Protein 5OCK (pdb70)

Foldseek 3Di:
DAWEWDAEDEEAAQAKDKIKTFDPDLQCVPKKKWKWWAAPPDDTDTADTRFFDGDPPRDPQWGWHHPSGMIMTMHGRDALLSFTKMKMWIQRPVVRDIYIHPIYTYAYDDDFDFWDKDKDWFDPVVLVVQKTKIKMKTDFGPDPDKDKWKDFQNHTDDPQKDKDKDDQDSHRRGIMMMIIHMDTSVVVVVTFKIKMWMDDPVDPGTDIDMGGPD/DAKAKDFDQEDEAQAKGKMKIAAPDDQLQPQKWKAKWWAAVPGDIDGAKTAHPVGDIDGDVVQVVFWDWADDRVRRMIMIIGGRDDQVPFTWMKMFIFNDDVPGDTPDIHPTGGHGYDPDDFDAWDKDWFADDPPDDDDQKDKIKMKIKFGDDDDKDKDKDFPQPFPQKDWADWDDDPRMTITMMMTMDTPVGPPVIWMKMWMDDVNVRDIDMDIHHHD/DWAPPPPDPDGIDDD

GO terms:
  GO:0045892 negative regulation of DNA-templated transcription (P, IMP)
  GO:0000977 RNA polymerase II transcription regulatory region sequence-specific DNA binding (F, IDA)
  GO:0001227 DNA-binding transcription repressor activity, RNA polymerase II-specific (F, IDA)
  GO:0000122 negative regulation of transcription by RNA polymerase II (P, IDA)
  GO:0004634 phosphopyruvate hydratase activity (F, IDA)
  GO:0061621 canonical glycolysis (P, IDA)
  GO:0004634 phosphopyruvate hydratase activity (F, EXP)
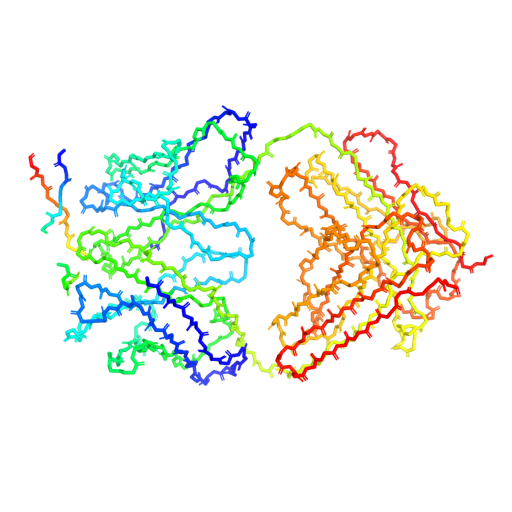  GO:0005737 cytoplasm (C, EXP)
  GO:0005886 plasma membrane (C, EXP)
  GO:0005515 protein binding (F, IPI)
  GO:0004634 phosphopyruvate hydratase activity (F, TAS)
  GO:0005829 cytosol (C, TAS)
  GO:0006094 gluconeogenesis (P, TAS)
  GO:0061621 canonical glycolysis (P, TAS)
  GO:0005737 cytoplasm (C, IDA)
  GO:0045296 cadherin binding (F, HDA)
  GO:0005829 cytosol (C, IDA)
  GO:0005886 plasma membrane (C, IDA)
  GO:0005938 cell cortex (C, IDA)
  GO:0009986 cell surface (C, IDA)

Sequence (448 aa):
SSVWTQPPSVSAAPGQKVTISCSGDDSSILRSAFVSWYQQVPGSAPKLVIFDDRQRPSGIPARFSGSNSSGTTTATTLDIAGLQRGDEADYYCAAWNGRLSSAFVFGSGTKLEIKRADAAPTVSSIFPPSSEQLTSGGASVVCCFLNNFYPKDINVKWKIDGSERQNGVLNSWTDQDSKDSTYSMSSTLTLTKDEYERHNSSSYTCCEATHHKTSTSSPIVKSSFNRNVQLEESGPGLVVRPSETLSLSSCCTVSGFPMSESSYFWGWIRQSSPGKGLEWLGSVIHTGTTTYYRPSLESRLTIAMDPSKNQQVSLSLTSVTVADSAMMYYCCVRIRGGSSSNWLDPWGPGIVVTASSAKTTPPSVYPLAPGCGDTTGSSVTLGCCLVKGYFPESVTTVTWNSGSLSSSSVHHTFPALLQSGLYTMSSSVTVPSSSTWPSQTVTTTCCSVAHPASSTTVDKKIEPRCKIHAFDSGNPTVEC

B-factor: mean 17.46, std 8.34, range [6.53, 74.37]

Solvent-accessible surface area: 20142 Å² total

Organism: Homo sapiens (NCBI:txid9606)

InterPro domains:
  IPR000941 Enolase [MF_00318] (1-417)
  IPR000941 Enolase [PIRSF001400] (1-428)
  IPR000941 Enolase [PR00148] (35-49)
  IPR000941 Enolase [PR00148] (107-123)
  IPR000941 Enolase [PR00148] (164-177)
  IPR000941 Enolase [PR00148] (317-328)
  IPR000941 Enolase [PR00148] (340-354)
  IPR000941 Enolase [PR00148] (369-386)
  IPR000941 Enolase [PTHR11902] (1-430)
  IPR000941 Enolase [SFLDF00002] (3-417)
  IPR000941 Enolase [TIGR01060] (3-429)
  IPR000941 Enolase [cd03313] (5-416)
  IPR020809 Enolase, conserved site [PS00164] (340-353)
  IPR020810 Enolase, C-terminal TIM barrel domain [PF00113] (143-430)
  IPR020810 Enolase, C-terminal TIM barrel domain [SM01192] (142-431)
  IPR020811 Enolase, N-terminal [PF03952] (3-134)
  IPR020811 Enolase, N-terminal [SM01193] (3-134)
  IPR029017 Enolase-like, N-terminal [G3DSA:3.30.390.10] (1-127)
  IPR029017 Enolase-like, N-terminal [SSF54826] (3-138)
  IPR036849 Enolase-like, C-terminal domain superfamily [G3DSA:3.20.20.120] (128-434)

Structure (mmCIF, N/CA/C/O backbone):
data_5OCK
#
_entry.id   5OCK
#
_cell.length_a   39.296
_cell.length_b   101.048
_cell.length_c   52.109
_cell.angle_alpha   90.00
_cell.angle_beta   101.03
_cell.angle_gamma   90.00
#
_symmetry.space_group_name_H-M   'P 1 21 1'
#
loop_
_entity.id
_entity.type
_entity.pdbx_description
1 polymer 'Human ACPA E4 Fab fragment - Light chain'
2 polymer 'Human ACPA E4 Fab fragment - Heavy chain'
3 polymer 'CEP1 peptide (from enolase)'
4 water water
#
loop_
_atom_site.group_PDB
_atom_site.id
_atom_site.type_symbol
_atom_site.label_atom_id
_atom_site.label_alt_id
_atom_site.label_comp_id
_atom_site.label_asym_id
_atom_site.label_entity_id
_atom_site.label_seq_id
_atom_site.pdbx_PDB_ins_code
_atom_site.Cartn_x
_atom_site.Cartn_y
_atom_site.Cartn_z
_atom_site.occupancy
_atom_site.B_iso_or_equiv
_atom_site.auth_seq_id
_atom_site.auth_comp_id
_atom_site.auth_asym_id
_atom_site.auth_atom_id
_atom_site.pdbx_PDB_model_num
ATOM 9 N N . SER A 1 2 ? 43.009 25.130 7.492 1.00 12.51 2 SER L N 1
ATOM 10 C CA A SER A 1 2 ? 42.380 24.033 6.783 0.70 12.19 2 SER L CA 1
ATOM 11 C CA B SER A 1 2 ? 42.418 24.023 6.761 0.30 12.09 2 SER L CA 1
ATOM 12 C C . SER A 1 2 ? 42.418 22.733 7.595 1.00 11.56 2 SER L C 1
ATOM 13 O O . SER A 1 2 ? 41.844 21.754 7.179 1.00 11.31 2 SER L O 1
ATOM 18 N N . VAL A 1 3 ? 43.134 22.746 8.730 1.00 11.25 3 VAL L N 1
ATOM 19 C CA . VAL A 1 3 ? 43.182 21.652 9.699 1.00 11.12 3 VAL L CA 1
ATOM 20 C C . VAL A 1 3 ? 43.280 22.312 11.080 1.00 10.86 3 VAL L C 1
ATOM 21 O O . VAL A 1 3 ? 44.058 23.232 11.257 1.00 12.42 3 VAL L O 1
ATOM 25 N N . TRP A 1 4 ? 42.501 21.856 12.051 1.00 9.98 4 TRP L N 1
ATOM 26 C CA . TRP A 1 4 ? 42.612 22.418 13.415 1.00 10.02 4 TRP L CA 1
ATOM 27 C C . TRP A 1 4 ? 43.831 21.827 14.117 1.00 10.54 4 TRP L C 1
ATOM 28 O O . TRP A 1 4 ? 44.189 20.664 13.892 1.00 11.56 4 TRP L O 1
ATOM 39 N N . THR A 1 5 ? 44.429 22.621 15.013 1.00 11.54 5 THR L N 1
ATOM 40 C CA . THR A 1 5 ? 45.649 22.229 15.725 1.00 11.96 5 THR L CA 1
ATOM 41 C C . THR A 1 5 ? 45.343 21.395 16.953 1.00 11.53 5 THR L C 1
ATOM 42 O O . THR A 1 5 ? 44.649 21.871 17.833 1.00 12.28 5 THR L O 1
ATOM 46 N N . GLN A 1 6 ? 45.911 20.190 17.025 1.00 11.05 6 GLN L N 1
ATOM 47 C CA . GLN A 1 6 ? 45.796 19.307 18.189 1.00 11.48 6 GLN L CA 1
ATOM 48 C C . GLN A 1 6 ? 47.206 18.826 18.567 1.00 12.46 6 GLN L C 1
ATOM 49 O O . GLN A 1 6 ? 48.066 18.646 17.694 1.00 12.68 6 GLN L O 1
ATOM 55 N N . PRO A 1 7 ? 47.428 18.531 19.862 1.00 13.26 7 PRO L N 1
ATOM 56 C CA . PRO A 1 7 ? 48.688 17.886 20.247 1.00 14.06 7 PRO L CA 1
ATOM 57 C C . PRO A 1 7 ? 48.802 16.467 19.652 1.00 13.72 7 PRO L C 1
ATOM 58 O O . PRO A 1 7 ? 47.800 15.785 19.548 1.00 13.23 7 PRO L O 1
ATOM 62 N N . PRO A 1 8 ? 50.013 16.026 19.274 1.00 15.16 8 PRO L N 1
ATOM 63 C CA . PRO A 1 8 ? 50.116 14.682 18.705 1.00 14.99 8 PRO L CA 1
ATOM 64 C C . PRO A 1 8 ? 49.739 13.551 19.643 1.00 15.23 8 PRO L C 1
ATOM 65 O O . PRO A 1 8 ? 49.167 12.578 19.179 1.00 14.53 8 PRO L O 1
ATOM 69 N N . SER A 1 9 ? 50.045 13.672 20.932 1.00 15.20 9 SER L N 1
ATOM 70 C CA . SER A 1 9 ? 49.775 12.583 21.863 1.00 17.45 9 SER L CA 1
ATOM 71 C C . SER A 1 9 ? 49.489 13.041 23.280 1.00 16.75 9 SER L C 1
ATOM 72 O O . SER A 1 9 ? 49.877 14.137 23.681 1.00 18.19 9 SER L O 1
ATOM 75 N N . VAL A 1 10 ? 48.757 12.198 23.997 1.00 16.48 10 VAL L N 1
ATOM 76 C CA . VAL A 1 10 ? 48.546 12.326 25.430 1.00 17.05 10 VAL L CA 1
ATOM 77 C C . VAL A 1 10 ? 48.600 10.920 26.015 1.00 16.70 10 VAL L C 1
ATOM 78 O O . VAL A 1 10 ? 48.339 9.927 25.319 1.00 15.55 10 VAL L O 1
ATOM 82 N N . SER A 1 11 ? 48.894 10.842 27.308 1.00 17.72 11 SER L N 1
ATOM 83 C CA . SER A 1 11 ? 49.149 9.567 27.975 1.00 18.36 11 SER L CA 1
ATOM 84 C C . SER A 1 11 ? 48.783 9.669 29.448 1.00 17.81 11 SER L C 1
ATOM 85 O O . SER A 1 11 ? 49.072 10.665 30.085 1.00 20.41 11 SER L O 1
ATOM 88 N N . ALA A 1 12 ? 48.092 8.670 29.968 1.00 17.90 12 ALA L N 1
ATOM 89 C CA . ALA A 1 12 ? 47.765 8.635 31.392 1.00 17.07 12 ALA L CA 1
ATOM 90 C C . ALA A 1 12 ? 47.382 7.241 31.806 1.00 16.24 12 ALA L C 1
ATOM 91 O O . ALA A 1 12 ? 47.102 6.388 30.960 1.00 15.34 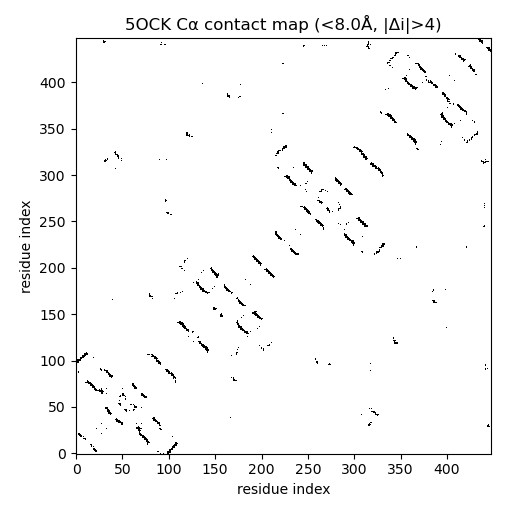12 ALA L O 1
ATOM 93 N N . ALA A 1 13 ? 47.373 7.002 33.116 1.00 15.68 13 ALA L N 1
ATOM 94 C CA . ALA A 1 13 ? 46.993 5.689 33.653 1.00 16.26 13 ALA L CA 1
ATOM 95 C C . ALA A 1 13 ? 45.484 5.525 33.768 1.00 15.65 13 ALA L C 1
ATOM 96 O O . ALA A 1 13 ? 44.751 6.520 33.797 1.00 15.37 13 ALA L O 1
ATOM 98 N N . PRO A 1 14 ? 44.996 4.267 33.861 1.00 16.34 14 PRO L N 1
ATOM 99 C CA . PRO A 1 14 ? 43.578 4.059 34.135 1.00 16.59 14 PRO L CA 1
ATOM 100 C C . PRO A 1 14 ? 43.107 4.767 35.400 1.00 16.40 14 PRO L C 1
ATOM 101 O O . PRO A 1 14 ? 43.831 4.792 36.405 1.00 17.31 14 PRO L O 1
ATOM 105 N N . GLY A 1 15 ? 41.915 5.346 35.321 1.00 16.24 15 GLY L N 1
ATOM 106 C CA . GLY A 1 15 ? 41.338 6.130 36.407 1.00 17.25 15 GLY L CA 1
ATOM 107 C C . GLY A 1 15 ? 41.665 7.612 36.389 1.00 17.68 15 GLY L C 1
ATOM 108 O O . GLY A 1 15 ? 41.003 8.389 37.081 1.00 18.08 15 GLY L O 1
ATOM 109 N N . GLN A 1 16 ? 42.666 8.013 35.608 1.00 18.00 16 GLN L N 1
ATOM 110 C CA . GLN A 1 16 ? 43.096 9.399 35.530 1.00 18.93 16 GLN L CA 1
ATOM 111 C C . GLN A 1 16 ? 42.296 10.140 34.443 1.00 17.80 16 GLN L C 1
ATOM 112 O O . GLN A 1 16 ? 41.386 9.566 33.843 1.00 16.88 16 GLN L O 1
ATOM 118 N N . LYS A 1 17 ? 42.596 11.426 34.271 1.00 18.81 17 LYS L N 1
ATOM 119 C CA . LYS A 1 17 ? 41.909 12.281 33.314 1.00 19.18 17 LYS L CA 1
ATOM 120 C C . LYS A 1 17 ? 42.900 12.870 32.334 1.00 18.87 17 LYS L C 1
ATOM 121 O O . LYS A 1 17 ? 44.015 13.216 32.710 1.00 19.21 17 LYS L O 1
ATOM 127 N N . VAL A 1 18 ? 42.498 12.984 31.068 1.00 16.56 18 VAL L N 1
ATOM 128 C CA . VAL A 1 18 ? 43.279 13.731 30.090 1.00 16.34 18 VAL L CA 1
ATOM 129 C C . VAL A 1 18 ? 42.403 14.808 29.465 1.00 15.20 18 VAL L C 1
ATOM 130 O O . VAL A 1 18 ? 41.198 14.685 29.448 1.00 13.92 18 VAL L O 1
ATOM 134 N N . THR A 1 19 ? 43.033 15.867 28.978 1.00 15.15 19 THR L N 1
ATOM 135 C CA . THR A 1 19 ? 42.334 16.874 28.194 1.00 16.01 19 THR L CA 1
ATOM 136 C C . THR A 1 19 ? 43.057 17.016 26.864 1.00 14.80 19 THR L C 1
ATOM 137 O O . THR A 1 19 ? 44.284 17.023 26.825 1.00 14.44 19 THR L O 1
ATOM 141 N N . ILE A 1 20 ? 42.280 17.092 25.783 1.00 13.37 20 ILE L N 1
ATOM 142 C CA . ILE A 1 20 ? 42.821 17.193 24.429 1.00 13.28 20 ILE L CA 1
ATOM 143 C C . ILE A 1 20 ? 42.311 18.495 23.820 1.00 12.73 20 ILE L C 1
ATOM 144 O O . ILE A 1 20 ? 41.112 18.759 23.818 1.00 12.82 20 ILE L O 1
ATOM 149 N N . SER A 1 21 ? 43.211 19.330 23.305 1.00 11.90 21 SER L N 1
ATOM 150 C CA . SER A 1 21 ? 42.803 20.636 22.756 1.00 12.03 21 SER L CA 1
ATOM 151 C C . SER A 1 21 ? 42.702 20.630 21.235 1.00 11.60 21 SER L C 1
ATOM 152 O O . SER A 1 21 ? 43.275 19.788 20.551 1.00 10.54 21 SER L O 1
ATOM 155 N N . CYS A 1 22 ? 41.959 21.600 20.747 1.00 11.49 22 CYS L N 1
ATOM 156 C CA . CYS A 1 22 ? 41.641 21.750 19.321 1.00 12.11 22 CYS L CA 1
ATOM 157 C C . CYS A 1 22 ? 41.552 23.262 19.045 1.00 12.89 22 CYS L C 1
ATOM 158 O O . CYS A 1 22 ? 40.596 23.885 19.484 1.00 13.43 22 CYS L O 1
ATOM 161 N N . SER A 1 23 ? 42.527 23.828 18.324 1.00 14.21 23 SER L N 1
ATOM 162 C CA . SER A 1 23 ? 42.636 25.275 18.090 1.00 15.50 23 SER L CA 1
ATOM 163 C C . SER A 1 23 ? 42.585 25.696 16.636 1.00 15.28 23 SER L C 1
ATOM 164 O O . SER A 1 23 ? 43.069 24.986 15.749 1.00 14.66 23 SER L O 1
ATOM 167 N N . GLY A 1 24 ? 42.025 26.881 16.424 1.00 16.67 24 GLY L N 1
ATOM 168 C CA . GLY A 1 24 ? 42.065 27.555 15.125 1.00 17.63 24 GLY L CA 1
ATOM 169 C C . GLY A 1 24 ? 42.603 28.969 15.259 1.00 19.08 24 GLY L C 1
ATOM 170 O O . GLY A 1 24 ? 43.001 29.398 16.354 1.00 19.98 24 GLY L O 1
ATOM 171 N N . ASP A 1 25 ? 42.590 29.689 14.143 1.00 20.04 25 ASP L N 1
ATOM 172 C CA . ASP A 1 25 ? 42.945 31.114 14.099 1.00 21.41 25 ASP L CA 1
ATOM 173 C C . ASP A 1 25 ? 41.983 31.947 14.953 1.00 22.09 25 ASP L C 1
ATOM 174 O O . ASP A 1 25 ? 40.757 31.732 14.930 1.00 20.51 25 ASP L O 1
ATOM 179 N N . ASP A 1 26 ? 42.565 32.884 15.704 1.00 22.29 26 ASP L N 1
ATOM 180 C CA . ASP A 1 26 ? 41.854 33.789 16.610 1.00 24.67 26 ASP L CA 1
ATOM 181 C C . ASP A 1 26 ? 40.614 33.145 17.250 1.00 22.94 26 ASP L C 1
ATOM 182 O O . ASP A 1 26 ? 40.804 32.171 17.967 1.00 25.21 26 ASP L O 1
ATOM 187 N N . SER A 1 27 ? 39.399 33.658 16.990 1.00 21.29 27 SER L N 1
ATOM 188 C CA A SER A 1 27 ? 38.166 33.109 17.564 0.50 20.68 27 SER L CA 1
ATOM 189 C CA B SER A 1 27 ? 38.149 33.152 17.556 0.50 20.57 27 SER L CA 1
ATOM 190 C C . SER A 1 27 ? 37.244 32.514 16.486 1.00 19.21 27 SER L C 1
ATOM 191 O O . SER A 1 27 ? 36.017 32.654 16.521 1.00 19.90 27 SER L O 1
ATOM 196 N N . ILE A 1 28 ? 37.837 31.813 15.539 1.00 17.82 28 ILE L N 1
ATOM 197 C CA . ILE A 1 28 ? 37.085 31.180 14.452 1.00 17.46 28 ILE L CA 1
ATOM 198 C C . ILE A 1 28 ? 36.067 30.109 14.922 1.00 16.30 28 ILE L C 1
ATOM 199 O O . ILE A 1 28 ? 35.102 29.840 14.211 1.00 17.11 28 ILE L O 1
ATOM 204 N N . LEU A 1 29 ? 36.274 29.515 16.101 1.00 14.12 29 LEU L N 1
ATOM 205 C CA . LEU A 1 29 ? 35.355 28.501 16.663 1.00 14.25 29 LEU L CA 1
ATOM 206 C C . LEU A 1 29 ? 34.223 29.099 17.482 1.00 14.95 29 LEU L C 1
ATOM 207 O O . LEU A 1 29 ? 33.327 28.363 17.930 1.00 14.45 29 LEU L O 1
ATOM 212 N N . ARG A 1 30 ? 34.242 30.427 17.647 1.00 16.53 30 ARG L N 1
ATOM 213 C CA . ARG A 1 30 ? 33.217 31.156 18.432 1.00 18.65 30 ARG L CA 1
ATOM 214 C C . ARG A 1 30 ? 31.771 30.876 18.011 1.00 16.94 30 ARG L C 1
ATOM 215 O O . ARG A 1 30 ? 30.935 30.598 18.873 1.00 17.34 30 ARG L O 1
ATOM 223 N N . SER A 1 31 ? 31.486 30.955 16.711 1.00 15.71 31 SER L N 1
ATOM 224 C CA . SER A 1 31 ? 30.132 30.720 16.216 1.00 15.56 31 SER L CA 1
ATOM 225 C C . SER A 1 31 ? 30.019 29.418 15.417 1.00 14.27 31 SER L C 1
ATOM 226 O O . SER A 1 31 ? 29.223 29.325 14.490 1.00 13.79 31 SER L O 1
ATOM 229 N N . ALA A 1 32 ? 30.831 28.414 15.787 1.00 12.64 32 ALA L N 1
ATOM 230 C CA . ALA A 1 32 ? 30.747 27.090 15.166 1.00 11.80 32 ALA L CA 1
ATOM 231 C C . ALA A 1 32 ? 30.575 26.042 16.260 1.00 11.15 32 ALA L C 1
ATOM 232 O O . ALA A 1 32 ? 31.080 26.215 17.376 1.00 11.38 32 ALA L O 1
ATOM 234 N N . PHE A 1 33 ? 29.855 24.972 15.951 1.00 10.65 33 PHE L N 1
ATOM 235 C CA . PHE A 1 33 ? 29.726 23.859 16.883 1.00 10.15 33 PHE L CA 1
ATOM 236 C C . PHE A 1 33 ? 30.797 22.813 16.561 1.00 10.17 33 PHE L C 1
ATOM 237 O O . PHE A 1 33 ? 30.903 22.336 15.424 1.00 11.08 33 PHE L O 1
ATOM 245 N N . VAL A 1 34 ? 31.540 22.426 17.586 1.00 8.95 34 VAL L N 1
ATOM 246 C CA . VAL A 1 34 ? 32.625 21.468 17.467 1.00 8.56 34 VAL L CA 1
ATOM 247 C C . VAL A 1 34 ? 32.128 20.064 17.816 1.00 8.12 34 VAL L C 1
ATOM 248 O O . VAL A 1 34 ? 31.340 19.883 18.770 1.00 8.40 34 VAL L O 1
ATOM 252 N N . SER A 1 35 ? 32.601 19.062 17.064 1.00 7.65 35 SER L N 1
ATOM 253 C CA . SER A 1 35 ? 32.334 17.659 17.384 1.00 7.44 35 SER L CA 1
ATOM 254 C C . SER A 1 35 ? 33.676 16.921 17.536 1.00 7.11 35 SER L C 1
ATOM 255 O O . SER A 1 35 ? 34.728 17.426 17.099 1.00 6.58 35 SER L O 1
ATOM 258 N N . TRP A 1 36 ? 33.617 15.801 18.247 1.00 7.01 36 TRP L N 1
ATOM 259 C CA . TRP A 1 36 ? 34.763 14.937 18.512 1.00 7.45 36 TRP L CA 1
ATOM 260 C C . TRP A 1 36 ? 34.468 13.483 18.135 1.00 7.09 36 TRP L C 1
ATOM 261 O O . TRP A 1 36 ? 33.367 12.973 18.329 1.00 6.80 36 TRP L O 1
ATOM 272 N N . TYR A 1 37 ? 35.496 12.828 17.611 1.00 7.36 37 TYR L N 1
ATOM 273 C CA . TYR A 1 37 ? 35.460 11.473 17.073 1.00 7.58 37 TYR L CA 1
ATOM 274 C C . TYR A 1 37 ? 36.557 10.617 17.722 1.00 8.34 37 TYR L C 1
ATOM 275 O O . TYR A 1 37 ? 37.686 11.068 17.855 1.00 8.68 37 TYR L O 1
ATOM 284 N N . GLN A 1 38 ? 36.164 9.431 18.177 1.00 9.11 38 GLN L N 1
ATOM 285 C CA . GLN A 1 38 ? 37.091 8.388 18.653 1.00 9.35 38 GLN L CA 1
ATOM 286 C C . GLN A 1 38 ? 37.331 7.359 17.551 1.00 9.79 38 GLN L C 1
ATOM 287 O O . GLN A 1 38 ? 36.378 6.735 17.033 1.00 10.56 38 GLN L O 1
ATOM 293 N N . GLN A 1 39 ? 38.593 7.168 17.191 1.00 9.40 39 GLN L N 1
ATOM 294 C CA . GLN A 1 39 ? 38.943 6.145 16.197 1.00 9.94 39 GLN L CA 1
ATOM 295 C C . GLN A 1 39 ? 39.886 5.100 16.796 1.00 10.85 39 GLN L C 1
ATOM 296 O O . GLN A 1 39 ? 41.077 5.344 16.928 1.00 10.77 39 GLN L O 1
ATOM 302 N N . VAL A 1 40 ? 39.337 3.934 17.122 1.00 11.72 40 VAL L N 1
ATOM 303 C CA . VAL A 1 40 ? 40.161 2.816 17.591 1.00 13.50 40 VAL L CA 1
ATOM 304 C C . VAL A 1 40 ? 40.819 2.246 16.348 1.00 14.76 40 VAL L C 1
ATOM 305 O O . VAL A 1 40 ? 40.123 2.035 15.352 1.00 14.15 40 VAL L O 1
ATOM 309 N N . PRO A 1 41 ? 42.145 2.005 16.377 1.00 17.90 41 PRO L N 1
ATOM 310 C CA . PRO A 1 41 ? 42.784 1.457 15.182 1.00 18.65 41 PRO L CA 1
ATOM 311 C C . PRO A 1 41 ? 42.079 0.228 14.622 1.00 19.20 41 PRO L C 1
ATOM 312 O O . PRO A 1 41 ? 41.650 -0.632 15.383 1.00 17.77 41 PRO L O 1
ATOM 316 N N . GLY A 1 42 ? 41.889 0.216 13.300 1.00 20.34 42 GLY L N 1
ATOM 317 C CA . GLY A 1 42 ? 41.167 -0.844 12.603 1.00 20.25 42 GLY L CA 1
ATOM 318 C C . GLY A 1 42 ? 39.670 -0.645 12.443 1.00 20.04 42 GLY L C 1
ATOM 319 O O . GLY A 1 42 ? 39.010 -1.475 11.797 1.00 21.11 42 GLY L O 1
ATOM 320 N N . SER A 1 43 ? 39.127 0.434 13.023 1.00 18.16 43 SER L N 1
ATOM 321 C CA . SER A 1 43 ? 37.715 0.759 12.922 1.00 15.81 43 SER L CA 1
ATOM 322 C C . SER A 1 43 ? 37.475 2.180 12.395 1.00 13.68 43 SER L C 1
ATOM 323 O O . SER A 1 43 ? 38.366 3.042 12.396 1.00 11.90 43 SER L O 1
ATOM 326 N N . ALA A 1 44 ? 36.241 2.403 11.950 1.00 13.05 44 ALA L N 1
ATOM 327 C CA . ALA A 1 44 ? 35.789 3.733 11.574 1.00 11.87 44 ALA L CA 1
ATOM 328 C C . ALA A 1 44 ? 35.704 4.652 12.814 1.00 11.71 44 ALA L C 1
ATOM 329 O O . ALA A 1 44 ? 35.451 4.174 13.924 1.00 11.60 44 ALA L O 1
ATOM 331 N N . PRO A 1 45 ? 35.866 5.960 12.611 1.00 11.27 45 PRO L N 1
ATOM 332 C CA . PRO A 1 45 ? 35.593 6.944 13.669 1.00 11.92 45 PRO L CA 1
ATOM 333 C C . PRO A 1 45 ? 34.164 6.833 14.211 1.00 12.34 45 PRO L C 1
ATOM 334 O O . PRO A 1 45 ? 33.231 6.445 13.472 1.00 12.16 45 PRO L O 1
ATOM 338 N N . LYS A 1 46 ? 34.008 7.197 15.488 1.00 11.90 46 LYS L N 1
ATOM 339 C CA . LYS A 1 46 ? 32.762 7.142 16.197 1.00 12.64 46 LYS L CA 1
ATOM 340 C C . LYS A 1 46 ? 32.549 8.508 16.842 1.00 11.31 46 LYS L C 1
ATOM 341 O O . LYS A 1 46 ? 33.415 8.988 17.551 1.00 11.66 46 LYS L O 1
ATOM 347 N N . LEU A 1 47 ? 31.379 9.106 16.622 1.00 10.60 47 LEU L N 1
ATOM 348 C CA . LEU A 1 47 ? 31.011 10.353 17.319 1.00 9.50 47 LEU L CA 1
ATOM 349 C C . LEU A 1 47 ? 30.913 10.201 18.852 1.00 9.23 47 LEU L C 1
ATOM 350 O O . LEU A 1 47 ? 30.146 9.378 19.327 1.00 9.11 47 LEU L O 1
ATOM 355 N N . VAL A 1 48 ? 31.670 11.014 19.595 1.00 8.81 48 VAL L N 1
ATOM 356 C CA . VAL A 1 48 ? 31.585 11.032 21.078 1.00 8.94 48 VAL L CA 1
ATOM 357 C C . VAL A 1 48 ? 31.052 12.320 21.698 1.00 9.43 48 VAL L C 1
ATOM 358 O O . VAL A 1 48 ? 30.420 12.268 22.767 1.00 10.03 48 VAL L O 1
ATOM 362 N N . ILE A 1 49 ? 31.267 13.462 21.053 1.00 9.18 49 ILE L N 1
ATOM 363 C CA . ILE A 1 49 ? 30.697 14.750 21.487 1.00 9.53 49 ILE L CA 1
ATOM 364 C C . ILE A 1 49 ? 30.211 15.496 20.253 1.00 9.58 49 ILE L C 1
ATOM 365 O O . ILE A 1 49 ? 30.884 15.453 19.228 1.00 9.72 49 ILE L O 1
ATOM 370 N N . PHE A 1 50 ? 29.085 16.207 20.371 1.00 9.21 50 PHE L N 1
ATOM 371 C CA . PHE A 1 50 ? 28.595 17.046 19.303 1.00 9.25 50 PHE L CA 1
ATOM 372 C C . PHE A 1 50 ? 28.045 18.342 19.886 1.00 9.38 50 PHE L C 1
ATOM 373 O O . PHE A 1 50 ? 27.820 18.432 21.090 1.00 9.10 50 PHE L O 1
ATOM 381 N N . ASP A 1 51 ? 27.864 19.341 19.032 1.00 9.63 51 ASP L N 1
ATOM 382 C CA . ASP A 1 51 ? 27.412 20.692 19.500 1.00 10.36 51 ASP L CA 1
ATOM 383 C C . ASP A 1 51 ? 28.215 21.208 20.724 1.00 10.36 51 ASP L C 1
ATOM 384 O O . ASP A 1 51 ? 27.641 21.670 21.752 1.00 10.27 51 ASP L O 1
ATOM 389 N N . ASP A 1 52 ? 29.540 21.120 20.607 1.00 10.00 52 ASP L N 1
ATOM 390 C CA . ASP A 1 52 ? 30.528 21.497 21.635 1.00 10.63 52 ASP L CA 1
ATOM 391 C C . ASP A 1 52 ? 30.596 20.596 22.868 1.00 11.20 52 ASP L C 1
ATOM 392 O O . ASP A 1 52 ? 31.703 20.289 23.331 1.00 10.51 52 ASP L O 1
ATOM 397 N N . ARG A 1 53 ? 29.442 20.245 23.428 1.00 12.45 53 ARG L N 1
ATOM 398 C CA . ARG A 1 53 ? 29.377 19.663 24.772 1.00 13.77 53 ARG L CA 1
ATOM 399 C C . ARG A 1 53 ? 28.334 18.554 25.010 1.00 13.51 53 ARG L C 1
ATOM 400 O O . ARG A 1 53 ? 28.194 18.088 26.150 1.00 13.22 53 ARG L O 1
ATOM 408 N N . GLN A 1 54 ? 27.623 18.124 23.973 1.00 13.21 54 GLN L N 1
ATOM 409 C CA . GLN A 1 54 ? 26.546 17.126 24.097 1.00 13.13 54 GLN L CA 1
ATOM 410 C C . GLN A 1 54 ? 27.057 15.742 23.791 1.00 12.56 54 GLN L C 1
ATOM 411 O O . GLN A 1 54 ? 27.912 15.586 22.951 1.00 11.61 54 GLN L O 1
ATOM 417 N N . ARG A 1 55 ? 26.502 14.723 24.451 1.00 12.86 55 ARG L N 1
ATOM 418 C CA . ARG A 1 55 ? 26.906 13.334 24.213 1.00 13.82 55 ARG L CA 1
ATOM 419 C C . ARG A 1 55 ? 25.799 12.568 23.521 1.00 14.37 55 ARG L C 1
ATOM 420 O O . ARG A 1 55 ? 24.638 12.617 23.952 1.00 14.99 55 ARG L O 1
ATOM 428 N N . PRO A 1 56 ? 26.133 11.816 22.470 1.00 14.10 56 PRO L N 1
ATOM 429 C CA . PRO A 1 56 ? 25.155 10.882 21.937 1.00 14.91 56 PRO L CA 1
ATOM 430 C C . PRO A 1 56 ? 24.715 9.822 22.956 1.00 16.19 56 PRO L C 1
ATOM 431 O O . PRO A 1 56 ? 25.429 9.529 23.915 1.00 15.81 56 PRO L O 1
ATOM 435 N N . SER A 1 57 ? 23.541 9.252 22.725 1.00 18.65 57 SER L N 1
ATOM 436 C CA . SER A 1 57 ? 23.060 8.160 23.564 1.00 20.55 57 SER L CA 1
ATOM 437 C C . SER A 1 57 ? 24.088 7.036 23.525 1.00 19.97 57 SER L C 1
ATOM 438 O O . SER A 1 57 ? 24.615 6.720 22.468 1.00 20.85 57 SER L O 1
ATOM 441 N N . GLY A 1 58 ? 24.411 6.477 24.686 1.00 19.07 58 GLY L N 1
ATOM 442 C CA . GLY A 1 58 ? 25.399 5.411 24.767 1.00 18.91 58 GLY L CA 1
ATOM 443 C C . GLY A 1 58 ? 26.806 5.833 25.141 1.00 18.95 58 GLY L C 1
ATOM 444 O O . GLY A 1 58 ? 27.578 5.006 25.595 1.00 20.69 58 GLY L O 1
ATOM 445 N N . ILE A 1 59 ? 27.155 7.103 24.936 1.00 17.29 59 ILE L N 1
ATOM 446 C CA . ILE A 1 59 ? 28.461 7.617 25.312 1.00 17.03 59 ILE L CA 1
ATOM 447 C C . ILE A 1 59 ? 28.448 8.007 26.791 1.00 17.46 59 ILE L C 1
ATOM 448 O O . ILE A 1 59 ? 27.572 8.762 27.229 1.00 18.41 59 ILE L O 1
ATOM 453 N N . PRO A 1 60 ? 29.415 7.507 27.567 1.00 19.05 60 PRO L N 1
ATOM 454 C CA . PRO A 1 60 ? 29.410 7.800 29.023 1.00 19.50 60 PRO L CA 1
ATOM 455 C C . PRO A 1 60 ? 29.784 9.239 29.400 1.00 19.28 60 PRO L C 1
ATOM 456 O O . PRO A 1 60 ? 30.536 9.903 28.678 1.00 17.94 60 PRO L O 1
ATOM 460 N N . ALA A 1 61 ? 29.301 9.682 30.567 1.00 18.75 61 ALA L N 1
ATOM 461 C CA . ALA A 1 61 ? 29.450 11.059 31.019 1.00 19.14 61 ALA L CA 1
ATOM 462 C C . ALA A 1 61 ? 30.903 11.479 31.304 1.00 18.39 61 ALA L C 1
ATOM 463 O O . ALA A 1 61 ? 31.193 12.655 31.421 1.00 19.62 61 ALA L O 1
ATOM 465 N N . ARG A 1 62 ? 31.812 10.519 31.386 1.00 16.79 62 ARG L N 1
ATOM 466 C CA . ARG A 1 62 ? 33.229 10.842 31.547 1.00 17.16 62 ARG L CA 1
ATOM 467 C C . ARG A 1 62 ? 33.927 11.444 30.316 1.00 14.91 62 ARG L C 1
ATOM 468 O O . ARG A 1 62 ? 35.047 11.931 30.431 1.00 13.80 62 ARG L O 1
ATOM 476 N N . PHE A 1 63 ? 33.268 11.390 29.164 1.00 14.99 63 PHE L N 1
ATOM 477 C CA . PHE A 1 63 ? 33.621 12.238 28.027 1.00 14.00 63 PHE L CA 1
ATOM 478 C C . PHE A 1 63 ? 32.889 13.573 28.129 1.00 13.29 63 PHE L C 1
ATOM 479 O O . PHE A 1 63 ? 31.679 13.590 28.235 1.00 13.61 63 PHE L O 1
ATOM 487 N N . SER A 1 64 ? 33.615 14.679 28.057 1.00 12.51 64 SER L N 1
ATOM 488 C CA . SER A 1 64 ? 32.978 15.990 28.102 1.00 13.07 64 SER L CA 1
ATOM 489 C C . SER A 1 64 ? 33.711 16.944 27.184 1.00 13.21 64 SER L C 1
ATOM 490 O O . SER A 1 64 ? 34.868 16.719 26.813 1.00 13.13 64 SER L O 1
ATOM 493 N N . GLY A 1 65 ? 33.031 18.006 26.796 1.00 12.63 65 GLY L N 1
ATOM 494 C CA . GLY A 1 65 ? 33.611 18.963 25.864 1.00 12.70 65 GLY L CA 1
ATOM 495 C C . GLY A 1 65 ? 33.336 20.396 26.257 1.00 13.15 65 GLY L C 1
ATOM 496 O O . GLY A 1 65 ? 32.364 20.676 26.962 1.00 14.52 65 GLY L O 1
ATOM 497 N N . SER A 1 66 ? 34.175 21.297 25.756 1.00 14.12 66 SER L N 1
ATOM 498 C CA . SER A 1 66 ? 33.977 22.744 25.891 1.00 15.12 66 SER L CA 1
ATOM 499 C C . SER A 1 66 ? 34.488 23.443 24.638 1.00 14.54 66 SER L C 1
ATOM 500 O O . SER A 1 66 ? 35.219 22.850 23.828 1.00 13.41 66 SER L O 1
ATOM 503 N N . ASN A 1 67 ? 34.049 24.681 24.450 1.00 14.44 67 ASN L N 1
ATOM 504 C CA . ASN A 1 67 ? 34.481 25.532 23.337 1.00 15.01 67 ASN L CA 1
ATOM 505 C C . ASN A 1 67 ? 34.511 26.981 23.841 1.00 16.78 67 ASN L C 1
ATOM 506 O O . ASN A 1 67 ? 33.469 27.591 24.053 1.00 17.90 67 ASN L O 1
ATOM 511 N N . SER A 1 68 ? 35.725 27.507 23.995 1.00 17.94 68 SER L N 1
ATOM 512 C CA A SER A 1 68 ? 35.907 28.871 24.490 0.52 19.50 68 SER L CA 1
ATOM 513 C CA C SER A 1 68 ? 35.970 28.868 24.482 0.47 18.91 68 SER L CA 1
ATOM 514 C C . SER A 1 68 ? 35.850 29.901 23.376 1.00 20.21 68 SER L C 1
ATOM 515 O O . SER A 1 68 ? 35.797 31.098 23.657 1.00 23.64 68 SER L O 1
ATOM 520 N N . GLY A 1 69 ? 35.859 29.438 22.120 1.00 21.16 69 GLY L N 1
ATOM 521 C CA . GLY A 1 69 ? 35.830 30.313 20.950 1.00 22.66 69 GLY L CA 1
ATOM 522 C C . GLY A 1 69 ? 37.165 30.344 20.246 1.00 23.88 69 GLY L C 1
ATOM 523 O O . GLY A 1 69 ? 37.225 30.382 19.006 1.00 25.73 69 GLY L O 1
ATOM 524 N N . THR A 1 70 ? 38.238 30.355 21.041 1.00 23.88 70 THR L N 1
ATOM 525 C CA . THR A 1 70 ? 39.607 30.228 20.547 1.00 24.73 70 THR L CA 1
ATOM 526 C C . THR A 1 70 ? 40.061 28.763 20.492 1.00 22.85 70 THR L C 1
ATOM 527 O O . THR A 1 70 ? 40.767 28.353 19.565 1.00 25.13 70 THR L O 1
ATOM 531 N N . THR A 1 71 ? 39.643 27.999 21.500 1.00 19.85 71 THR L N 1
ATOM 532 C CA A THR A 1 71 ? 40.070 26.619 21.654 0.70 19.30 71 THR L CA 1
ATOM 533 C CA B THR A 1 71 ? 40.090 26.625 21.716 0.30 18.86 71 THR L CA 1
ATOM 534 C C . THR A 1 71 ? 38.917 25.757 22.173 1.00 17.76 71 THR L C 1
ATOM 535 O O . THR A 1 71 ? 38.140 26.177 23.043 1.00 18.42 71 THR L O 1
ATOM 542 N N . ALA A 1 72 ? 38.798 24.553 21.612 1.00 14.75 72 ALA L N 1
ATOM 543 C CA . ALA A 1 72 ? 37.824 23.574 22.080 1.00 13.44 72 ALA L CA 1
ATOM 544 C C . ALA A 1 72 ? 38.591 22.461 22.755 1.00 12.68 72 ALA L C 1
ATOM 545 O O . ALA A 1 72 ? 39.724 22.185 22.387 1.00 12.52 72 ALA L O 1
ATOM 547 N N . THR A 1 73 ? 37.984 21.826 23.753 1.00 12.31 73 THR L N 1
ATOM 548 C CA A THR A 1 73 ? 38.656 20.805 24.551 0.50 12.59 73 THR L CA 1
ATOM 549 C CA B THR A 1 73 ? 38.668 20.754 24.481 0.50 12.27 73 THR L CA 1
ATOM 550 C C . THR A 1 73 ? 37.771 19.547 24.657 1.00 12.19 73 THR L C 1
ATOM 551 O O . THR A 1 73 ? 36.568 19.659 24.803 1.00 12.45 73 THR L O 1
ATOM 558 N N . LEU A 1 74 ? 38.380 18.365 24.570 1.00 11.65 74 LEU L N 1
ATOM 559 C CA . LEU A 1 74 ? 37.732 17.114 24.953 1.00 11.52 74 LEU L CA 1
ATOM 560 C C . LEU A 1 74 ? 38.411 16.644 26.246 1.00 11.97 74 LEU L C 1
ATOM 561 O O . LEU A 1 74 ? 39.633 16.501 26.296 1.00 11.50 74 LEU L O 1
ATOM 566 N N . ASP A 1 75 ? 37.607 16.422 27.280 1.00 13.03 75 ASP L N 1
ATOM 567 C CA . ASP A 1 75 ? 38.057 15.809 28.528 1.00 13.76 75 ASP L CA 1
ATOM 568 C C . ASP A 1 75 ? 37.630 14.353 28.545 1.00 12.93 75 ASP L C 1
ATOM 569 O O . ASP A 1 75 ? 36.489 14.040 28.233 1.00 11.67 75 ASP L O 1
ATOM 574 N N . ILE A 1 76 ? 38.562 13.469 28.900 1.00 12.50 76 ILE L N 1
ATOM 575 C CA . ILE A 1 76 ? 38.239 12.077 29.115 1.00 13.10 76 ILE L CA 1
ATOM 576 C C . ILE A 1 76 ? 38.669 11.758 30.535 1.00 13.02 76 ILE L C 1
ATOM 577 O O . ILE A 1 76 ? 39.842 11.747 30.821 1.00 13.22 76 ILE L O 1
ATOM 582 N N . ALA A 1 77 ? 37.702 11.497 31.412 1.00 13.31 77 ALA L N 1
ATOM 583 C CA . ALA A 1 77 ? 37.986 11.165 32.812 1.00 13.88 77 ALA L CA 1
ATOM 584 C C . ALA A 1 77 ? 37.822 9.666 33.060 1.00 13.88 77 ALA L C 1
ATOM 585 O O . ALA A 1 77 ? 37.249 8.933 32.236 1.00 13.54 77 ALA L O 1
ATOM 587 N N . GLY A 1 78 ? 38.363 9.217 34.195 1.00 13.64 78 GLY L N 1
ATOM 588 C CA . GLY A 1 78 ? 38.217 7.832 34.636 1.00 13.89 78 GLY L CA 1
ATOM 589 C C . GLY A 1 78 ? 38.660 6.875 33.536 1.00 14.07 78 GLY L C 1
ATOM 590 O O . GLY A 1 78 ? 37.937 5.947 33.163 1.00 14.43 78 GLY L O 1
ATOM 591 N N . LEU A 1 79 ? 39.828 7.166 32.991 1.00 13.72 79 LEU L N 1
ATOM 592 C CA . LEU A 1 79 ? 40.318 6.431 31.816 1.00 14.90 79 LEU L CA 1
ATOM 593 C C . LEU A 1 79 ? 40.235 4.914 31.988 1.00 15.49 79 LEU L C 1
ATOM 594 O O . LEU A 1 79 ? 40.483 4.378 33.075 1.00 14.72 79 LEU L O 1
ATOM 599 N N . GLN A 1 80 ? 39.856 4.237 30.913 1.00 15.80 80 GLN L N 1
ATOM 600 C CA . GLN A 1 80 ? 39.815 2.787 30.867 1.00 17.08 80 GLN L CA 1
ATOM 601 C C . GLN A 1 80 ? 40.667 2.304 29.713 1.00 16.47 80 GLN L C 1
ATOM 602 O O . GLN A 1 80 ? 40.939 3.081 28.788 1.00 15.29 80 GLN L O 1
ATOM 608 N N . ARG A 1 81 ? 41.096 1.039 29.771 1.00 15.92 81 ARG L N 1
ATOM 609 C CA . ARG A 1 81 ? 42.071 0.533 28.785 1.00 16.21 81 ARG L CA 1
ATOM 610 C C . ARG A 1 81 ? 41.504 0.583 27.360 1.00 15.77 81 ARG L C 1
ATOM 611 O O . ARG A 1 81 ? 42.235 0.918 26.425 1.00 16.75 81 ARG L O 1
ATOM 619 N N . GLY A 1 82 ? 40.204 0.324 27.214 1.00 15.33 82 GLY L N 1
ATOM 620 C CA . GLY A 1 82 ? 39.513 0.494 25.925 1.00 15.06 82 GLY L CA 1
ATOM 621 C C . GLY A 1 82 ? 39.388 1.906 25.347 1.00 14.66 82 GLY L C 1
ATOM 622 O O . GLY A 1 82 ? 38.934 2.054 24.210 1.00 14.87 82 GLY L O 1
ATOM 623 N N . ASP A 1 83 ? 39.816 2.938 26.079 1.00 13.78 83 ASP L N 1
ATOM 624 C CA . ASP A 1 83 ? 39.820 4.324 25.557 1.00 13.29 83 ASP L CA 1
ATOM 625 C C . ASP A 1 83 ? 40.996 4.613 24.631 1.00 13.01 83 ASP L C 1
ATOM 626 O O . ASP A 1 83 ? 41.042 5.688 24.007 1.00 12.68 83 ASP L O 1
ATOM 631 N N . GLU A 1 84 ? 41.957 3.691 24.522 1.00 13.29 84 GLU L N 1
ATOM 632 C CA . GLU A 1 84 ? 43.084 3.923 23.623 1.00 13.98 84 GLU L CA 1
ATOM 633 C C . GLU A 1 84 ? 42.554 4.058 22.204 1.00 12.89 84 GLU L C 1
ATOM 634 O O . GLU A 1 84 ? 41.795 3.225 21.743 1.00 13.25 84 GLU L O 1
ATOM 640 N N . ALA A 1 85 ? 43.020 5.091 21.516 1.00 11.65 85 ALA L N 1
ATOM 641 C CA . ALA A 1 85 ? 42.427 5.514 20.249 1.00 11.14 85 ALA L CA 1
ATOM 642 C C . ALA A 1 85 ? 43.074 6.797 19.779 1.00 10.81 85 ALA L C 1
ATOM 643 O O . ALA A 1 85 ? 43.728 7.473 20.545 1.00 9.55 85 ALA L O 1
ATOM 645 N N . ASP A 1 86 ? 42.816 7.155 18.516 1.00 10.55 86 ASP L N 1
ATOM 646 C CA . ASP A 1 86 ? 43.083 8.480 18.002 1.00 11.05 86 ASP L CA 1
ATOM 647 C C . ASP A 1 86 ? 41.808 9.298 18.121 1.00 10.27 86 ASP L C 1
ATOM 648 O O . ASP A 1 86 ? 40.737 8.792 17.785 1.00 10.06 86 ASP L O 1
ATOM 653 N N . TYR A 1 87 ? 41.913 10.527 18.622 1.00 9.00 87 TYR L N 1
ATOM 654 C CA . TYR A 1 87 ? 40.775 11.451 18.794 1.00 8.71 87 TYR L CA 1
ATOM 655 C C . TYR A 1 87 ? 40.890 12.673 17.891 1.00 8.38 87 TYR L C 1
ATOM 656 O O . TYR A 1 87 ? 41.929 13.311 17.864 1.00 8.48 87 TYR L O 1
ATOM 665 N N . TYR A 1 88 ? 39.806 13.022 17.195 1.00 8.38 88 TYR L N 1
ATOM 666 C CA . TYR A 1 88 ? 39.797 14.115 16.212 1.00 8.45 88 TYR L CA 1
ATOM 667 C C . TYR A 1 88 ? 38.667 15.068 16.552 1.00 8.46 88 TYR L C 1
ATOM 668 O O . TYR A 1 88 ? 37.537 14.586 16.781 1.00 9.31 88 TYR L O 1
ATOM 677 N N . CYS A 1 89 ? 38.949 16.372 16.537 1.00 8.37 89 CYS L N 1
ATOM 678 C CA . CYS A 1 89 ? 37.910 17.400 16.608 1.00 8.48 89 CYS L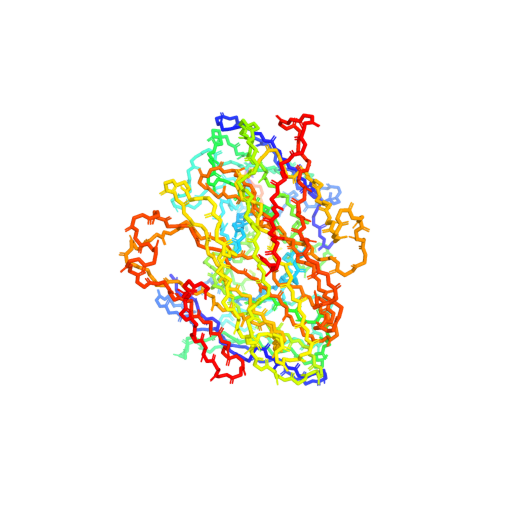 CA 1
ATOM 679 C C . CYS A 1 89 ? 37.470 17.756 15.186 1.00 7.90 89 CYS L C 1
ATOM 680 O O . CYS A 1 89 ? 38.135 17.392 14.206 1.00 8.16 89 CYS L O 1
ATOM 683 N N . ALA A 1 90 ? 36.332 18.409 15.051 1.00 7.81 90 ALA L N 1
ATOM 684 C CA . ALA A 1 90 ? 35.910 18.859 13.720 1.00 7.22 90 ALA L CA 1
ATOM 685 C C . ALA A 1 90 ? 34.936 19.997 13.889 1.00 7.40 90 ALA L C 1
ATOM 686 O O . ALA A 1 90 ? 34.266 20.084 14.929 1.00 6.85 90 ALA L O 1
ATOM 688 N N . ALA A 1 91 ? 34.832 20.838 12.855 1.00 6.98 91 ALA L N 1
ATOM 689 C CA . ALA A 1 91 ? 33.900 21.978 12.862 1.00 7.46 91 ALA L CA 1
ATOM 690 C C . ALA A 1 91 ? 33.915 22.643 11.489 1.00 7.63 91 ALA L C 1
ATOM 691 O O . ALA A 1 91 ? 34.945 22.608 10.787 1.00 8.28 91 ALA L O 1
ATOM 693 N N . TRP A 1 92 ? 32.802 23.252 11.124 1.00 7.96 92 TRP L N 1
ATOM 694 C CA . TRP A 1 92 ? 32.756 24.083 9.912 1.00 8.25 92 TRP L CA 1
ATOM 695 C C . TRP A 1 92 ? 33.680 25.293 10.057 1.00 8.70 92 TRP L C 1
ATOM 696 O O . TRP A 1 92 ? 33.741 25.927 11.128 1.00 9.16 92 TRP L O 1
ATOM 707 N N . ASN A 1 93 ? 34.412 25.606 8.998 1.00 9.37 93 ASN L N 1
ATOM 708 C CA . ASN A 1 93 ? 35.247 26.812 8.942 1.00 9.67 93 ASN L CA 1
ATOM 709 C C . ASN A 1 93 ? 34.568 27.780 7.965 1.00 10.17 93 ASN L C 1
ATOM 710 O O . ASN A 1 93 ? 34.616 27.591 6.750 1.00 9.92 93 ASN L O 1
ATOM 715 N N . GLY A 1 94 ? 33.916 28.803 8.520 1.00 10.91 94 GLY L N 1
ATOM 716 C CA . GLY A 1 94 ? 33.166 29.786 7.724 1.00 12.14 94 GLY L CA 1
ATOM 717 C C . GLY A 1 94 ? 34.032 30.654 6.836 1.00 13.14 94 GLY L C 1
ATOM 718 O O . GLY A 1 94 ? 33.555 31.097 5.799 1.00 15.68 94 GLY L O 1
ATOM 719 N N . ARG A 1 95 ? 35.293 30.869 7.209 1.00 13.55 95 ARG L N 1
ATOM 720 C CA . ARG A 1 95 ? 36.220 31.678 6.401 1.00 14.30 95 ARG L CA 1
ATOM 721 C C . ARG A 1 95 ? 36.658 30.971 5.124 1.00 13.90 95 ARG L C 1
ATOM 722 O O . ARG A 1 95 ? 36.973 31.608 4.128 1.00 13.17 95 ARG L O 1
ATOM 730 N N . LEU A 1 96 ? 36.655 29.655 5.168 1.00 13.77 96 LEU L N 1
ATOM 731 C CA . LEU A 1 96 ? 36.995 28.817 4.007 1.00 14.05 96 LEU L CA 1
ATOM 732 C C . LEU A 1 96 ? 35.792 28.195 3.320 1.00 13.71 96 LEU L C 1
ATOM 733 O O . LEU A 1 96 ? 35.943 27.656 2.223 1.00 13.87 96 LEU L O 1
ATOM 738 N N . SER A 1 97 ? 34.628 28.211 3.981 1.00 12.72 97 SER L N 1
ATOM 739 C CA A SER A 1 97 ? 33.420 27.538 3.514 0.50 12.50 97 SER L CA 1
ATOM 740 C CA B SER A 1 97 ? 33.419 27.541 3.504 0.50 12.74 97 SER L CA 1
ATOM 741 C C . SER A 1 97 ? 33.707 26.059 3.239 1.00 11.90 97 SER L C 1
ATOM 742 O O . SER A 1 97 ? 33.525 25.570 2.135 1.00 12.30 97 SER L O 1
ATOM 747 N N . ALA A 1 98 ? 34.193 25.372 4.280 1.00 10.59 98 ALA L N 1
ATOM 748 C CA . ALA A 1 98 ? 34.582 23.959 4.221 1.00 10.15 98 ALA L CA 1
ATOM 749 C C . ALA A 1 98 ? 34.573 23.377 5.637 1.00 9.61 98 ALA L C 1
ATOM 750 O O . ALA A 1 98 ? 34.739 24.121 6.631 1.00 9.06 98 ALA L O 1
ATOM 752 N N . PHE A 1 99 ? 34.305 22.088 5.708 1.00 8.90 99 PHE L N 1
ATOM 753 C CA . PHE A 1 99 ? 34.276 21.342 6.969 1.00 8.60 99 PHE L CA 1
ATOM 754 C C . PHE A 1 99 ? 35.712 20.885 7.244 1.00 8.24 99 PHE L C 1
ATOM 755 O O . PHE A 1 99 ? 36.358 20.244 6.396 1.00 8.96 99 PHE L O 1
ATOM 763 N N . VAL A 1 100 ? 36.191 21.145 8.453 1.00 7.64 100 VAL L N 1
ATOM 764 C CA . VAL A 1 100 ? 37.614 20.969 8.807 1.00 7.75 100 VAL L CA 1
ATOM 765 C C . VAL A 1 100 ? 37.743 19.982 9.972 1.00 7.57 100 VAL L C 1
ATOM 766 O O . VAL A 1 100 ? 36.973 20.063 10.946 1.00 7.79 100 VAL L O 1
ATOM 770 N N . PHE A 1 101 ? 38.713 19.058 9.863 1.00 7.21 101 PHE L N 1
ATOM 771 C CA . PHE A 1 101 ? 39.101 18.177 10.996 1.00 7.33 101 PHE L CA 1
ATOM 772 C C . PHE A 1 101 ? 40.369 18.700 11.677 1.00 7.51 101 PHE L C 1
ATOM 773 O O . PHE A 1 101 ? 41.215 19.374 11.078 1.00 7.62 101 PHE L O 1
ATOM 781 N N . GLY A 1 102 ? 40.525 18.314 12.933 1.00 7.56 102 GLY L N 1
ATOM 782 C CA . GLY A 1 102 ? 41.782 18.481 13.623 1.00 8.05 102 GLY L CA 1
ATOM 783 C C . GLY A 1 102 ? 42.818 17.457 13.156 1.00 8.12 102 GLY L C 1
ATOM 784 O O . GLY A 1 102 ? 42.478 16.467 12.485 1.00 8.74 102 GLY L O 1
ATOM 785 N N . SER A 1 103 ? 44.071 17.672 13.547 1.00 8.72 103 SER L N 1
ATOM 786 C CA . SER A 1 103 ? 45.192 16.833 13.096 1.00 9.37 103 SER L CA 1
ATOM 787 C C . SER A 1 103 ? 45.256 15.504 13.825 1.00 9.44 103 SER L C 1
ATOM 788 O O . SER A 1 103 ? 46.028 14.629 13.432 1.00 10.14 103 SER L O 1
ATOM 791 N N . GLY A 1 104 ? 44.499 15.367 14.909 1.00 9.29 104 GLY L N 1
ATOM 792 C CA . GLY A 1 104 ? 44.354 14.096 15.624 1.00 9.69 104 GLY L CA 1
ATOM 793 C C . GLY A 1 104 ? 45.316 13.964 16.815 1.00 9.95 104 GLY L C 1
ATOM 794 O O . GLY A 1 104 ? 46.459 14.440 16.777 1.00 10.67 104 GLY L O 1
ATOM 795 N N . THR A 1 105 ? 44.852 13.322 17.872 1.00 9.40 105 THR L N 1
ATOM 796 C CA . THR A 1 105 ? 45.663 13.103 19.070 1.00 9.75 105 THR L CA 1
ATOM 797 C C . THR A 1 105 ? 45.574 11.616 19.444 1.00 10.11 105 THR L C 1
ATOM 798 O O . THR A 1 105 ? 44.492 11.081 19.607 1.00 9.97 105 THR L O 1
ATOM 802 N N . LYS A 1 106 ? 46.728 10.953 19.576 1.00 10.99 106 LYS L N 1
ATOM 803 C CA . LYS A 1 106 ? 46.758 9.569 19.994 1.00 11.92 106 LYS L CA 1
ATOM 804 C C . LYS A 1 106 ? 46.757 9.515 21.513 1.00 11.49 106 LYS L C 1
ATOM 805 O O . LYS A 1 106 ? 47.589 10.152 22.145 1.00 12.19 106 LYS L O 1
ATOM 811 N N . LEU A 1 107 ? 45.839 8.741 22.081 1.00 11.57 107 LEU L N 1
ATOM 812 C CA . LEU A 1 107 ? 45.813 8.485 23.518 1.00 12.42 107 LEU L CA 1
ATOM 813 C C . LEU A 1 107 ? 46.477 7.132 23.824 1.00 12.78 107 LEU L C 1
ATOM 814 O O . LEU A 1 107 ? 46.012 6.087 23.353 1.00 11.87 107 LEU L O 1
ATOM 819 N N . GLU A 1 108 ? 47.544 7.163 24.633 1.00 13.79 108 GLU L N 1
ATOM 820 C CA . GLU A 1 108 ? 48.211 5.965 25.156 1.00 14.94 108 GLU L CA 1
ATOM 821 C C . GLU A 1 108 ? 47.799 5.790 26.608 1.00 14.64 108 GLU L C 1
ATOM 822 O O . GLU A 1 108 ? 47.843 6.756 27.391 1.00 14.47 108 GLU L O 1
ATOM 828 N N . ILE A 1 109 ? 47.380 4.571 26.935 1.00 14.26 109 ILE L N 1
ATOM 829 C CA . ILE A 1 109 ? 47.037 4.201 28.291 1.00 14.44 109 ILE L CA 1
ATOM 830 C C . ILE A 1 109 ? 48.277 3.568 28.924 1.00 15.02 109 ILE L C 1
ATOM 831 O O . ILE A 1 109 ? 48.850 2.645 28.368 1.00 15.71 109 ILE L O 1
ATOM 836 N N . LYS A 1 110 ? 48.658 4.067 30.092 1.00 15.06 110 LYS L N 1
ATOM 837 C CA . LYS A 1 110 ? 49.805 3.535 30.835 1.00 16.64 110 LYS L CA 1
ATOM 838 C C . LYS A 1 110 ? 49.485 2.239 31.553 1.00 15.85 110 LYS L C 1
ATOM 839 O O . LYS A 1 110 ? 48.343 1.967 31.897 1.00 16.97 110 LYS L O 1
ATOM 845 N N . ARG A 1 111 ? 50.523 1.438 31.754 1.00 16.08 111 ARG L N 1
ATOM 846 C CA . ARG A 1 111 ? 50.460 0.206 32.545 1.00 16.31 111 ARG L CA 1
ATOM 847 C C . ARG A 1 111 ? 51.840 -0.065 33.134 1.00 15.57 111 ARG L C 1
ATOM 848 O O . ARG A 1 111 ? 52.789 0.635 32.807 1.00 14.35 111 ARG L O 1
ATOM 856 N N . ALA A 1 112 ? 51.948 -1.088 33.984 1.00 16.48 112 ALA L N 1
ATOM 857 C CA . ALA A 1 112 ? 53.254 -1.521 34.499 1.00 17.37 112 ALA L CA 1
ATOM 858 C C . ALA A 1 112 ? 54.115 -2.027 33.344 1.00 18.07 112 ALA L C 1
ATOM 859 O O . ALA A 1 112 ? 53.598 -2.641 32.388 1.00 17.19 112 ALA L O 1
ATOM 861 N N . ASP A 1 113 ? 55.413 -1.766 33.429 1.00 18.32 113 ASP L N 1
ATOM 862 C CA . ASP A 1 113 ? 56.366 -2.321 32.464 1.00 18.97 113 ASP L CA 1
ATOM 863 C C . ASP A 1 113 ? 56.217 -3.849 32.340 1.00 17.93 113 ASP L C 1
ATOM 864 O O . ASP A 1 113 ? 55.941 -4.548 33.322 1.00 17.99 113 ASP L O 1
ATOM 869 N N . ALA A 1 114 ? 56.348 -4.354 31.109 1.00 16.66 114 ALA L N 1
ATOM 870 C CA . ALA A 1 114 ? 56.214 -5.788 30.825 1.00 16.10 114 ALA L CA 1
ATOM 871 C C . ALA A 1 114 ? 57.230 -6.198 29.781 1.00 14.94 114 ALA L C 1
ATOM 872 O O . ALA A 1 114 ? 57.380 -5.536 28.743 1.00 13.54 114 ALA L O 1
ATOM 874 N N . ALA A 1 115 ? 57.944 -7.277 30.077 1.00 14.28 115 ALA L N 1
ATOM 875 C CA . ALA A 1 115 ? 58.948 -7.823 29.184 1.00 13.82 115 ALA L CA 1
ATOM 876 C C . ALA A 1 115 ? 58.279 -8.590 28.064 1.00 13.31 115 ALA L C 1
ATOM 877 O O . ALA A 1 115 ? 57.253 -9.203 28.281 1.00 14.00 115 ALA L O 1
ATOM 879 N N . PRO A 1 116 ? 58.892 -8.595 26.866 1.00 12.86 116 PRO L N 1
ATOM 880 C CA . PRO A 1 116 ? 58.298 -9.368 25.762 1.00 12.89 116 PRO L CA 1
ATOM 881 C C . PRO A 1 116 ? 58.432 -10.886 25.896 1.00 12.77 116 PRO L C 1
ATOM 882 O O . PRO A 1 116 ? 59.415 -11.389 26.495 1.00 13.02 116 PRO L O 1
ATOM 886 N N . THR A 1 117 ? 57.445 -11.590 25.339 1.00 11.97 117 THR L N 1
ATOM 887 C CA . THR A 1 117 ? 57.509 -13.023 25.113 1.00 12.43 117 THR L CA 1
ATOM 888 C C . THR A 1 117 ? 58.066 -13.156 23.715 1.00 11.53 117 THR L C 1
ATOM 889 O O . THR A 1 117 ? 57.445 -12.662 22.748 1.00 11.07 117 THR L O 1
ATOM 893 N N . VAL A 1 118 ? 59.231 -13.792 23.615 1.00 10.27 118 VAL L N 1
ATOM 894 C CA . VAL A 1 118 ? 60.001 -13.828 22.378 1.00 10.33 118 VAL L CA 1
ATOM 895 C C . VAL A 1 118 ? 59.996 -15.232 21.803 1.00 9.81 118 VAL L C 1
ATOM 896 O O . VAL A 1 118 ? 60.251 -16.203 22.515 1.00 9.34 118 VAL L O 1
ATOM 900 N N A SER A 1 119 ? 59.689 -15.334 20.505 0.60 9.57 119 SER L N 1
ATOM 901 N N B SER A 1 119 ? 59.694 -15.337 20.513 0.40 9.58 119 SER L N 1
ATOM 902 C CA A SER A 1 119 ? 59.667 -16.620 19.775 0.60 9.57 119 SER L CA 1
ATOM 903 C CA B SER A 1 119 ? 59.789 -16.609 19.804 0.40 9.53 119 SER L CA 1
ATOM 904 C C A SER A 1 119 ? 60.335 -16.493 18.395 0.60 9.45 119 SER L C 1
ATOM 905 C C B SER A 1 119 ? 60.480 -16.408 18.463 0.40 9.43 119 SER L C 1
ATOM 906 O O A SER A 1 119 ? 59.988 -15.592 17.641 0.60 9.15 119 SER L O 1
ATOM 907 O O B SER A 1 119 ? 60.371 -15.334 17.849 0.40 9.35 119 SER L O 1
ATOM 912 N N . ILE A 1 120 ? 61.213 -17.439 18.036 1.00 9.14 120 ILE L N 1
ATOM 913 C CA . ILE A 1 120 ? 61.946 -17.434 16.745 1.00 9.33 120 ILE L CA 1
ATOM 914 C C . ILE A 1 120 ? 61.498 -18.612 15.865 1.00 8.76 120 ILE L C 1
ATOM 915 O O . ILE A 1 120 ? 61.154 -19.692 16.365 1.00 9.04 120 ILE L O 1
ATOM 920 N N . PHE A 1 121 ? 61.497 -18.373 14.556 1.00 8.72 121 PHE L N 1
ATOM 921 C CA . PHE A 1 121 ? 61.023 -19.343 13.561 1.00 9.08 121 PHE L CA 1
ATOM 922 C C . PHE A 1 121 ? 61.940 -19.413 12.363 1.00 9.54 121 PHE L C 1
ATOM 923 O O . PHE A 1 121 ? 62.158 -18.400 11.687 1.00 10.35 121 PHE L O 1
ATOM 931 N N . PRO A 1 122 ? 62.479 -20.610 12.077 1.00 10.23 122 PRO L N 1
ATOM 932 C CA . PRO A 1 122 ? 63.196 -20.775 10.823 1.00 10.62 122 PRO L CA 1
ATOM 933 C C . PRO A 1 122 ? 62.287 -20.586 9.594 1.00 11.54 122 PRO L C 1
ATOM 934 O O . PRO A 1 122 ? 61.063 -20.721 9.697 1.00 11.80 122 PRO L O 1
ATOM 938 N N . PRO A 1 123 ? 62.888 -20.315 8.423 1.00 11.74 123 PRO L N 1
ATOM 939 C CA . PRO A 1 123 ? 62.155 -20.331 7.163 1.00 12.43 123 PRO L CA 1
ATOM 940 C C . PRO A 1 123 ? 61.460 -21.681 6.926 1.00 13.33 123 PRO L C 1
ATOM 941 O O . PRO A 1 123 ? 61.991 -22.735 7.316 1.00 12.92 123 PRO L O 1
ATOM 945 N N . SER A 1 124 ? 60.277 -21.636 6.320 1.00 13.67 124 SER L N 1
ATOM 946 C CA . SER A 1 124 ? 59.598 -22.868 5.902 1.00 14.95 124 SER L CA 1
ATOM 947 C C . SER A 1 124 ? 60.312 -23.407 4.672 1.00 14.54 124 SER L C 1
ATOM 948 O O . SER A 1 124 ? 60.913 -22.643 3.898 1.00 13.81 124 SER L O 1
ATOM 951 N N . SER A 1 125 ? 60.279 -24.728 4.527 1.00 15.67 125 SER L N 1
ATOM 952 C CA . SER A 1 125 ? 60.826 -25.398 3.349 1.00 15.54 125 SER L CA 1
ATOM 953 C C . SER A 1 125 ? 60.172 -24.831 2.076 1.00 15.10 125 SER L C 1
ATOM 954 O O . SER A 1 125 ? 60.842 -24.594 1.066 1.00 14.14 125 SER L O 1
ATOM 957 N N . GLU A 1 126 ? 58.865 -24.565 2.162 1.00 15.85 126 GLU L N 1
ATOM 958 C CA . GLU A 1 126 ? 58.120 -23.990 1.032 1.00 15.23 126 GLU L CA 1
ATOM 959 C C . GLU A 1 126 ? 58.694 -22.634 0.591 1.00 13.89 126 GLU L C 1
ATOM 960 O O . GLU A 1 126 ? 58.851 -22.371 -0.597 1.00 13.38 126 GLU L O 1
ATOM 966 N N . GLN A 1 127 ? 59.002 -21.760 1.540 1.00 13.61 127 GLN L N 1
ATOM 967 C CA . GLN A 1 127 ? 59.594 -20.482 1.162 1.00 13.32 127 GLN L CA 1
ATOM 968 C C . GLN A 1 127 ? 60.936 -20.671 0.468 1.00 14.61 127 GLN L C 1
ATOM 969 O O . GLN A 1 127 ? 61.199 -20.016 -0.545 1.00 14.61 127 GLN L O 1
ATOM 975 N N . LEU A 1 128 ? 61.775 -21.555 0.997 1.00 15.94 128 LEU L N 1
ATOM 976 C CA . LEU A 1 128 ? 63.113 -21.755 0.416 1.00 17.20 128 LEU L CA 1
ATOM 977 C C . LEU A 1 128 ? 63.047 -22.072 -1.090 1.00 18.52 128 LEU L C 1
ATOM 978 O O . LEU A 1 128 ? 63.953 -21.690 -1.834 1.00 17.30 128 LEU L O 1
ATOM 983 N N . THR A 1 129 ? 61.964 -22.703 -1.559 1.00 19.54 129 THR L N 1
ATOM 984 C CA . THR A 1 129 ? 61.803 -22.960 -3.004 1.00 21.75 129 THR L CA 1
ATOM 985 C C . THR A 1 129 ? 61.757 -21.686 -3.863 1.00 22.65 129 THR L C 1
ATOM 986 O O . THR A 1 129 ? 62.188 -21.709 -5.024 1.00 25.89 129 THR L O 1
ATOM 990 N N . SER A 1 130 ? 61.250 -20.583 -3.306 1.00 22.97 130 SER L N 1
ATOM 991 C CA . SER A 1 130 ? 61.268 -19.260 -3.963 1.00 21.86 130 SER L CA 1
ATOM 992 C C . SER A 1 130 ? 62.681 -18.669 -4.185 1.00 21.13 130 SER L C 1
ATOM 993 O O . SER A 1 130 ? 62.835 -17.702 -4.934 1.00 22.50 130 SER L O 1
ATOM 996 N N . GLY A 1 131 ? 63.697 -19.215 -3.514 1.00 19.68 131 GLY L N 1
ATOM 997 C CA . GLY A 1 131 ? 65.028 -18.602 -3.481 1.00 18.43 131 GLY L CA 1
ATOM 998 C C . GLY A 1 131 ? 65.238 -17.602 -2.354 1.00 17.46 131 GLY L C 1
ATOM 999 O O . GLY A 1 131 ? 66.352 -17.127 -2.179 1.00 18.13 131 GLY L O 1
ATOM 1000 N N . GLY A 1 132 ? 64.189 -17.277 -1.589 1.00 16.20 132 GLY L N 1
ATOM 1001 C CA . GLY A 1 132 ? 64.309 -16.406 -0.414 1.00 15.36 132 GLY L CA 1
ATOM 1002 C C . GLY A 1 132 ? 64.128 -17.124 0.891 1.00 14.60 132 GLY L C 1
ATOM 1003 O O . GLY A 1 132 ? 63.545 -18.216 0.932 1.00 14.42 132 GLY L O 1
ATOM 1004 N N . ALA A 1 133 ? 64.653 -16.531 1.970 1.00 13.56 133 ALA L N 1
ATOM 1005 C CA . ALA A 1 133 ? 64.541 -17.128 3.294 1.00 13.38 133 ALA L CA 1
ATOM 1006 C C . ALA A 1 133 ? 64.336 -16.052 4.347 1.00 13.56 133 ALA L C 1
ATOM 1007 O O . ALA A 1 133 ? 65.230 -15.224 4.570 1.00 15.71 133 ALA L O 1
ATOM 1009 N N . SER A 1 134 ? 63.175 -16.085 5.002 1.00 11.93 134 SER L N 1
ATOM 1010 C CA . SER A 1 134 ? 62.840 -15.116 6.045 1.00 11.27 134 SER L CA 1
ATOM 1011 C C . SER A 1 134 ? 62.889 -15.847 7.367 1.00 10.69 134 SER L C 1
ATOM 1012 O O . SER A 1 134 ? 62.235 -16.874 7.528 1.00 11.45 134 SER L O 1
ATOM 1015 N N . VAL A 1 135 ? 63.673 -15.320 8.302 1.00 10.06 135 VAL L N 1
ATOM 1016 C CA . VAL A 1 135 ? 63.709 -15.807 9.672 1.00 9.59 135 VAL L CA 1
ATOM 1017 C C . VAL A 1 135 ? 62.881 -14.794 10.472 1.00 9.52 135 VAL L C 1
ATOM 1018 O O . VAL A 1 135 ? 63.070 -13.608 10.343 1.00 9.23 135 VAL L O 1
ATOM 1022 N N . VAL A 1 136 ? 61.951 -15.294 11.269 1.00 9.00 136 VAL L N 1
ATOM 1023 C CA . VAL A 1 136 ? 60.985 -14.422 11.933 1.00 9.45 136 VAL L CA 1
ATOM 1024 C C . VAL A 1 136 ? 61.114 -14.519 13.432 1.00 10.09 136 VAL L C 1
ATOM 1025 O O . VAL A 1 136 ? 61.232 -15.607 13.966 1.00 10.46 136 VAL L O 1
ATOM 1029 N N . CYS A 1 137 ? 60.995 -13.366 14.095 1.00 10.31 137 CYS L N 1
ATOM 1030 C CA A CYS A 1 137 ? 60.973 -13.279 15.537 0.50 10.23 137 CYS L CA 1
ATOM 1031 C CA B CYS A 1 137 ? 60.922 -13.318 15.557 0.50 10.13 137 CYS L CA 1
ATOM 1032 C C . CYS A 1 137 ? 59.743 -12.462 15.966 1.00 9.79 137 CYS L C 1
ATOM 1033 O O . CYS A 1 137 ? 59.568 -11.343 15.493 1.00 9.41 137 CYS L O 1
ATOM 1038 N N . PHE A 1 138 ? 58.898 -13.030 16.826 1.00 9.13 138 PHE L N 1
ATOM 1039 C CA . PHE A 1 138 ? 57.783 -12.278 17.412 1.00 9.37 138 PHE L CA 1
ATOM 1040 C C . PHE A 1 138 ? 58.188 -11.859 18.824 1.00 9.62 138 PHE L C 1
ATOM 1041 O O . PHE A 1 138 ? 58.713 -12.682 19.597 1.00 9.96 138 PHE L O 1
ATOM 1049 N N . LEU A 1 139 ? 57.948 -10.593 19.149 1.00 9.68 139 LEU L N 1
ATOM 1050 C CA . LEU A 1 139 ? 58.165 -10.026 20.488 1.00 10.19 139 LEU L CA 1
ATOM 1051 C C . LEU A 1 139 ? 56.791 -9.509 20.936 1.00 9.61 139 LEU L C 1
ATOM 1052 O O . LEU A 1 139 ? 56.310 -8.461 20.487 1.00 9.24 139 LEU L O 1
ATOM 1057 N N . ASN A 1 140 ? 56.154 -10.267 21.817 1.00 9.25 140 ASN L N 1
ATOM 1058 C CA . ASN A 1 140 ? 54.742 -10.098 22.081 1.00 9.94 140 ASN L CA 1
ATOM 1059 C C . ASN A 1 140 ? 54.448 -9.634 23.494 1.00 10.03 140 ASN L C 1
ATOM 1060 O O . ASN A 1 140 ? 55.074 -10.093 24.447 1.00 9.69 140 ASN L O 1
ATOM 1065 N N . ASN A 1 141 ? 53.501 -8.695 23.574 1.00 10.41 141 ASN L N 1
ATOM 1066 C CA . ASN A 1 141 ? 52.871 -8.229 24.833 1.00 11.41 141 ASN L CA 1
ATOM 1067 C C . ASN A 1 141 ? 53.844 -7.601 25.812 1.00 11.19 141 ASN L C 1
ATOM 1068 O O . ASN A 1 141 ? 53.977 -8.063 26.957 1.00 11.35 141 ASN L O 1
ATOM 1073 N N . PHE A 1 142 ? 54.499 -6.549 25.346 1.00 10.90 142 PHE L N 1
ATOM 1074 C CA . PHE A 1 142 ? 55.475 -5.771 26.127 1.00 11.27 142 PHE L CA 1
ATOM 1075 C C . PHE A 1 142 ? 55.049 -4.310 26.331 1.00 12.04 142 PHE L C 1
ATOM 1076 O O . PHE A 1 142 ? 54.208 -3.791 25.601 1.00 10.62 142 PHE L O 1
ATOM 1084 N N . TYR A 1 143 ? 55.620 -3.662 27.345 1.00 12.46 143 TYR L N 1
ATOM 1085 C CA . TYR A 1 143 ? 55.358 -2.234 27.614 1.00 13.95 143 TYR L CA 1
ATOM 1086 C C . TYR A 1 143 ? 56.564 -1.662 28.364 1.00 14.39 143 TYR L C 1
ATOM 1087 O O . TYR A 1 143 ? 57.018 -2.330 29.289 1.00 14.40 143 TYR L O 1
ATOM 1096 N N . PRO A 1 144 ? 57.083 -0.481 28.019 1.00 15.20 144 PRO L N 1
ATOM 1097 C CA . PRO A 1 144 ? 56.577 0.430 26.967 1.00 15.17 144 PRO L CA 1
ATOM 1098 C C . PRO A 1 144 ? 57.000 0.033 25.553 1.00 15.16 144 PRO L C 1
ATOM 1099 O O . PRO A 1 144 ? 57.724 -0.947 25.378 1.00 13.60 144 PRO L O 1
ATOM 1103 N N . LYS A 1 145 ? 56.562 0.803 24.568 1.00 16.02 145 LYS L N 1
ATOM 1104 C CA . LYS A 1 145 ? 56.798 0.482 23.154 1.00 17.40 145 LYS L CA 1
ATOM 1105 C C . LYS A 1 145 ? 58.265 0.411 22.732 1.00 17.84 145 LYS L C 1
ATOM 1106 O O . LYS A 1 145 ? 58.599 -0.371 21.835 1.00 17.40 145 LYS L O 1
ATOM 1112 N N . ASP A 1 146 ? 59.123 1.216 23.359 1.00 18.42 146 ASP L N 1
ATOM 1113 C CA . ASP A 1 146 ? 60.552 1.301 23.011 1.00 20.81 146 ASP L CA 1
ATOM 1114 C C . ASP A 1 146 ? 61.216 -0.060 23.178 1.00 20.16 146 ASP L C 1
ATOM 1115 O O . ASP A 1 146 ? 61.074 -0.687 24.224 1.00 19.56 146 ASP L O 1
ATOM 1120 N N . ILE A 1 147 ? 61.920 -0.523 22.144 1.00 20.04 147 ILE L N 1
ATOM 1121 C CA . ILE A 1 147 ? 62.600 -1.819 22.198 1.00 20.07 147 ILE L CA 1
ATOM 1122 C C . ILE A 1 147 ? 63.672 -1.906 21.101 1.00 20.26 147 ILE L C 1
ATOM 1123 O O . ILE A 1 147 ? 63.554 -1.240 20.070 1.00 20.48 147 ILE L O 1
ATOM 1128 N N . ASN A 1 148 ? 64.720 -2.701 21.344 1.00 20.16 148 ASN L N 1
ATOM 1129 C CA . ASN A 1 148 ? 65.810 -2.906 20.392 1.00 21.90 148 ASN L CA 1
ATOM 1130 C C . ASN A 1 148 ? 65.879 -4.392 20.062 1.00 19.62 148 ASN L C 1
ATOM 1131 O O . ASN A 1 148 ? 65.753 -5.220 20.952 1.00 20.79 148 ASN L O 1
ATOM 1136 N N . VAL A 1 149 ? 66.029 -4.720 18.785 1.00 19.15 149 VAL L N 1
ATOM 1137 C CA . VAL A 1 149 ? 66.208 -6.093 18.361 1.00 18.83 149 VAL L CA 1
ATOM 1138 C C . VAL A 1 149 ? 67.478 -6.222 17.544 1.00 18.11 149 VAL L C 1
ATOM 1139 O O . VAL A 1 149 ? 67.681 -5.471 16.590 1.00 18.12 149 VAL L O 1
ATOM 1143 N N . LYS A 1 150 ? 68.327 -7.166 17.944 1.00 17.46 150 LYS L N 1
ATOM 1144 C CA . LYS A 1 150 ? 69.583 -7.458 17.252 1.00 18.55 150 LYS L CA 1
ATOM 1145 C C . LYS A 1 150 ? 69.507 -8.871 16.683 1.00 16.73 150 LYS L C 1
ATOM 1146 O O . LYS A 1 150 ? 69.073 -9.779 17.390 1.00 16.46 150 LYS L O 1
ATOM 1152 N N . TRP A 1 151 ? 69.906 -9.040 15.420 1.00 15.14 151 TRP L N 1
ATOM 1153 C CA . TRP A 1 151 ? 69.999 -10.361 14.784 1.00 14.79 151 TRP L CA 1
ATOM 1154 C C . TRP A 1 151 ? 71.462 -10.788 14.711 1.00 15.66 151 TRP L C 1
ATOM 1155 O O . TRP A 1 151 ? 72.312 -9.981 14.338 1.00 15.03 151 TRP L O 1
ATOM 1166 N N . LYS A 1 152 ? 71.734 -12.048 15.047 1.00 15.97 152 LYS L N 1
ATOM 1167 C CA . LYS A 1 152 ? 73.066 -12.648 14.885 1.00 17.07 152 LYS L CA 1
ATOM 1168 C C . LYS A 1 152 ? 73.002 -13.907 14.006 1.00 17.93 152 LYS L C 1
ATOM 1169 O O . LYS A 1 152 ? 72.111 -14.735 14.154 1.00 17.03 152 LYS L O 1
ATOM 1175 N N . ILE A 1 153 ? 73.937 -14.025 13.070 1.00 18.20 153 ILE L N 1
ATOM 1176 C CA . ILE A 1 153 ? 74.095 -15.220 12.253 1.00 19.13 153 ILE L CA 1
ATOM 1177 C C . ILE A 1 153 ? 75.443 -15.820 12.652 1.00 20.33 153 ILE L C 1
ATOM 1178 O O . ILE A 1 153 ? 76.477 -15.162 12.501 1.00 19.04 153 ILE L O 1
ATOM 1183 N N . ASP A 1 154 ? 75.430 -17.045 13.171 1.00 21.44 154 ASP L N 1
ATOM 1184 C CA . ASP A 1 154 ? 76.649 -17.686 13.708 1.00 22.94 154 ASP L CA 1
ATOM 1185 C C . ASP A 1 154 ? 77.351 -16.769 14.715 1.00 26.64 154 ASP L C 1
ATOM 1186 O O . ASP A 1 154 ? 78.562 -16.582 14.672 1.00 28.54 154 ASP L O 1
ATOM 1191 N N . GLY A 1 155 ? 76.555 -16.175 15.610 1.00 27.84 155 GLY L N 1
ATOM 1192 C CA . GLY A 1 155 ? 77.052 -15.261 16.637 1.00 28.03 155 GLY L CA 1
ATOM 1193 C C . GLY A 1 155 ? 77.522 -13.873 16.198 1.00 28.04 155 GLY L C 1
ATOM 1194 O O . GLY A 1 155 ? 77.900 -13.073 17.052 1.00 28.03 155 GLY L O 1
ATOM 1195 N N . SER A 1 156 ? 77.451 -13.571 14.897 1.00 26.68 156 SER L N 1
ATOM 1196 C CA . SER A 1 156 ? 77.923 -12.311 14.326 1.00 26.93 156 SER L CA 1
ATOM 1197 C C . SER A 1 156 ? 76.724 -11.415 13.920 1.00 26.08 156 SER L C 1
ATOM 1198 O O . SER A 1 156 ? 75.791 -11.871 13.246 1.00 22.89 156 SER L O 1
ATOM 1201 N N . GLU A 1 157 ? 76.769 -10.137 14.307 1.00 25.48 157 GLU L N 1
ATOM 1202 C CA . GLU A 1 157 ? 75.620 -9.224 14.116 1.00 25.56 157 GLU L CA 1
ATOM 1203 C C . GLU A 1 157 ? 75.272 -8.966 12.644 1.00 23.88 157 GLU L C 1
ATOM 1204 O O . GLU A 1 157 ? 76.149 -8.705 11.844 1.00 24.55 157 GLU L O 1
ATOM 1210 N N . ARG A 1 158 ? 73.985 -9.033 12.300 1.00 23.11 158 ARG L N 1
ATOM 1211 C CA . ARG A 1 158 ? 73.503 -8.799 10.940 1.00 22.78 158 ARG L CA 1
ATOM 1212 C C . ARG A 1 158 ? 72.537 -7.596 10.924 1.00 22.18 158 ARG L C 1
ATOM 1213 O O . ARG A 1 158 ? 71.462 -7.651 11.507 1.00 19.12 158 ARG L O 1
ATOM 1221 N N . GLN A 1 159 ? 72.924 -6.530 10.229 1.00 22.79 159 GLN L N 1
ATOM 1222 C CA . GLN A 1 159 ? 72.165 -5.260 10.226 1.00 23.87 159 GLN L CA 1
ATOM 1223 C C . GLN A 1 159 ? 71.311 -5.039 8.981 1.00 22.10 159 GLN L C 1
ATOM 1224 O O . GLN A 1 159 ? 70.256 -4.429 9.065 1.00 22.17 159 GLN L O 1
ATOM 1230 N N . ASN A 1 160 ? 71.750 -5.538 7.835 1.00 20.93 160 ASN L N 1
ATOM 1231 C CA . ASN A 1 160 ? 70.994 -5.404 6.596 1.00 20.60 160 ASN L CA 1
ATOM 1232 C C . ASN A 1 160 ? 69.958 -6.527 6.476 1.00 18.34 160 ASN L C 1
ATOM 1233 O O . ASN A 1 160 ? 70.186 -7.642 6.931 1.00 19.60 160 ASN L O 1
ATOM 1238 N N . GLY A 1 161 ? 68.832 -6.226 5.844 1.00 16.51 161 GLY L N 1
ATOM 1239 C CA . GLY A 1 161 ? 67.781 -7.214 5.587 1.00 15.03 161 GLY L CA 1
ATOM 1240 C C . GLY A 1 161 ? 66.767 -7.412 6.708 1.00 14.28 161 GLY L C 1
ATOM 1241 O O . GLY A 1 161 ? 66.001 -8.377 6.681 1.00 13.99 161 GLY L O 1
ATOM 1242 N N . VAL A 1 162 ? 66.728 -6.489 7.669 1.00 14.12 162 VAL L N 1
ATOM 1243 C CA . VAL A 1 162 ? 65.811 -6.570 8.814 1.00 13.72 162 VAL L CA 1
ATOM 1244 C C . VAL A 1 162 ? 64.632 -5.576 8.647 1.00 14.04 162 VAL L C 1
ATOM 1245 O O . VAL A 1 162 ? 64.842 -4.393 8.344 1.00 13.87 162 VAL L O 1
ATOM 1249 N N . LEU A 1 163 ? 63.411 -6.075 8.817 1.00 12.89 163 LEU L N 1
ATOM 1250 C CA . LEU A 1 163 ? 62.204 -5.263 8.817 1.00 13.23 163 LEU L CA 1
ATOM 1251 C C . LEU A 1 163 ? 61.421 -5.539 10.065 1.00 12.07 163 LEU L C 1
ATOM 1252 O O . LEU A 1 163 ? 61.205 -6.700 10.411 1.00 12.19 163 LEU L O 1
ATOM 1257 N N . ASN A 1 164 ? 61.006 -4.465 10.729 1.00 11.54 164 ASN L N 1
ATOM 1258 C CA . ASN A 1 164 ? 60.268 -4.536 11.982 1.00 11.22 164 ASN L CA 1
ATOM 1259 C C . ASN A 1 164 ? 58.902 -3.912 11.785 1.00 11.42 164 ASN L C 1
ATOM 1260 O O . ASN A 1 164 ? 58.797 -2.910 11.088 1.00 11.22 164 ASN L O 1
ATOM 1265 N N . SER A 1 165 ? 57.877 -4.504 12.406 1.00 10.87 165 SER L N 1
ATOM 1266 C CA . SER A 1 165 ? 56.506 -3.973 12.353 1.00 11.41 165 SER L CA 1
ATOM 1267 C C . SER A 1 165 ? 55.865 -4.066 13.731 1.00 11.42 165 SER L C 1
ATOM 1268 O O . SER A 1 165 ? 55.914 -5.098 14.349 1.00 12.52 165 SER L O 1
ATOM 1271 N N . TRP A 1 166 ? 55.232 -2.999 14.185 1.00 11.39 166 TRP L N 1
ATOM 1272 C CA . TRP A 1 166 ? 54.581 -2.969 15.492 1.00 12.26 166 TRP L CA 1
ATOM 1273 C C . TRP A 1 166 ? 53.077 -2.940 15.373 1.00 11.08 166 TRP L C 1
ATOM 1274 O O . TRP A 1 166 ? 52.534 -2.301 14.468 1.00 10.27 166 TRP L O 1
ATOM 1285 N N . THR A 1 167 ? 52.405 -3.561 16.332 1.00 11.08 167 THR L N 1
ATOM 1286 C CA . THR A 1 167 ? 50.975 -3.442 16.456 1.00 11.79 167 THR L CA 1
ATOM 1287 C C . THR A 1 167 ? 50.636 -2.128 17.141 1.00 12.11 167 THR L C 1
ATOM 1288 O O . THR A 1 167 ? 51.485 -1.480 17.744 1.00 10.93 167 THR L O 1
ATOM 1292 N N . ASP A 1 168 ? 49.375 -1.741 17.008 1.00 12.68 168 ASP L N 1
ATOM 1293 C CA . ASP A 1 168 ? 48.828 -0.674 17.814 1.00 13.05 168 ASP L CA 1
ATOM 1294 C C . ASP A 1 168 ? 48.645 -1.195 19.244 1.00 12.31 168 ASP L C 1
ATOM 1295 O O . ASP A 1 168 ? 48.593 -2.395 19.485 1.00 12.68 168 ASP L O 1
ATOM 1300 N N . GLN A 1 169 ? 48.503 -0.269 20.179 1.00 11.60 169 GLN L N 1
ATOM 1301 C CA . GLN A 1 169 ? 48.308 -0.619 21.582 1.00 11.31 169 GLN L CA 1
ATOM 1302 C C . GLN A 1 169 ? 47.090 -1.528 21.771 1.00 11.92 169 GLN L C 1
ATOM 1303 O O . GLN A 1 169 ? 46.019 -1.306 21.187 1.00 11.49 169 GLN L O 1
ATOM 1309 N N . ASP A 1 170 ? 47.240 -2.531 22.623 1.00 13.13 170 ASP L N 1
ATOM 1310 C CA . ASP A 1 170 ? 46.186 -3.510 22.846 1.00 14.99 170 ASP L CA 1
ATOM 1311 C C . ASP A 1 170 ? 45.068 -2.919 23.713 1.00 15.60 170 ASP L C 1
ATOM 1312 O O . ASP A 1 170 ? 45.349 -2.324 24.749 1.00 15.34 170 ASP L O 1
ATOM 1317 N N . SER A 1 171 ? 43.818 -3.065 23.276 1.00 17.37 171 SER L N 1
ATOM 1318 C CA . SER A 1 171 ? 42.682 -2.425 23.961 1.00 19.07 171 SER L CA 1
ATOM 1319 C C . SER A 1 171 ? 42.325 -3.065 25.287 1.00 19.88 171 SER L C 1
ATOM 1320 O O . SER A 1 171 ? 41.643 -2.427 26.106 1.00 19.23 171 SER L O 1
ATOM 1323 N N . LYS A 1 172 ? 42.755 -4.310 25.502 1.00 19.79 172 LYS L N 1
ATOM 1324 C CA . LYS A 1 172 ? 42.444 -5.036 26.742 1.00 21.82 172 LYS L CA 1
ATOM 1325 C C . LYS A 1 172 ? 43.554 -4.997 27.775 1.00 20.51 172 LYS L C 1
ATOM 1326 O O . LYS A 1 172 ? 43.259 -4.879 28.978 1.00 20.56 172 LYS L O 1
ATOM 1332 N N . ASP A 1 173 ? 44.817 -5.130 27.340 1.00 18.37 173 ASP L N 1
ATOM 1333 C CA . ASP A 1 173 ? 45.948 -5.135 28.279 1.00 17.09 173 ASP L CA 1
ATOM 1334 C C . ASP A 1 173 ? 46.984 -4.001 28.140 1.00 14.82 173 ASP L C 1
ATOM 1335 O O . ASP A 1 173 ? 47.944 -3.978 28.904 1.00 14.34 173 ASP L O 1
ATOM 1340 N N . SER A 1 174 ? 46.794 -3.074 27.185 1.00 12.65 174 SER L N 1
ATOM 1341 C CA . SER A 1 174 ? 47.662 -1.900 26.996 1.00 12.07 174 SER L CA 1
ATOM 1342 C C . SER A 1 174 ? 49.095 -2.209 26.594 1.00 10.73 174 SER L C 1
ATOM 1343 O O . SER A 1 174 ? 49.963 -1.348 26.720 1.00 10.16 174 SER L O 1
ATOM 1346 N N . THR A 1 175 ? 49.335 -3.420 26.083 1.00 10.86 175 THR L N 1
ATOM 1347 C CA . THR A 1 175 ? 50.673 -3.812 25.637 1.00 10.99 175 THR L CA 1
ATOM 1348 C C . THR A 1 175 ? 50.829 -3.580 24.136 1.00 10.65 175 THR L C 1
ATOM 1349 O O . THR A 1 175 ? 49.849 -3.284 23.439 1.00 10.51 175 THR L O 1
ATOM 1353 N N . TYR A 1 176 ? 52.075 -3.727 23.683 1.00 10.08 176 TYR L N 1
ATOM 1354 C CA . TYR A 1 176 ? 52.437 -3.690 22.265 1.00 9.76 176 TYR L CA 1
ATOM 1355 C C . TYR A 1 176 ? 53.054 -5.003 21.876 1.00 9.39 176 TYR L C 1
ATOM 1356 O O . TYR A 1 176 ? 53.502 -5.741 22.723 1.00 9.29 176 TYR L O 1
ATOM 1365 N N . SER A 1 177 ? 53.038 -5.300 20.586 1.00 8.80 177 SER L N 1
ATOM 1366 C CA . SER A 1 177 ? 53.729 -6.468 20.048 1.00 9.45 177 SER L CA 1
ATOM 1367 C C . SER A 1 177 ? 54.483 -6.053 18.803 1.00 10.37 177 SER L C 1
ATOM 1368 O O . SER A 1 177 ? 54.135 -5.058 18.174 1.00 10.39 177 SER L O 1
ATOM 1371 N N . MET A 1 178 ? 55.512 -6.806 18.451 1.00 10.97 178 MET L N 1
ATOM 1372 C CA . MET A 1 178 ? 56.375 -6.442 17.334 1.00 12.44 178 MET L CA 1
ATOM 1373 C C . MET A 1 178 ? 56.824 -7.700 16.616 1.00 11.54 178 MET L C 1
ATOM 1374 O O . MET A 1 178 ? 57.091 -8.714 17.238 1.00 10.85 178 MET L O 1
ATOM 1379 N N . SER A 1 179 ? 56.887 -7.632 15.292 1.00 10.63 179 SER L N 1
ATOM 1380 C CA . SER A 1 179 ? 57.530 -8.687 14.502 1.00 10.42 179 SER L CA 1
ATOM 1381 C C . SER A 1 179 ? 58.809 -8.140 13.928 1.00 10.49 179 SER L C 1
ATOM 1382 O O . SER A 1 179 ? 58.844 -6.991 13.477 1.00 10.74 179 SER L O 1
ATOM 1385 N N . SER A 1 180 ? 59.859 -8.966 13.952 1.00 9.87 180 SER L N 1
ATOM 1386 C CA . SER A 1 180 ? 61.117 -8.659 13.309 1.00 10.23 180 SER L CA 1
ATOM 1387 C C . SER A 1 180 ? 61.449 -9.787 12.328 1.00 10.08 180 SER L C 1
ATOM 1388 O O . SER A 1 180 ? 61.412 -10.972 12.669 1.00 10.34 180 SER L O 1
ATOM 1391 N N . THR A 1 181 ? 61.766 -9.420 11.092 1.00 10.15 181 THR L N 1
ATOM 1392 C CA . THR A 1 181 ? 61.964 -10.410 10.038 1.00 11.03 181 THR L CA 1
ATOM 1393 C C . THR A 1 181 ? 63.310 -10.132 9.371 1.00 10.82 181 THR L C 1
ATOM 1394 O O . THR A 1 181 ? 63.525 -9.035 8.841 1.00 11.32 181 THR L O 1
ATOM 1398 N N . LEU A 1 182 ? 64.189 -11.137 9.390 1.00 10.76 182 LEU L N 1
ATOM 1399 C CA . LEU A 1 182 ? 65.465 -11.121 8.684 1.00 11.66 182 LEU L CA 1
ATOM 1400 C C . LEU A 1 182 ? 65.327 -11.874 7.364 1.00 12.66 182 LEU L C 1
ATOM 1401 O O . LEU A 1 182 ? 65.042 -13.067 7.360 1.00 12.11 182 LEU L O 1
ATOM 1406 N N . THR A 1 183 ? 65.532 -11.178 6.253 1.00 13.72 183 THR L N 1
ATOM 1407 C CA . THR A 1 183 ? 65.417 -11.822 4.944 1.00 15.27 183 THR L CA 1
ATOM 1408 C C . THR A 1 183 ? 66.793 -11.971 4.272 1.00 15.30 183 THR L C 1
ATOM 1409 O O . THR A 1 183 ? 67.558 -11.002 4.116 1.00 15.60 183 THR L O 1
ATOM 1413 N N . LEU A 1 184 ? 67.073 -13.215 3.906 1.00 15.37 184 LEU L N 1
ATOM 1414 C CA . LEU A 1 184 ? 68.318 -13.649 3.278 1.00 15.46 184 LEU L CA 1
ATOM 1415 C C . LEU A 1 184 ? 67.957 -14.399 2.016 1.00 14.68 184 LEU L C 1
ATOM 1416 O O . LEU A 1 184 ? 66.814 -14.776 1.829 1.00 14.47 184 LEU L O 1
ATOM 1421 N N . THR A 1 185 ? 68.923 -14.610 1.130 1.00 14.25 185 THR L N 1
ATOM 1422 C CA . THR A 1 185 ? 68.707 -15.579 0.052 1.00 14.38 185 THR L CA 1
ATOM 1423 C C . THR A 1 185 ? 68.773 -16.998 0.634 1.00 14.45 185 THR L C 1
ATOM 1424 O O . THR A 1 185 ? 69.360 -17.226 1.697 1.00 14.04 185 THR L O 1
ATOM 1428 N N . LYS A 1 186 ? 68.181 -17.963 -0.069 1.00 14.90 186 LYS L N 1
ATOM 1429 C CA . LYS A 1 186 ? 68.275 -19.367 0.321 1.00 16.42 186 LYS L CA 1
ATOM 1430 C C . LYS A 1 186 ? 69.725 -19.841 0.438 1.00 15.48 186 LYS L C 1
ATOM 1431 O O . LYS A 1 186 ? 70.057 -20.561 1.363 1.00 14.46 186 LYS L O 1
ATOM 1437 N N . ASP A 1 187 ? 70.573 -19.437 -0.505 1.00 15.68 187 ASP L N 1
ATOM 1438 C CA . ASP A 1 187 ? 71.958 -19.894 -0.481 1.00 16.90 187 ASP L CA 1
ATOM 1439 C C . ASP A 1 187 ? 72.701 -19.351 0.731 1.00 16.50 187 ASP L C 1
ATOM 1440 O O . ASP A 1 187 ? 73.390 -20.100 1.379 1.00 16.06 187 ASP L O 1
ATOM 1445 N N . GLU A 1 188 ? 72.485 -18.077 1.071 1.00 16.47 188 GLU L N 1
ATOM 1446 C CA . GLU A 1 188 ? 73.044 -17.488 2.297 1.00 16.74 188 GLU L CA 1
ATOM 1447 C C . GLU A 1 188 ? 72.580 -18.266 3.510 1.00 15.86 188 GLU L C 1
ATOM 1448 O O . GLU A 1 188 ? 73.372 -18.621 4.380 1.00 14.83 188 GLU L O 1
ATOM 1454 N N . TYR A 1 189 ? 71.263 -18.456 3.606 1.00 14.33 189 TYR L N 1
ATOM 1455 C CA . TYR A 1 189 ? 70.672 -19.113 4.767 1.00 14.40 189 TYR L CA 1
ATOM 1456 C C . TYR A 1 189 ? 71.323 -20.484 5.025 1.00 15.80 189 TYR L C 1
ATOM 1457 O O . TYR A 1 189 ? 71.668 -20.830 6.166 1.00 15.92 189 TYR L O 1
ATOM 1466 N N . GLU A 1 190 ? 71.537 -21.224 3.947 1.00 17.34 190 GLU L N 1
ATOM 1467 C CA . GLU A 1 190 ? 72.038 -22.590 4.033 1.00 19.81 190 GLU L CA 1
ATOM 1468 C C . GLU A 1 190 ? 73.560 -22.694 4.262 1.00 21.04 190 GLU L C 1
ATOM 1469 O O . GLU A 1 190 ? 74.052 -23.791 4.539 1.00 21.47 190 GLU L O 1
ATOM 1475 N N . ARG A 1 191 ? 74.286 -21.575 4.158 1.00 20.27 191 ARG L N 1
ATOM 1476 C CA . ARG A 1 191 ? 75.712 -21.523 4.516 1.00 20.83 191 ARG L CA 1
ATOM 1477 C C . ARG A 1 191 ? 75.980 -21.369 6.025 1.00 19.95 191 ARG L C 1
ATOM 1478 O O . ARG A 1 191 ? 77.128 -21.406 6.421 1.00 20.43 191 ARG L O 1
ATOM 1486 N N . HIS A 1 192 ? 74.960 -21.192 6.870 1.00 18.65 192 HIS L N 1
ATOM 1487 C CA . HIS A 1 192 ? 75.186 -20.961 8.305 1.00 18.00 192 HIS L CA 1
ATOM 1488 C C . HIS A 1 192 ? 74.348 -21.862 9.160 1.00 17.51 192 HIS L C 1
ATOM 1489 O O . HIS A 1 192 ? 73.377 -22.420 8.694 1.00 18.35 192 HIS L O 1
ATOM 1496 N N . ASN A 1 193 ? 74.740 -21.979 10.423 1.00 17.27 193 ASN L N 1
ATOM 1497 C CA . ASN A 1 193 ? 74.099 -22.885 11.366 1.00 18.61 193 ASN L CA 1
ATOM 1498 C C . ASN A 1 193 ? 73.164 -22.229 12.376 1.00 17.18 193 ASN L C 1
ATOM 1499 O O . ASN A 1 193 ? 72.020 -22.682 12.528 1.00 17.84 193 ASN L O 1
ATOM 1504 N N . SER A 1 194 ? 73.671 -21.222 13.096 1.00 16.71 194 SER L N 1
ATOM 1505 C CA A SER A 1 194 ? 72.947 -20.624 14.234 0.35 16.50 194 SER L CA 1
ATOM 1506 C CA B SER A 1 194 ? 72.940 -20.625 14.221 0.35 16.34 194 SER L CA 1
ATOM 1507 C CA C SER A 1 194 ? 72.972 -20.614 14.241 0.30 16.35 194 SER L CA 1
ATOM 1508 C C . SER A 1 194 ? 72.314 -19.265 13.880 1.00 16.46 194 SER L C 1
ATOM 1509 O O . SER A 1 194 ? 72.954 -18.387 13.277 1.00 17.57 194 SER L O 1
ATOM 1516 N N . TYR A 1 195 ? 71.040 -19.096 14.249 1.00 14.97 195 TYR L N 1
ATOM 1517 C CA . TYR A 1 195 ? 70.305 -17.844 13.999 1.00 13.28 195 TYR L CA 1
ATOM 1518 C C . TYR A 1 195 ? 69.750 -17.415 15.324 1.00 12.92 195 TYR L C 1
ATOM 1519 O O . TYR A 1 195 ? 69.160 -18.234 16.032 1.00 13.10 195 TYR L O 1
ATOM 1528 N N . THR A 1 196 ? 69.961 -16.149 15.670 1.00 12.65 196 THR L N 1
ATOM 1529 C CA . THR A 1 196 ? 69.563 -15.608 16.967 1.00 13.11 196 THR L CA 1
ATOM 1530 C C . THR A 1 196 ? 68.875 -14.252 16.851 1.00 12.64 196 THR L C 1
ATOM 1531 O O . THR A 1 196 ? 69.314 -13.393 16.104 1.00 12.24 196 THR L O 1
ATOM 1535 N N . CYS A 1 197 ? 67.820 -14.072 17.643 1.00 12.78 197 CYS L N 1
ATOM 1536 C CA A CYS A 1 197 ? 67.101 -12.803 17.815 0.50 13.70 197 CYS L CA 1
ATOM 1537 C CA B CYS A 1 197 ? 67.265 -12.729 17.801 0.50 12.99 197 CYS L CA 1
ATOM 1538 C C . CYS A 1 197 ? 67.336 -12.367 19.275 1.00 13.72 197 CYS L C 1
ATOM 1539 O O . CYS A 1 197 ? 67.018 -13.156 20.171 1.00 13.53 197 CYS L O 1
ATOM 1544 N N . GLU A 1 198 ? 67.857 -11.159 19.514 1.00 14.81 198 GLU L N 1
ATOM 1545 C CA . GLU A 1 198 ? 68.106 -10.643 20.874 1.00 16.45 198 GLU L CA 1
ATOM 1546 C C . GLU A 1 198 ? 67.327 -9.349 21.096 1.00 16.27 198 GLU L C 1
ATOM 1547 O O . GLU A 1 198 ? 67.499 -8.394 20.341 1.00 14.97 198 GLU L O 1
ATOM 1553 N N . ALA A 1 199 ? 66.522 -9.321 22.158 1.00 16.38 199 ALA L N 1
ATOM 1554 C CA . ALA A 1 199 ? 65.619 -8.207 22.433 1.00 16.82 199 ALA L CA 1
ATOM 1555 C C . ALA A 1 199 ? 66.063 -7.477 23.689 1.00 17.09 199 ALA L C 1
ATOM 1556 O O . ALA A 1 199 ? 66.135 -8.093 24.738 1.00 17.49 199 ALA L O 1
ATOM 1558 N N . THR A 1 200 ? 66.390 -6.189 23.568 1.00 17.54 200 THR L N 1
ATOM 1559 C CA . THR A 1 200 ? 66.768 -5.372 24.725 1.00 18.35 200 THR L CA 1
ATOM 1560 C C . THR A 1 200 ? 65.629 -4.417 25.011 1.00 17.62 200 THR L C 1
ATOM 1561 O O . THR A 1 200 ? 65.252 -3.622 24.150 1.00 17.83 200 THR L O 1
ATOM 1565 N N . HIS A 1 201 ? 65.105 -4.531 26.228 1.00 17.37 201 HIS L N 1
ATOM 1566 C CA A HIS A 1 201 ? 63.940 -3.779 26.681 0.50 17.34 201 HIS L CA 1
ATOM 1567 C CA B HIS A 1 201 ? 63.941 -3.784 26.687 0.50 17.74 201 HIS L CA 1
ATOM 1568 C C . HIS A 1 201 ? 64.228 -3.271 28.088 1.00 18.07 201 HIS L C 1
ATOM 1569 O O . HIS A 1 201 ? 64.984 -3.904 28.829 1.00 18.87 201 HIS L O 1
ATOM 1582 N N . LYS A 1 202 ? 63.609 -2.156 28.475 1.00 19.29 202 LYS L N 1
ATOM 1583 C CA . LYS A 1 202 ? 63.969 -1.522 29.766 1.00 21.92 202 LYS L CA 1
ATOM 1584 C C . LYS A 1 202 ? 63.775 -2.403 31.003 1.00 21.49 202 LYS L C 1
ATOM 1585 O O . LYS A 1 202 ? 64.410 -2.166 32.037 1.00 22.09 202 LYS L O 1
ATOM 1591 N N . THR A 1 203 ? 62.924 -3.422 30.882 1.00 20.22 203 THR L N 1
ATOM 1592 C CA . THR A 1 203 ? 62.630 -4.364 31.954 1.00 20.80 203 THR L CA 1
ATOM 1593 C C . THR A 1 203 ? 63.834 -5.185 32.408 1.00 22.08 203 THR L C 1
ATOM 1594 O O . THR A 1 203 ? 63.733 -5.857 33.427 1.00 24.21 203 THR L O 1
ATOM 1598 N N . SER A 1 204 ? 64.946 -5.155 31.670 1.00 23.39 204 SER L N 1
ATOM 1599 C CA . SER A 1 204 ? 66.186 -5.792 32.142 1.00 25.12 204 SER L CA 1
ATOM 1600 C C . SER A 1 204 ? 67.407 -5.277 31.418 1.00 25.17 204 SER L C 1
ATOM 1601 O O . SER A 1 204 ? 67.331 -4.879 30.259 1.00 26.06 204 SER L O 1
ATOM 1604 N N . THR A 1 205 ? 68.546 -5.315 32.103 1.00 25.68 205 THR L N 1
ATOM 1605 C CA . THR A 1 205 ? 69.826 -4.995 31.479 1.00 26.54 205 THR L CA 1
ATOM 1606 C C . THR A 1 205 ? 70.338 -6.162 30.622 1.00 26.27 205 THR L C 1
ATOM 1607 O O . THR A 1 205 ? 71.190 -5.952 29.749 1.00 27.92 205 THR L O 1
ATOM 1611 N N . SER A 1 206 ? 69.815 -7.367 30.870 1.00 25.24 206 SER L N 1
ATOM 1612 C CA A SER A 1 206 ? 70.161 -8.553 30.082 0.40 24.37 206 SER L CA 1
ATOM 1613 C CA B SER A 1 206 ? 70.163 -8.553 30.082 0.60 24.98 206 SER L CA 1
ATOM 1614 C C . SER A 1 206 ? 69.192 -8.726 28.896 1.00 23.87 206 SER L C 1
ATOM 1615 O O . SER A 1 206 ? 67.976 -8.671 29.083 1.00 22.16 206 SER L O 1
ATOM 1620 N N . PRO A 1 207 ? 69.724 -8.937 27.667 1.00 23.49 207 PRO L N 1
ATOM 1621 C CA . PRO A 1 207 ? 68.805 -9.238 26.553 1.00 22.28 207 PRO L CA 1
ATOM 1622 C C . PRO A 1 207 ? 68.067 -10.562 26.726 1.00 20.67 207 PRO L C 1
ATOM 1623 O O . PRO A 1 207 ? 68.562 -11.442 27.402 1.00 20.13 207 PRO L O 1
ATOM 1627 N N . ILE A 1 208 ? 66.893 -10.676 26.107 1.00 19.19 208 ILE L N 1
ATOM 1628 C CA . ILE A 1 208 ? 66.169 -11.932 25.982 1.00 18.35 208 ILE L CA 1
ATOM 1629 C C . ILE A 1 208 ? 66.653 -12.512 24.669 1.00 17.77 208 ILE L C 1
ATOM 1630 O O . ILE A 1 208 ? 66.531 -11.859 23.637 1.00 17.52 208 ILE L O 1
ATOM 1635 N N . VAL A 1 209 ? 67.216 -13.719 24.713 1.00 17.24 209 VAL L N 1
ATOM 1636 C CA . VAL A 1 209 ? 67.875 -14.334 23.560 1.00 17.44 209 VAL L CA 1
ATOM 1637 C C . VAL A 1 209 ? 67.123 -15.608 23.152 1.00 16.77 209 VAL L C 1
ATOM 1638 O O . VAL A 1 209 ? 66.928 -16.497 23.979 1.00 18.19 209 VAL L O 1
ATOM 1642 N N . LYS A 1 210 ? 66.682 -15.683 21.893 1.00 15.87 210 LYS L N 1
ATOM 1643 C CA . LYS A 1 210 ? 66.099 -16.895 21.330 1.00 15.83 210 LYS L CA 1
ATOM 1644 C C . LYS A 1 210 ? 66.896 -17.276 20.088 1.00 14.53 210 LYS L C 1
ATOM 1645 O O . LYS A 1 210 ? 67.240 -16.400 19.275 1.00 13.64 210 LYS L O 1
ATOM 1651 N N . SER A 1 211 ? 67.194 -18.575 19.967 1.00 14.32 211 SER L N 1
ATOM 1652 C CA A SER A 1 211 ? 68.056 -19.111 18.918 0.70 14.69 211 SER L CA 1
ATOM 1653 C CA B SER A 1 211 ? 68.019 -19.081 18.876 0.30 14.36 211 SER L CA 1
ATOM 1654 C C . SER A 1 211 ? 67.539 -20.432 18.356 1.00 14.51 211 SER L C 1
ATOM 1655 O O . SER A 1 211 ? 66.791 -21.146 19.010 1.00 14.92 211 SER L O 1
ATOM 1660 N N . PHE A 1 212 ? 67.978 -20.769 17.155 1.00 14.81 212 PHE L N 1
ATOM 1661 C CA . PHE A 1 212 ? 67.873 -22.149 16.681 1.00 15.53 212 PHE L CA 1
ATOM 1662 C C . PHE A 1 212 ? 69.131 -22.501 15.898 1.00 15.94 212 PHE L C 1
ATOM 1663 O O . PHE A 1 212 ? 69.794 -21.624 15.354 1.00 14.17 212 PHE L O 1
ATOM 1671 N N . ASN A 1 213 ? 69.433 -23.798 15.875 1.00 17.52 213 ASN L N 1
ATOM 1672 C CA . ASN A 1 213 ? 70.579 -24.336 15.145 1.00 20.73 213 ASN L CA 1
ATOM 1673 C C . ASN A 1 213 ? 70.051 -25.247 14.052 1.00 21.95 213 ASN L C 1
ATOM 1674 O O . ASN A 1 213 ? 69.265 -26.159 14.331 1.00 23.57 213 ASN L O 1
ATOM 1679 N N . ARG A 1 214 ? 70.480 -25.009 12.821 1.00 23.53 214 ARG L N 1
ATOM 1680 C CA . ARG A 1 214 ? 69.998 -25.790 11.677 1.00 27.15 214 ARG L CA 1
ATOM 1681 C C . ARG A 1 214 ? 70.301 -27.299 11.764 1.00 31.43 214 ARG L C 1
ATOM 1682 O O . ARG A 1 214 ? 69.531 -28.107 11.255 1.00 33.87 214 ARG L O 1
ATOM 1690 N N . ASN A 1 215 ? 71.386 -27.666 12.442 1.00 36.90 215 ASN L N 1
ATOM 1691 C CA . ASN A 1 215 ? 71.684 -29.080 12.749 1.00 42.64 215 ASN L CA 1
ATOM 1692 C C . ASN A 1 215 ? 71.110 -29.566 14.108 1.00 46.41 215 ASN L C 1
ATOM 1693 O O . ASN A 1 215 ? 71.662 -30.490 14.715 1.00 49.76 215 ASN L O 1
ATOM 1706 N N . VAL B 2 2 ? 20.232 4.065 11.386 1.00 23.24 2 VAL H N 1
ATOM 1707 C CA . VAL B 2 2 ? 20.808 4.202 10.054 1.00 23.59 2 VAL H CA 1
ATOM 1708 C C . VAL B 2 2 ? 21.860 3.121 9.843 1.00 21.19 2 VAL H C 1
ATOM 1709 O O . VAL B 2 2 ? 22.641 2.868 10.731 1.00 22.74 2 VAL H O 1
ATOM 1713 N N . GLN B 2 3 ? 21.865 2.499 8.669 1.00 20.79 3 GLN H N 1
ATOM 1714 C CA . GLN B 2 3 ? 22.868 1.484 8.310 1.00 20.09 3 GLN H CA 1
ATOM 1715 C C . GLN B 2 3 ? 23.572 1.961 7.032 1.00 19.37 3 GLN H C 1
ATOM 1716 O O . GLN B 2 3 ? 22.888 2.293 6.060 1.00 20.98 3 GLN H O 1
ATOM 1722 N N . LEU B 2 4 ? 24.913 1.976 7.023 1.00 18.44 4 LEU H N 1
ATOM 1723 C CA . LEU B 2 4 ? 25.692 2.423 5.854 1.00 17.06 4 LEU H CA 1
ATOM 1724 C C . LEU B 2 4 ? 26.714 1.390 5.434 1.00 17.28 4 LEU H C 1
ATOM 1725 O O . LEU B 2 4 ? 27.443 0.867 6.288 1.00 16.74 4 LEU H O 1
ATOM 1730 N N . GLU B 2 5 ? 26.815 1.151 4.129 1.00 17.82 5 GLU H N 1
ATOM 1731 C CA . GLU B 2 5 ? 27.826 0.228 3.594 1.00 19.53 5 GLU H CA 1
ATOM 1732 C C . GLU B 2 5 ? 28.375 0.733 2.266 1.00 17.28 5 GLU H C 1
ATOM 1733 O O . GLU B 2 5 ? 27.601 0.931 1.334 1.00 16.41 5 GLU H O 1
ATOM 1739 N N . GLU B 2 6 ? 29.701 0.875 2.186 1.00 16.75 6 GLU H N 1
ATOM 1740 C CA . GLU B 2 6 ? 30.388 1.375 0.989 1.00 16.17 6 GLU H CA 1
ATOM 1741 C C . GLU B 2 6 ? 30.644 0.197 0.068 1.00 15.92 6 GLU H C 1
ATOM 1742 O O . GLU B 2 6 ? 30.910 -0.930 0.528 1.00 17.05 6 GLU H O 1
ATOM 1748 N N . SER B 2 7 ? 30.563 0.440 -1.232 1.00 15.44 7 SER H N 1
ATOM 1749 C CA . SER B 2 7 ? 31.026 -0.528 -2.212 1.00 16.15 7 SER H CA 1
ATOM 1750 C C . SER B 2 7 ? 31.748 0.178 -3.356 1.00 15.41 7 SER H C 1
ATOM 1751 O O . SER B 2 7 ? 31.546 1.368 -3.611 1.00 14.79 7 SER H O 1
ATOM 1754 N N . GLY B 2 8 ? 32.579 -0.599 -4.044 1.00 15.37 8 GLY H N 1
ATOM 1755 C CA . GLY B 2 8 ? 33.361 -0.116 -5.169 1.00 15.74 8 GLY H CA 1
ATOM 1756 C C . GLY B 2 8 ? 34.680 -0.847 -5.303 1.00 15.43 8 GLY H C 1
ATOM 1757 O O . GLY B 2 8 ? 34.995 -1.736 -4.517 1.00 15.26 8 GLY H O 1
ATOM 1758 N N . PRO B 2 9 ? 35.483 -0.462 -6.303 1.00 16.86 9 PRO H N 1
ATOM 1759 C CA . PRO B 2 9 ? 36.746 -1.153 -6.536 1.00 16.79 9 PRO H CA 1
ATOM 1760 C C . PRO B 2 9 ? 37.789 -0.813 -5.471 1.00 16.92 9 PRO H C 1
ATOM 1761 O O . PRO B 2 9 ? 37.782 0.295 -4.945 1.00 18.68 9 PRO H O 1
ATOM 1765 N N . GLY B 2 10 ? 38.641 -1.783 -5.141 1.00 16.18 10 GLY H N 1
ATOM 1766 C CA . GLY B 2 10 ? 39.815 -1.573 -4.298 1.00 15.53 10 GLY H CA 1
ATOM 1767 C C . GLY B 2 10 ? 41.052 -1.036 -5.017 1.00 14.39 10 GLY H C 1
ATOM 1768 O O . GLY B 2 10 ? 42.023 -0.630 -4.370 1.00 14.05 10 GLY H O 1
ATOM 1769 N N . LEU B 2 11 ? 41.037 -1.073 -6.352 1.00 13.27 11 LEU H N 1
ATOM 1770 C CA . LEU B 2 11 ? 42.189 -0.672 -7.157 1.00 13.57 11 LEU H CA 1
ATOM 1771 C C . LEU B 2 11 ? 41.699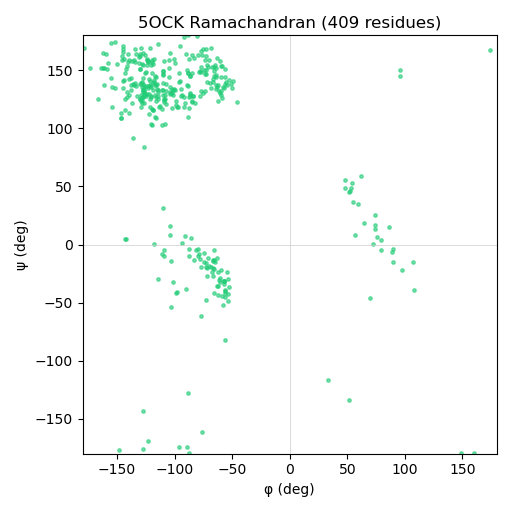 0.117 -8.371 1.00 13.34 11 LEU H C 1
ATOM 1772 O O . LEU B 2 11 ? 40.824 -0.354 -9.104 1.00 13.14 11 LEU H O 1
ATOM 1777 N N . VAL B 2 12 ? 42.280 1.294 -8.566 1.00 13.66 12 VAL H N 1
ATOM 1778 C CA A VAL B 2 12 ? 41.960 2.165 -9.706 0.50 14.23 12 VAL H CA 1
ATOM 1779 C CA B VAL B 2 12 ? 41.970 2.125 -9.727 0.50 14.26 12 VAL H CA 1
ATOM 1780 C C . VAL B 2 12 ? 43.263 2.644 -10.324 1.00 14.19 12 VAL H C 1
ATOM 1781 O O . VAL B 2 12 ? 44.242 2.835 -9.620 1.00 13.68 12 VAL H O 1
ATOM 1788 N N . ARG B 2 13 ? 43.269 2.847 -11.640 1.00 14.80 13 ARG H N 1
ATOM 1789 C CA . ARG B 2 13 ? 44.472 3.311 -12.325 1.00 16.18 13 ARG H CA 1
ATOM 1790 C C . ARG B 2 13 ? 44.565 4.828 -12.348 1.00 15.64 13 ARG H C 1
ATOM 1791 O O . ARG B 2 13 ? 43.543 5.513 -12.429 1.00 15.21 13 ARG H O 1
ATOM 1799 N N . PRO B 2 14 ? 45.792 5.364 -12.300 1.00 17.22 14 PRO H N 1
ATOM 1800 C CA . PRO B 2 14 ? 45.970 6.810 -12.434 1.00 17.14 14 PRO H CA 1
ATOM 1801 C C . PRO B 2 14 ? 45.254 7.372 -13.650 1.00 17.55 14 PRO H C 1
ATOM 1802 O O . PRO B 2 14 ? 45.257 6.735 -14.709 1.00 17.57 14 PRO H O 1
ATOM 1806 N N . SER B 2 15 ? 44.612 8.530 -13.460 1.00 17.71 15 SER H N 1
ATOM 1807 C CA . SER B 2 15 ? 43.848 9.260 -14.500 1.00 18.36 15 SER H CA 1
ATOM 1808 C C . SER B 2 15 ? 42.450 8.728 -14.789 1.00 17.80 15 SER H C 1
ATOM 1809 O O . SER B 2 15 ? 41.713 9.333 -15.568 1.00 17.08 15 SER H O 1
ATOM 1812 N N . GLU B 2 16 ? 42.065 7.612 -14.180 1.00 17.85 16 GLU H N 1
ATOM 1813 C CA . GLU B 2 16 ? 40.747 7.055 -14.390 1.00 18.38 16 GLU H CA 1
ATOM 1814 C C . GLU B 2 16 ? 39.836 7.641 -13.305 1.00 16.30 16 GLU H C 1
ATOM 1815 O O . GLU B 2 16 ? 40.287 8.464 -12.508 1.00 14.70 16 GLU H O 1
ATOM 1821 N N . THR B 2 17 ? 38.563 7.274 -13.333 1.00 14.90 17 THR H N 1
ATOM 1822 C CA . THR B 2 17 ? 37.584 7.827 -12.403 1.00 15.37 17 THR H CA 1
ATOM 1823 C C . THR B 2 17 ? 37.328 6.808 -11.294 1.00 14.16 17 THR H C 1
ATOM 1824 O O . THR B 2 17 ? 37.068 5.656 -11.585 1.00 15.13 17 THR H O 1
ATOM 1828 N N . LEU B 2 18 ? 37.427 7.252 -10.032 1.00 13.05 18 LEU H N 1
ATOM 1829 C CA . LEU B 2 18 ? 37.018 6.444 -8.889 1.00 12.93 18 LEU H CA 1
ATOM 1830 C C . LEU B 2 18 ? 35.529 6.597 -8.634 1.00 12.69 18 LEU H C 1
ATOM 1831 O O . LEU B 2 18 ? 35.069 7.717 -8.396 1.00 12.22 18 LEU H O 1
ATOM 1836 N N . SER B 2 19 ? 34.791 5.480 -8.640 1.00 13.02 19 SER H N 1
ATOM 1837 C CA . SER B 2 19 ? 33.354 5.493 -8.410 1.00 13.47 19 SER H CA 1
ATOM 1838 C C . SER B 2 19 ? 33.047 4.621 -7.206 1.00 12.89 19 SER H C 1
ATOM 1839 O O . SER B 2 19 ? 33.300 3.409 -7.235 1.00 13.20 19 SER H O 1
ATOM 1842 N N . LEU B 2 20 ? 32.480 5.224 -6.160 1.00 12.24 20 LEU H N 1
ATOM 1843 C CA . LEU B 2 20 ? 32.039 4.490 -4.975 1.00 12.03 20 LEU H CA 1
ATOM 1844 C C . LEU B 2 20 ? 30.558 4.701 -4.768 1.00 12.29 20 LEU H C 1
ATOM 1845 O O . LEU B 2 20 ? 29.999 5.707 -5.202 1.00 12.33 20 LEU H O 1
ATOM 1850 N N . SER B 2 21 ? 29.916 3.754 -4.102 1.00 12.57 21 SER H N 1
ATOM 1851 C CA A SER B 2 21 ? 28.517 3.944 -3.712 0.50 13.23 21 SER H CA 1
ATOM 1852 C CA B SER B 2 21 ? 28.507 3.893 -3.732 0.50 13.28 21 SER H CA 1
ATOM 1853 C C . SER B 2 21 ? 28.339 3.521 -2.278 1.00 13.12 21 SER H C 1
ATOM 1854 O O . SER B 2 21 ? 29.165 2.787 -1.721 1.00 12.70 21 SER H O 1
ATOM 1859 N N . CYS B 2 22 ? 27.289 4.046 -1.674 1.00 13.16 22 CYS H N 1
ATOM 1860 C CA A CYS B 2 22 ? 26.965 3.781 -0.285 0.50 13.82 22 CYS H CA 1
ATOM 1861 C CA B CYS B 2 22 ? 26.965 3.721 -0.305 0.50 13.41 22 CYS H CA 1
ATOM 1862 C C . CYS B 2 22 ? 25.469 3.492 -0.184 1.00 14.17 22 CYS H C 1
ATOM 1863 O O . CYS B 2 22 ? 24.648 4.330 -0.582 1.00 13.68 22 CYS H O 1
ATOM 1868 N N . THR B 2 23 ? 25.126 2.332 0.353 1.00 14.94 23 THR H N 1
ATOM 1869 C CA . THR B 2 23 ? 23.745 1.946 0.534 1.00 16.02 23 THR H CA 1
ATOM 1870 C C . THR B 2 23 ? 23.325 2.385 1.913 1.00 15.63 23 THR H C 1
ATOM 1871 O O . THR B 2 23 ? 24.000 2.086 2.902 1.00 15.17 23 THR H O 1
ATOM 1875 N N . VAL B 2 24 ? 22.221 3.123 1.952 1.00 15.71 24 VAL H N 1
ATOM 1876 C CA . VAL B 2 24 ? 21.693 3.676 3.182 1.00 17.16 24 VAL H CA 1
ATOM 1877 C C . VAL B 2 24 ? 20.399 2.933 3.449 1.00 17.93 24 VAL H C 1
ATOM 1878 O O . VAL B 2 24 ? 19.472 3.011 2.661 1.00 20.19 24 VAL H O 1
ATOM 1882 N N . SER B 2 25 ? 20.347 2.208 4.542 1.00 19.50 25 SER H N 1
ATOM 1883 C CA . SER B 2 25 ? 19.138 1.456 4.860 1.00 21.47 25 SER H CA 1
ATOM 1884 C C . SER B 2 25 ? 18.659 1.753 6.268 1.00 21.18 25 SER H C 1
ATOM 1885 O O . SER B 2 25 ? 19.413 2.225 7.113 1.00 20.06 25 SER H O 1
ATOM 1888 N N . GLY B 2 26 ? 17.359 1.552 6.476 1.00 21.09 26 GLY H N 1
ATOM 1889 C CA . GLY B 2 26 ? 16.738 1.796 7.772 1.00 21.50 26 GLY H CA 1
ATOM 1890 C C . GLY B 2 26 ? 16.528 3.249 8.168 1.00 21.18 26 GLY H C 1
ATOM 1891 O O . GLY B 2 26 ? 16.325 3.534 9.346 1.00 22.92 26 GLY H O 1
ATOM 1892 N N . PHE B 2 27 ? 16.599 4.173 7.210 1.00 20.15 27 PHE H N 1
ATOM 1893 C CA . PHE B 2 27 ? 16.391 5.598 7.494 1.00 19.53 27 PHE H CA 1
ATOM 1894 C C . PHE B 2 27 ? 15.935 6.317 6.226 1.00 18.47 27 PHE H C 1
ATOM 1895 O O . PHE B 2 27 ? 16.407 5.976 5.140 1.00 19.31 27 PHE H O 1
ATOM 1903 N N . PRO B 2 28 ? 15.026 7.311 6.346 1.00 18.16 28 PRO H N 1
ATOM 1904 C CA . PRO B 2 28 ? 14.591 8.012 5.134 1.00 18.35 28 PRO H CA 1
ATOM 1905 C C . PRO B 2 28 ? 15.617 9.034 4.665 1.00 18.07 28 PRO H C 1
ATOM 1906 O O . PRO B 2 28 ? 15.993 9.912 5.443 1.00 18.11 28 PRO H O 1
ATOM 1910 N N . MET B 2 29 ? 16.002 8.950 3.394 1.00 18.11 29 MET H N 1
ATOM 1911 C CA . MET B 2 29 ? 16.910 9.927 2.799 1.00 18.56 29 MET H CA 1
ATOM 1912 C C . MET B 2 29 ? 16.251 11.282 2.511 1.00 18.76 29 MET H C 1
ATOM 1913 O O . MET B 2 29 ? 16.935 12.231 2.129 1.00 19.31 29 MET H O 1
ATOM 1918 N N . SER B 2 30 ? 14.927 11.381 2.684 1.00 17.71 30 SER H N 1
ATOM 1919 C CA . SER B 2 30 ? 14.217 12.636 2.446 1.00 18.16 30 SER H CA 1
ATOM 1920 C C . SER B 2 30 ? 14.069 13.471 3.733 1.00 16.84 30 SER H C 1
ATOM 1921 O O . SER B 2 30 ? 13.472 14.535 3.694 1.00 17.31 30 SER H O 1
ATOM 1924 N N . GLU B 2 31 ? 14.611 12.987 4.855 1.00 16.65 31 GLU H N 1
ATOM 1925 C CA . GLU B 2 31 ? 14.724 13.794 6.082 1.00 16.37 31 GLU H CA 1
ATOM 1926 C C . GLU B 2 31 ? 15.879 14.789 5.963 1.00 15.47 31 GLU H C 1
ATOM 1927 O O . GLU B 2 31 ? 16.720 14.668 5.067 1.00 14.11 31 GLU H O 1
ATOM 1933 N N . SER B 2 32 ? 15.896 15.754 6.877 1.00 13.88 32 SER H N 1
ATOM 1934 C CA A SER B 2 32 ? 16.842 16.885 6.824 0.50 14.20 32 SER H CA 1
ATOM 1935 C CA B SER B 2 32 ? 16.826 16.885 6.844 0.50 14.03 32 SER H CA 1
ATOM 1936 C C . SER B 2 32 ? 18.241 16.515 7.351 1.00 13.38 32 SER H C 1
ATOM 1937 O O . SER B 2 32 ? 18.669 16.975 8.410 1.00 13.38 32 SER H O 1
ATOM 1942 N N . TYR B 2 33 ? 18.942 15.677 6.576 1.00 12.69 33 TYR H N 1
ATOM 1943 C CA . TYR B 2 33 ? 20.312 15.191 6.847 1.00 12.87 33 TYR H CA 1
ATOM 1944 C C . TYR B 2 33 ? 21.065 15.174 5.526 1.00 11.50 33 TYR H C 1
ATOM 1945 O O . TYR B 2 33 ? 20.492 14.887 4.459 1.00 12.48 33 TYR H O 1
ATOM 1954 N N . PHE B 2 34 ? 22.333 15.532 5.597 1.00 10.28 34 PHE H N 1
ATOM 1955 C CA . PHE B 2 34 ? 23.232 15.378 4.472 1.00 9.54 34 PHE H CA 1
ATOM 1956 C C . PHE B 2 34 ? 23.848 13.985 4.487 1.00 9.28 34 PHE H C 1
ATOM 1957 O O . PHE B 2 34 ? 23.886 13.301 5.516 1.00 8.89 34 PHE H O 1
ATOM 1965 N N . TRP B 2 35 ? 24.343 13.585 3.322 1.00 9.00 35 TRP H N 1
ATOM 1966 C CA . TRP B 2 35 ? 25.001 12.314 3.092 1.00 9.67 35 TRP H CA 1
ATOM 1967 C C . TRP B 2 35 ? 26.323 12.647 2.412 1.00 9.45 35 TRP H C 1
ATOM 1968 O O . TRP B 2 35 ? 26.345 13.364 1.402 1.00 9.79 35 TRP H O 1
ATOM 1979 N N . GLY B 2 36 ? 27.421 12.146 2.965 1.00 9.42 36 GLY H N 1
ATOM 1980 C CA . GLY B 2 36 ? 28.741 12.596 2.523 1.00 9.05 36 GLY H CA 1
ATOM 1981 C C . GLY B 2 36 ? 29.831 11.561 2.599 1.00 8.31 36 GLY H C 1
ATOM 1982 O O . GLY B 2 36 ? 29.602 10.394 2.939 1.00 8.06 36 GLY H O 1
ATOM 1983 N N . TRP B 2 37 ? 31.026 12.023 2.260 1.00 7.65 37 TRP H N 1
ATOM 1984 C CA . TRP B 2 37 ? 32.170 11.171 2.145 1.00 7.79 37 TRP H CA 1
ATOM 1985 C C . TRP B 2 37 ? 33.366 11.797 2.849 1.00 7.45 37 TRP H C 1
ATOM 1986 O O . TRP B 2 37 ? 33.639 12.998 2.704 1.00 6.53 37 TRP H O 1
ATOM 1997 N N . ILE B 2 38 ? 34.080 10.955 3.585 1.00 7.23 38 ILE H N 1
ATOM 1998 C CA . ILE B 2 38 ? 35.331 11.315 4.291 1.00 7.73 38 ILE H CA 1
ATOM 1999 C C . ILE B 2 38 ? 36.428 10.348 3.843 1.00 7.87 38 ILE H C 1
ATOM 2000 O O . ILE B 2 38 ? 36.129 9.199 3.574 1.00 7.96 38 ILE H O 1
ATOM 2005 N N . ARG B 2 39 ? 37.697 10.763 3.791 1.00 8.05 39 ARG H N 1
ATOM 2006 C CA . ARG B 2 39 ? 38.748 9.786 3.522 1.00 8.24 39 ARG H CA 1
ATOM 2007 C C . ARG B 2 39 ? 39.916 9.960 4.478 1.00 9.00 39 ARG H C 1
ATOM 2008 O O . ARG B 2 39 ? 40.038 10.995 5.120 1.00 8.99 39 ARG H O 1
ATOM 2016 N N . GLN B 2 40 ? 40.752 8.934 4.536 1.00 9.33 40 GLN H N 1
ATOM 2017 C CA . GLN B 2 40 ? 41.879 8.873 5.457 1.00 10.39 40 GLN H CA 1
ATOM 2018 C C . GLN B 2 40 ? 43.009 8.106 4.768 1.00 11.52 40 GLN H C 1
ATOM 2019 O O . GLN B 2 40 ? 42.857 6.932 4.520 1.00 11.30 40 GLN H O 1
ATOM 2025 N N . SER B 2 41 ? 44.106 8.801 4.461 1.00 14.24 41 SER H N 1
ATOM 2026 C CA A SER B 2 41 ? 45.286 8.189 3.829 0.50 15.90 41 SER H CA 1
ATOM 2027 C CA B SER B 2 41 ? 45.286 8.190 3.824 0.50 15.93 41 SER H CA 1
ATOM 2028 C C . SER B 2 41 ? 46.032 7.357 4.869 1.00 17.46 41 SER H C 1
ATOM 2029 O O . SER B 2 41 ? 46.128 7.771 6.029 1.00 17.30 41 SER H O 1
ATOM 2034 N N . PRO B 2 42 ? 46.598 6.182 4.459 1.00 19.46 42 PRO H N 1
ATOM 2035 C CA . PRO B 2 42 ? 47.286 5.324 5.435 1.00 20.40 42 PRO H CA 1
ATOM 2036 C C . PRO B 2 42 ? 48.243 6.065 6.374 1.00 20.77 42 PRO H C 1
ATOM 2037 O O . PRO B 2 42 ? 49.184 6.737 5.906 1.00 20.38 42 PRO H O 1
ATOM 2041 N N . GLY B 2 43 ? 47.999 5.927 7.675 1.00 21.39 43 GLY H N 1
ATOM 2042 C CA . GLY B 2 43 ? 48.805 6.576 8.711 1.00 22.28 43 GLY H CA 1
ATOM 2043 C C . GLY B 2 43 ? 48.581 8.065 8.931 1.00 22.25 43 GLY H C 1
ATOM 2044 O O . GLY B 2 43 ? 49.303 8.670 9.724 1.00 22.95 43 GLY H O 1
ATOM 2045 N N . LYS B 2 44 ? 47.574 8.655 8.269 1.00 20.99 44 LYS H N 1
ATOM 2046 C CA . LYS B 2 44 ? 47.320 10.102 8.335 1.00 20.16 44 LYS H CA 1
ATOM 2047 C C . LYS B 2 44 ? 45.884 10.368 8.825 1.00 17.90 44 LYS H C 1
ATOM 2048 O O . LYS B 2 44 ? 45.200 9.433 9.307 1.00 17.85 44 LYS H O 1
ATOM 2054 N N . GLY B 2 45 ? 45.438 11.620 8.720 1.00 15.85 45 GLY H N 1
ATOM 2055 C CA . GLY B 2 45 ? 44.214 12.068 9.374 1.00 14.77 45 GLY H CA 1
ATOM 2056 C C . GLY B 2 45 ? 43.006 12.039 8.450 1.00 13.77 45 GLY H C 1
ATOM 2057 O O . GLY B 2 45 ? 43.087 11.611 7.303 1.00 14.02 45 GLY H O 1
ATOM 2058 N N . LEU B 2 46 ? 41.904 12.554 8.968 1.00 12.66 46 LEU H N 1
ATOM 2059 C CA . LEU B 2 46 ? 40.609 12.562 8.283 1.00 12.28 46 LEU H CA 1
ATOM 2060 C C . LEU B 2 46 ? 40.438 13.790 7.433 1.00 11.72 46 LEU H C 1
ATOM 2061 O O . LEU B 2 46 ? 40.777 14.914 7.844 1.00 11.04 46 LEU H O 1
ATOM 2066 N N . GLU B 2 47 ? 39.906 13.575 6.230 1.00 11.35 47 GLU H N 1
ATOM 2067 C CA . GLU B 2 47 ? 39.719 14.644 5.264 1.00 11.61 47 GLU H CA 1
ATOM 2068 C C . GLU B 2 47 ? 38.278 14.627 4.730 1.00 9.83 47 GLU H C 1
ATOM 2069 O O . GLU B 2 47 ? 37.864 13.659 4.111 1.00 9.24 47 GLU H O 1
ATOM 2075 N N . TRP B 2 48 ? 37.525 15.701 4.956 1.00 8.62 48 TRP H N 1
ATOM 2076 C CA . TRP B 2 48 ? 36.181 15.807 4.392 1.00 8.39 48 TRP H CA 1
ATOM 2077 C C . TRP B 2 48 ? 36.215 16.076 2.900 1.00 8.45 48 TRP H C 1
ATOM 2078 O O . TRP B 2 48 ? 36.961 16.983 2.465 1.00 8.68 48 TRP H O 1
ATOM 2089 N N . LEU B 2 49 ? 35.422 15.311 2.139 1.00 8.21 49 LEU H N 1
ATOM 2090 C CA . LEU B 2 49 ? 35.333 15.494 0.683 1.00 8.55 49 LEU H CA 1
ATOM 2091 C C . LEU B 2 49 ? 34.128 16.312 0.271 1.00 8.14 49 LEU H C 1
ATOM 2092 O O . LEU B 2 49 ? 34.229 17.169 -0.603 1.00 8.86 49 LEU H O 1
ATOM 2097 N N . GLY B 2 50 ? 32.979 16.068 0.888 1.00 7.98 50 GLY H N 1
ATOM 2098 C CA . GLY B 2 50 ? 31.771 16.791 0.526 1.00 8.34 50 GLY H CA 1
ATOM 2099 C C . GLY B 2 50 ? 30.538 16.058 0.972 1.00 8.39 50 GLY H C 1
ATOM 2100 O O . GLY B 2 50 ? 30.628 14.976 1.558 1.00 8.03 50 GLY H O 1
ATOM 2101 N N . SER B 2 51 ? 29.375 16.644 0.667 1.00 8.55 51 SER H N 1
ATOM 2102 C CA . SER B 2 51 ? 28.094 16.081 1.076 1.00 9.07 51 SER H CA 1
ATOM 2103 C C . SER B 2 51 ? 26.964 16.628 0.205 1.00 9.08 51 SER H C 1
ATOM 2104 O O . SER B 2 51 ? 27.152 17.647 -0.503 1.00 9.24 51 SER H O 1
ATOM 2107 N N . VAL B 2 52 ? 25.830 15.938 0.262 1.00 9.18 52 VAL H N 1
ATOM 2108 C CA . VAL B 2 52 ? 24.632 16.270 -0.533 1.00 9.16 52 VAL H CA 1
ATOM 2109 C C . VAL B 2 52 ? 23.365 16.044 0.298 1.00 9.04 52 VAL H C 1
ATOM 2110 O O . VAL B 2 52 ? 23.335 15.170 1.183 1.00 9.10 52 VAL H O 1
ATOM 2114 N N . ILE B 2 53 ? 22.313 16.811 -0.013 1.00 9.41 53 ILE H N 1
ATOM 2115 C CA . ILE B 2 53 ? 21.007 16.633 0.612 1.00 9.65 53 ILE H CA 1
ATOM 2116 C C . ILE B 2 53 ? 19.972 16.403 -0.490 1.00 10.76 53 ILE H C 1
ATOM 2117 O O . ILE B 2 53 ? 20.216 16.751 -1.633 1.00 11.22 53 ILE H O 1
ATOM 2122 N N . HIS B 2 54 ? 18.835 15.812 -0.126 1.00 12.16 54 HIS H N 1
ATOM 2123 C CA . HIS B 2 54 ? 17.746 15.467 -1.095 1.00 12.86 54 HIS H CA 1
ATOM 2124 C C . HIS B 2 54 ? 17.238 16.642 -1.960 1.00 13.69 54 HIS H C 1
ATOM 2125 O O . HIS B 2 54 ? 16.709 16.413 -3.040 1.00 15.48 54 HIS H O 1
ATOM 2132 N N . THR B 2 55 ? 17.409 17.880 -1.495 1.00 13.71 55 THR H N 1
ATOM 2133 C CA . THR B 2 55 ? 17.011 19.079 -2.273 1.00 14.88 55 THR H CA 1
ATOM 2134 C C . THR B 2 55 ? 17.929 19.375 -3.449 1.00 14.98 55 THR H C 1
ATOM 2135 O O . THR B 2 55 ? 17.561 20.142 -4.340 1.00 16.58 55 THR H O 1
ATOM 2139 N N . GLY B 2 56 ? 19.116 18.768 -3.458 1.00 14.43 56 GLY H N 1
ATOM 2140 C CA . GLY B 2 56 ? 20.123 18.942 -4.502 1.00 14.25 56 GLY H CA 1
ATOM 2141 C C . GLY B 2 56 ? 21.332 19.774 -4.060 1.00 14.37 56 GLY H C 1
ATOM 2142 O O . GLY B 2 56 ? 22.352 19.745 -4.719 1.00 13.98 56 GLY H O 1
ATOM 2143 N N . THR B 2 57 ? 21.218 20.490 -2.940 1.00 13.34 57 THR H N 1
ATOM 2144 C CA . THR B 2 57 ? 22.325 21.273 -2.405 1.00 13.23 57 THR H CA 1
ATOM 2145 C C . THR B 2 57 ? 23.560 20.381 -2.090 1.00 12.05 57 THR H C 1
ATOM 2146 O O . THR B 2 57 ? 23.420 19.329 -1.456 1.00 11.37 57 THR H O 1
ATOM 2150 N N . THR B 2 58 ? 24.735 20.835 -2.552 1.00 11.62 58 THR H N 1
ATOM 2151 C CA A THR B 2 58 ? 25.985 20.093 -2.424 0.50 11.71 58 THR H CA 1
ATOM 2152 C CA B THR B 2 58 ? 26.014 20.096 -2.400 0.50 11.06 58 THR H CA 1
ATOM 2153 C C . THR B 2 58 ? 27.090 21.020 -1.879 1.00 11.00 58 THR H C 1
ATOM 2154 O O . THR B 2 58 ? 27.077 22.240 -2.154 1.00 10.35 58 THR H O 1
ATOM 2161 N N . TYR B 2 59 ? 28.014 20.451 -1.094 1.00 9.72 59 TYR H N 1
ATOM 2162 C CA . TYR B 2 59 ? 29.216 21.140 -0.594 1.00 9.40 59 TYR H CA 1
ATOM 2163 C C . TYR B 2 59 ? 30.422 20.255 -0.881 1.00 9.55 59 TYR H C 1
ATOM 2164 O O . TYR B 2 59 ? 30.331 19.060 -0.733 1.00 9.14 59 TYR H O 1
ATOM 2173 N N . TYR B 2 60 ? 31.523 20.858 -1.330 1.00 9.56 60 TYR H N 1
ATOM 2174 C CA . TYR B 2 60 ? 32.729 20.149 -1.681 1.00 10.61 60 TYR H CA 1
ATOM 2175 C C . TYR B 2 60 ? 33.953 20.768 -1.027 1.00 11.00 60 TYR H C 1
ATOM 2176 O O . TYR B 2 60 ? 34.008 21.999 -0.821 1.00 10.32 60 TYR H O 1
ATOM 2185 N N . ARG B 2 61 ? 34.956 19.926 -0.777 1.00 11.72 61 ARG H N 1
ATOM 2186 C CA . ARG B 2 61 ? 36.279 20.391 -0.387 1.00 12.57 61 ARG H CA 1
ATOM 2187 C C . ARG B 2 61 ? 36.811 21.308 -1.514 1.00 12.94 61 ARG H C 1
ATOM 2188 O O . ARG B 2 61 ? 36.809 20.887 -2.689 1.00 12.25 61 ARG H O 1
ATOM 2196 N N . PRO B 2 62 ? 37.227 22.550 -1.182 1.00 12.95 62 PRO H N 1
ATOM 2197 C CA . PRO B 2 62 ? 37.621 23.482 -2.271 1.00 13.74 62 PRO H CA 1
ATOM 2198 C C . PRO B 2 62 ? 38.720 22.965 -3.196 1.00 13.83 62 PRO H C 1
ATOM 2199 O O . PRO B 2 62 ? 38.611 23.156 -4.430 1.00 15.40 62 PRO H O 1
ATOM 2203 N N . SER B 2 63 ? 39.731 22.300 -2.642 1.00 13.64 63 SER H N 1
ATOM 2204 C CA . SER B 2 63 ? 40.830 21.746 -3.450 1.00 14.85 63 SER H CA 1
ATOM 2205 C C . SER B 2 63 ? 40.422 20.611 -4.403 1.00 15.49 63 SER H C 1
ATOM 2206 O O . SER B 2 63 ? 41.120 20.366 -5.401 1.00 17.99 63 SER H O 1
ATOM 2209 N N . LEU B 2 64 ? 39.291 19.945 -4.144 1.00 14.67 64 LEU H N 1
ATOM 2210 C CA . LEU B 2 64 ? 38.831 18.827 -4.986 1.00 14.74 64 LEU H CA 1
ATOM 2211 C C . LEU B 2 64 ? 37.601 19.104 -5.854 1.00 14.75 64 LEU H C 1
ATOM 2212 O O . LEU B 2 64 ? 37.203 18.251 -6.638 1.00 13.23 64 LEU H O 1
ATOM 2217 N N . GLU B 2 65 ? 36.997 20.282 -5.706 1.00 15.09 65 GLU H N 1
ATOM 2218 C CA . GLU B 2 65 ? 35.705 20.564 -6.333 1.00 15.76 65 GLU H CA 1
ATOM 2219 C C . GLU B 2 65 ? 35.701 20.389 -7.848 1.00 15.00 65 GLU H C 1
ATOM 2220 O O . GLU B 2 65 ? 34.718 19.935 -8.391 1.00 17.30 65 GLU H O 1
ATOM 2226 N N . SER B 2 66 ? 36.817 20.646 -8.517 1.00 15.23 66 SER H N 1
ATOM 2227 C CA . SER B 2 66 ? 36.865 20.415 -9.963 1.00 15.55 66 SER H CA 1
ATOM 2228 C C . SER B 2 66 ? 36.788 18.942 -10.384 1.00 14.81 66 SER H C 1
ATOM 2229 O O . SER B 2 66 ? 36.395 18.682 -11.509 1.00 15.51 66 SER H O 1
ATOM 2232 N N . ARG B 2 67 ? 37.158 18.006 -9.498 1.00 14.20 67 ARG H N 1
ATOM 2233 C CA . ARG B 2 67 ? 37.225 16.573 -9.822 1.00 14.50 67 ARG H CA 1
ATOM 2234 C C . ARG B 2 67 ? 36.125 15.722 -9.155 1.00 13.60 67 ARG H C 1
ATOM 2235 O O . ARG B 2 67 ? 35.979 14.566 -9.490 1.00 13.86 67 ARG H O 1
ATOM 2243 N N . LEU B 2 68 ? 35.372 16.294 -8.223 1.00 12.76 68 LEU H N 1
ATOM 2244 C CA . LEU B 2 68 ? 34.477 15.522 -7.349 1.00 12.61 68 LEU H CA 1
ATOM 2245 C C . LEU B 2 68 ? 33.021 15.800 -7.653 1.00 12.64 68 LEU H C 1
ATOM 2246 O O . LEU B 2 68 ? 32.640 16.963 -7.781 1.00 12.25 68 LEU H O 1
ATOM 2251 N N . THR B 2 69 ? 32.219 14.741 -7.771 1.00 11.89 69 THR H N 1
ATOM 2252 C CA . THR B 2 69 ? 30.761 14.816 -7.807 1.00 11.50 69 THR H CA 1
ATOM 2253 C C . THR B 2 69 ? 30.173 13.840 -6.774 1.00 10.95 69 THR H C 1
ATOM 2254 O O . THR B 2 69 ? 30.516 12.670 -6.771 1.00 11.05 69 THR H O 1
ATOM 2258 N N . ILE B 2 70 ? 29.339 14.358 -5.869 1.00 10.28 70 ILE H N 1
ATOM 2259 C CA . ILE B 2 70 ? 28.654 13.579 -4.847 1.00 11.07 70 ILE H CA 1
ATOM 2260 C C . ILE B 2 70 ? 27.151 13.792 -5.090 1.00 11.63 70 ILE H C 1
ATOM 2261 O O . ILE B 2 70 ? 26.670 14.933 -5.232 1.00 11.46 70 ILE H O 1
ATOM 2266 N N . ALA B 2 71 ? 26.415 12.689 -5.193 1.00 12.53 71 ALA H N 1
ATOM 2267 C CA . ALA B 2 71 ? 25.006 12.730 -5.570 1.00 13.85 71 ALA H CA 1
ATOM 2268 C C . ALA B 2 71 ? 24.232 11.649 -4.830 1.00 15.04 71 ALA H C 1
ATOM 2269 O O . ALA B 2 71 ? 24.831 10.759 -4.202 1.00 16.54 71 ALA H O 1
ATOM 2271 N N . MET B 2 72 ? 22.908 11.747 -4.841 1.00 16.58 72 MET H N 1
ATOM 2272 C CA . MET B 2 72 ? 22.108 10.715 -4.193 1.00 19.34 72 MET H CA 1
ATOM 2273 C C . MET B 2 72 ? 20.934 10.286 -5.040 1.00 22.23 72 MET H C 1
ATOM 2274 O O . MET B 2 72 ? 20.508 11.017 -5.918 1.00 22.54 72 MET H O 1
ATOM 2279 N N . ASP B 2 73 ? 20.438 9.084 -4.744 1.00 26.92 73 ASP H N 1
ATOM 2280 C CA . ASP B 2 73 ? 19.249 8.527 -5.386 1.00 31.66 73 ASP H CA 1
ATOM 2281 C C . ASP B 2 73 ? 18.379 7.902 -4.291 1.00 33.95 73 ASP H C 1
ATOM 2282 O O . ASP B 2 73 ? 18.559 6.730 -3.934 1.00 32.12 73 ASP H O 1
ATOM 2287 N N . PRO B 2 74 ? 17.435 8.696 -3.740 1.00 38.27 74 PRO H N 1
ATOM 2288 C CA . PRO B 2 74 ? 16.689 8.306 -2.526 1.00 40.06 74 PRO H CA 1
ATOM 2289 C C . PRO B 2 74 ? 15.736 7.105 -2.672 1.00 41.61 74 PRO H C 1
ATOM 2290 O O . PRO B 2 74 ? 15.389 6.479 -1.657 1.00 42.31 74 PRO H O 1
ATOM 2294 N N . SER B 2 75 ? 15.334 6.782 -3.903 1.00 41.12 75 SER H N 1
ATOM 2295 C CA . SER B 2 75 ? 14.535 5.577 -4.178 1.00 42.68 75 SER H CA 1
ATOM 2296 C C . SER B 2 75 ? 15.393 4.316 -4.052 1.00 42.29 75 SER H C 1
ATOM 2297 O O . SER B 2 75 ? 14.989 3.331 -3.422 1.00 42.12 75 SER H O 1
ATOM 2300 N N . LYS B 2 76 ? 16.569 4.364 -4.681 1.00 41.58 76 LYS H N 1
ATOM 2301 C CA . LYS B 2 76 ? 17.572 3.299 -4.587 1.00 39.18 76 LYS H CA 1
ATOM 2302 C C . LYS B 2 76 ? 18.230 3.225 -3.198 1.00 35.63 76 LYS H C 1
ATOM 2303 O O . LYS B 2 76 ? 18.826 2.197 -2.849 1.00 37.51 76 LYS H O 1
ATOM 2309 N N . ASN B 2 77 ? 18.126 4.301 -2.416 1.00 28.86 77 ASN H N 1
ATOM 2310 C CA . ASN B 2 77 ? 18.705 4.374 -1.081 1.00 25.96 77 ASN H CA 1
ATOM 2311 C C . ASN B 2 77 ? 20.242 4.415 -1.197 1.00 20.75 77 ASN H C 1
ATOM 2312 O O . ASN B 2 77 ? 20.938 3.706 -0.464 1.00 19.89 77 ASN H O 1
ATOM 2317 N N A GLN B 2 78 ? 20.764 5.219 -2.121 0.50 19.00 78 GLN H N 1
ATOM 2318 N N B GLN B 2 78 ? 20.742 5.244 -2.114 0.50 19.37 78 GLN H N 1
ATOM 2319 C CA A GLN B 2 78 ? 22.213 5.265 -2.357 0.50 17.99 78 GLN H CA 1
ATOM 2320 C CA B GLN B 2 78 ? 22.175 5.325 -2.415 0.50 18.58 78 GLN H CA 1
ATOM 2321 C C A GLN B 2 78 ? 22.761 6.679 -2.452 0.50 17.04 78 GLN H C 1
ATOM 2322 C C B GLN B 2 78 ? 22.707 6.743 -2.318 0.50 17.36 78 GLN H C 1
ATOM 2323 O O A GLN B 2 78 ? 22.113 7.568 -3.008 0.50 16.46 78 GLN H O 1
ATOM 2324 O O B GLN B 2 78 ? 21.987 7.705 -2.582 0.50 16.70 78 GLN H O 1
ATOM 2335 N N . VAL B 2 79 ? 23.972 6.864 -1.925 1.00 16.08 79 VAL H N 1
ATOM 2336 C CA . VAL B 2 79 ? 24.744 8.101 -2.118 1.00 15.12 79 VAL H CA 1
ATOM 2337 C C . VAL B 2 79 ? 26.003 7.686 -2.885 1.00 14.02 79 VAL H C 1
ATOM 2338 O O . VAL B 2 79 ? 26.564 6.637 -2.624 1.00 13.77 79 VAL H O 1
ATOM 2342 N N . SER B 2 80 ? 26.417 8.500 -3.850 1.00 13.15 80 SER H N 1
ATOM 2343 C CA . SER B 2 80 ? 27.515 8.162 -4.735 1.00 12.96 80 SER H CA 1
ATOM 2344 C C . SER B 2 80 ? 28.671 9.149 -4.621 1.00 12.32 80 SER H C 1
ATOM 2345 O O . SER B 2 80 ? 28.481 10.305 -4.225 1.00 11.87 80 SER H O 1
ATOM 2348 N N . LEU B 2 81 ? 29.861 8.680 -4.963 1.00 12.09 81 LEU H N 1
ATOM 2349 C CA . LEU B 2 81 ? 31.037 9.532 -5.125 1.00 11.59 81 LEU H CA 1
ATOM 2350 C C . LEU B 2 81 ? 31.659 9.227 -6.481 1.00 11.91 81 LEU H C 1
ATOM 2351 O O . LEU B 2 81 ? 31.795 8.070 -6.850 1.00 11.51 81 LEU H O 1
ATOM 2356 N N . SER B 2 82 ? 32.113 10.273 -7.167 1.00 11.73 82 SER H N 1
ATOM 2357 C CA . SER B 2 82 ? 32.809 10.141 -8.438 1.00 12.18 82 SER H CA 1
ATOM 2358 C C . SER B 2 82 ? 33.957 11.159 -8.412 1.00 12.63 82 SER H C 1
ATOM 2359 O O . SER B 2 82 ? 33.719 12.363 -8.340 1.00 12.86 82 SER H O 1
ATOM 2362 N N . LEU B 2 83 ? 35.191 10.646 -8.399 1.00 11.85 83 LEU H N 1
ATOM 2363 C CA . LEU B 2 83 ? 36.419 11.445 -8.343 1.00 12.08 83 LEU H CA 1
ATOM 2364 C C . LEU B 2 83 ? 37.219 11.196 -9.616 1.00 12.40 83 LEU H C 1
ATOM 2365 O O . LEU B 2 83 ? 37.761 10.094 -9.835 1.00 12.64 83 LEU H O 1
ATOM 2370 N N . THR B 2 84 ? 37.265 12.212 -10.466 1.00 13.28 84 THR H N 1
ATOM 2371 C CA . THR B 2 84 ? 37.928 12.098 -11.771 1.00 13.58 84 THR H CA 1
ATOM 2372 C C . THR B 2 84 ? 39.421 12.358 -11.681 1.00 13.48 84 THR H C 1
ATOM 2373 O O . THR B 2 84 ? 39.908 12.907 -10.698 1.00 13.33 84 THR H O 1
ATOM 2377 N N . SER B 2 85 ? 40.135 11.927 -12.727 1.00 14.27 85 SER H N 1
ATOM 2378 C CA . SER B 2 85 ? 41.586 12.147 -12.867 1.00 15.31 85 SER H CA 1
ATOM 2379 C C . SER B 2 85 ? 42.371 11.790 -11.602 1.00 14.30 85 SER H C 1
ATOM 2380 O O . SER B 2 85 ? 43.146 12.597 -11.046 1.00 14.57 85 SER H O 1
ATOM 2383 N N . VAL B 2 86 ? 42.168 10.552 -11.171 1.00 14.40 86 VAL H N 1
ATOM 2384 C CA . VAL B 2 86 ? 42.749 10.087 -9.918 1.00 15.52 86 VAL H CA 1
ATOM 2385 C C . VAL B 2 86 ? 44.256 10.094 -9.997 1.00 14.95 86 VAL H C 1
ATOM 2386 O O . VAL B 2 86 ? 44.836 9.874 -11.064 1.00 14.34 86 VAL H O 1
ATOM 2390 N N . THR B 2 87 ? 44.881 10.380 -8.864 1.00 15.36 87 THR H N 1
ATOM 2391 C CA . THR B 2 87 ? 46.314 10.273 -8.717 1.00 16.63 87 THR H CA 1
ATOM 2392 C C . THR B 2 87 ? 46.664 9.293 -7.598 1.00 15.83 87 THR H C 1
ATOM 2393 O O . THR B 2 87 ? 45.820 8.877 -6.811 1.00 13.78 87 THR H O 1
ATOM 2397 N N . VAL B 2 88 ? 47.939 8.949 -7.519 1.00 15.83 88 VAL H N 1
ATOM 2398 C CA . VAL B 2 88 ? 48.400 8.082 -6.438 1.00 15.80 88 VAL H CA 1
ATOM 2399 C C . VAL B 2 88 ? 48.082 8.667 -5.058 1.00 15.78 88 VAL H C 1
ATOM 2400 O O . VAL B 2 88 ? 47.780 7.912 -4.147 1.00 15.73 88 VAL H O 1
ATOM 2404 N N . ALA B 2 89 ? 48.058 9.998 -4.927 1.00 15.38 89 ALA H N 1
ATOM 2405 C CA . ALA B 2 89 ? 47.681 10.645 -3.651 1.00 14.93 89 ALA H CA 1
ATOM 2406 C C . ALA B 2 89 ? 46.212 10.461 -3.226 1.00 14.06 89 ALA H C 1
ATOM 2407 O O . ALA B 2 89 ? 45.876 10.719 -2.067 1.00 14.04 89 ALA H O 1
ATOM 2409 N N . ASP B 2 90 ? 45.352 9.991 -4.126 1.00 12.56 90 ASP H N 1
ATOM 2410 C CA . ASP B 2 90 ? 43.964 9.634 -3.783 1.00 11.95 90 ASP H CA 1
ATOM 2411 C C . ASP B 2 90 ? 43.778 8.266 -3.105 1.00 11.45 90 ASP H C 1
ATOM 2412 O O . ASP B 2 90 ? 42.652 7.919 -2.714 1.00 10.89 90 ASP H O 1
ATOM 2417 N N . SER B 2 91 ? 44.851 7.487 -2.950 1.00 10.78 91 SER H N 1
ATOM 2418 C CA . SER B 2 91 ? 44.797 6.243 -2.183 1.00 10.71 91 SER H CA 1
ATOM 2419 C C . SER B 2 91 ? 44.408 6.524 -0.751 1.00 10.31 91 SER H C 1
ATOM 2420 O O . SER B 2 91 ? 45.035 7.371 -0.108 1.00 11.15 91 SER H O 1
ATOM 2423 N N . ALA B 2 92 ? 43.428 5.783 -0.250 1.00 9.18 92 ALA H N 1
ATOM 2424 C CA . ALA B 2 92 ? 42.902 6.048 1.095 1.00 9.00 92 ALA H CA 1
ATOM 2425 C C . ALA B 2 92 ? 41.834 5.067 1.464 1.00 9.31 92 ALA H C 1
ATOM 2426 O O . ALA B 2 92 ? 41.316 4.369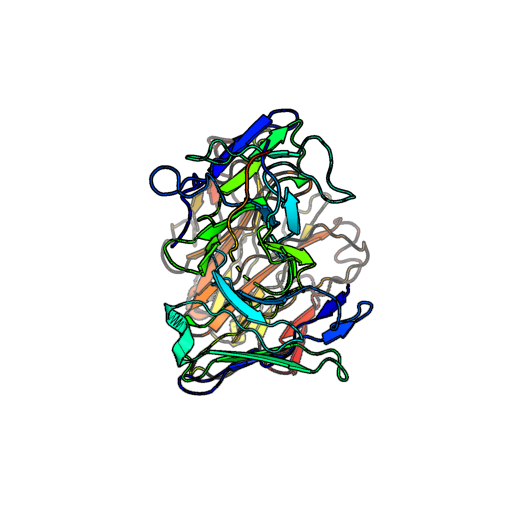 0.631 1.00 8.54 92 ALA H O 1
ATOM 2428 N N . MET B 2 93 ? 41.449 5.086 2.741 1.00 9.12 93 MET H N 1
ATOM 2429 C CA A MET B 2 93 ? 40.194 4.502 3.189 0.80 9.62 93 MET H CA 1
ATOM 2430 C CA B MET B 2 93 ? 40.178 4.497 3.137 0.20 8.93 93 MET H CA 1
ATOM 2431 C C . MET B 2 93 ? 39.092 5.562 2.983 1.00 8.65 93 MET H C 1
ATOM 2432 O O . MET B 2 93 ? 39.256 6.706 3.436 1.00 8.45 93 MET H O 1
ATOM 2441 N N . TYR B 2 94 ? 38.002 5.192 2.309 1.00 8.13 94 TYR H N 1
ATOM 2442 C CA . TYR B 2 94 ? 36.851 6.094 2.060 1.00 7.97 94 TYR H CA 1
ATOM 2443 C C . TYR B 2 94 ? 35.675 5.659 2.917 1.00 8.29 94 TYR H C 1
ATOM 2444 O O . TYR B 2 94 ? 35.341 4.464 2.943 1.00 8.86 94 TYR H O 1
ATOM 2453 N N . TYR B 2 95 ? 35.098 6.611 3.663 1.00 8.25 95 TYR H N 1
ATOM 2454 C CA . TYR B 2 95 ? 33.937 6.368 4.506 1.00 9.06 95 TYR H CA 1
ATOM 2455 C C . TYR B 2 95 ? 32.736 7.196 4.036 1.00 9.33 95 TYR H C 1
ATOM 2456 O O . TYR B 2 95 ? 32.896 8.386 3.744 1.00 8.68 95 TYR H O 1
ATOM 2465 N N . CYS B 2 96 ? 31.551 6.571 4.007 1.00 9.45 96 CYS H N 1
ATOM 2466 C CA A CYS B 2 96 ? 30.258 7.238 3.867 0.50 10.11 96 CYS H CA 1
ATOM 2467 C CA B CYS B 2 96 ? 30.309 7.343 3.860 0.50 9.71 96 CYS H CA 1
ATOM 2468 C C . CYS B 2 96 ? 29.777 7.668 5.263 1.00 9.49 96 CYS H C 1
ATOM 2469 O O . CYS B 2 96 ? 29.998 6.925 6.246 1.00 9.36 96 CYS H O 1
ATOM 2474 N N . VAL B 2 97 ? 29.124 8.831 5.369 1.00 8.91 97 VAL H N 1
ATOM 2475 C CA . VAL B 2 97 ? 28.624 9.336 6.661 1.00 9.01 97 VAL H CA 1
ATOM 2476 C C . VAL B 2 97 ? 27.278 10.037 6.492 1.00 9.18 97 VAL H C 1
ATOM 2477 O O . VAL B 2 97 ? 27.019 10.601 5.427 1.00 9.01 97 VAL H O 1
ATOM 2481 N N . ARG B 2 98 ? 26.422 9.939 7.515 1.00 9.10 98 ARG H N 1
ATOM 2482 C CA . ARG B 2 98 ? 25.257 10.801 7.654 1.00 9.57 98 ARG H CA 1
ATOM 2483 C C . ARG B 2 98 ? 25.685 12.045 8.418 1.00 8.90 98 ARG H C 1
ATOM 2484 O O . ARG B 2 98 ? 26.410 11.950 9.421 1.00 9.64 98 ARG H O 1
ATOM 2492 N N . ILE B 2 99 ? 25.234 13.206 7.964 1.00 9.20 99 ILE H N 1
ATOM 2493 C CA . ILE B 2 99 ? 25.653 14.480 8.534 1.00 8.75 99 ILE H CA 1
ATOM 2494 C C . ILE B 2 99 ? 24.420 15.294 8.925 1.00 9.15 99 ILE H C 1
ATOM 2495 O O . ILE B 2 99 ? 23.522 15.484 8.120 1.00 8.24 99 ILE H O 1
ATOM 2500 N N . ARG B 2 100 ? 24.385 15.765 10.164 1.00 9.01 100 ARG H N 1
ATOM 2501 C CA . ARG B 2 100 ? 23.408 16.746 10.553 1.00 9.92 100 ARG H CA 1
ATOM 2502 C C . ARG B 2 100 ? 24.040 18.076 10.229 1.00 9.92 100 ARG H C 1
ATOM 2503 O O . ARG B 2 100 ? 25.055 18.418 10.815 1.00 10.80 100 ARG H O 1
ATOM 2511 N N . GLY B 2 101 ? 23.436 18.819 9.321 1.00 10.32 101 GLY H N 1
ATOM 2512 C CA . GLY B 2 101 ? 24.043 20.056 8.821 1.00 10.98 101 GLY H CA 1
ATOM 2513 C C . GLY B 2 101 ? 23.696 21.273 9.648 1.00 11.40 101 GLY H C 1
ATOM 2514 O O . GLY B 2 101 ? 23.897 21.278 10.886 1.00 11.67 101 GLY H O 1
ATOM 2515 N N . GLY B 2 102 ? 23.198 22.322 8.979 1.00 11.61 102 GLY H N 1
ATOM 2516 C CA . GLY B 2 102 ? 22.995 23.619 9.627 1.00 11.76 102 GLY H CA 1
ATOM 2517 C C . GLY B 2 102 ? 24.244 24.124 10.353 1.00 11.48 102 GLY H C 1
ATOM 2518 O O . GLY B 2 102 ? 25.357 24.098 9.799 1.00 11.43 102 GLY H O 1
ATOM 2519 N N . SER B 2 103 ? 24.050 24.591 11.592 1.00 12.14 103 SER H N 1
ATOM 2520 C CA A SER B 2 103 ? 25.193 24.964 12.424 0.60 12.20 103 SER H CA 1
ATOM 2521 C CA B SER B 2 103 ? 25.136 24.963 12.507 0.40 11.87 103 SER H CA 1
ATOM 2522 C C . SER B 2 103 ? 25.835 23.774 13.179 1.00 11.94 103 SER H C 1
ATOM 2523 O O . SER B 2 103 ? 26.901 23.937 13.758 1.00 12.40 103 SER H O 1
ATOM 2528 N N . SER B 2 104 ? 25.210 22.593 13.148 1.00 11.36 104 SER H N 1
ATOM 2529 C CA . SER B 2 104 ? 25.739 21.442 13.913 1.00 10.78 104 SER H CA 1
ATOM 2530 C C . SER B 2 104 ? 26.940 20.798 13.246 1.00 10.25 104 SER H C 1
ATOM 2531 O O . SER B 2 104 ? 28.017 20.694 13.836 1.00 10.44 104 SER H O 1
ATOM 2534 N N . ASN B 2 105 ? 26.728 20.295 12.035 1.00 9.45 105 ASN H N 1
ATOM 2535 C CA . ASN B 2 105 ? 27.784 19.636 11.269 1.00 9.55 105 ASN H CA 1
ATOM 2536 C C . ASN B 2 105 ? 28.443 18.508 12.073 1.00 9.29 105 ASN H C 1
ATOM 2537 O O . ASN B 2 105 ? 29.663 18.492 12.236 1.00 9.49 105 ASN H O 1
ATOM 2542 N N . TRP B 2 106 ? 27.618 17.598 12.599 1.00 8.80 106 TRP H N 1
ATOM 2543 C CA . TRP B 2 106 ? 28.123 16.371 13.214 1.00 8.97 106 TRP H CA 1
ATOM 2544 C C . TRP B 2 106 ? 27.908 15.166 12.306 1.00 8.57 106 TRP H C 1
ATOM 2545 O O . TRP B 2 106 ? 26.983 15.164 11.485 1.00 8.52 106 TRP H O 1
ATOM 2556 N N . LEU B 2 107 ? 28.786 14.166 12.440 1.00 8.59 107 LEU H N 1
ATOM 2557 C CA . LEU B 2 107 ? 28.850 13.011 11.538 1.00 8.51 107 LEU H CA 1
ATOM 2558 C C . LEU B 2 107 ? 28.517 11.713 12.321 1.00 8.81 107 LEU H C 1
ATOM 2559 O O . LEU B 2 107 ? 29.312 11.280 13.152 1.00 7.83 107 LEU H O 1
ATOM 2564 N N . ASP B 2 108 ? 27.348 11.130 12.075 1.00 9.74 108 ASP H N 1
ATOM 2565 C CA . ASP B 2 108 ? 26.922 9.927 12.788 1.00 10.69 108 ASP H CA 1
ATOM 2566 C C . ASP B 2 108 ? 25.712 9.274 12.094 1.00 10.42 108 ASP H C 1
ATOM 2567 O O . ASP B 2 108 ? 24.740 9.978 11.844 1.00 10.76 108 ASP H O 1
ATOM 2572 N N . PRO B 2 109 ? 25.753 7.992 11.725 1.00 10.08 109 PRO H N 1
ATOM 2573 C CA . PRO B 2 109 ? 26.899 7.085 11.838 1.00 9.91 109 PRO H CA 1
ATOM 2574 C C . PRO B 2 109 ? 27.831 7.146 10.638 1.00 9.87 109 PRO H C 1
ATOM 2575 O O . PRO B 2 109 ? 27.615 7.924 9.702 1.00 9.63 109 PRO H O 1
ATOM 2579 N N . TRP B 2 110 ? 28.868 6.321 10.707 1.00 9.50 110 TRP H N 1
ATOM 2580 C CA . TRP B 2 110 ? 29.876 6.166 9.659 1.00 9.87 110 TRP H CA 1
ATOM 2581 C C . TRP B 2 110 ? 29.782 4.737 9.137 1.00 10.39 110 TRP H C 1
ATOM 2582 O O . TRP B 2 110 ? 29.568 3.801 9.920 1.00 10.33 110 TRP H O 1
ATOM 2593 N N . GLY B 2 111 ? 29.999 4.547 7.841 1.00 10.10 111 GLY H N 1
ATOM 2594 C CA . GLY B 2 111 ? 30.188 3.198 7.319 1.00 11.11 111 GLY H CA 1
ATOM 2595 C C . GLY B 2 111 ? 31.490 2.574 7.792 1.00 11.40 111 GLY H C 1
ATOM 2596 O O . GLY B 2 111 ? 32.357 3.275 8.358 1.00 12.21 111 GLY H O 1
ATOM 2597 N N . PRO B 2 112 ? 31.661 1.265 7.558 1.00 12.45 112 PRO H N 1
ATOM 2598 C CA . PRO B 2 112 ? 32.891 0.565 7.976 1.00 12.58 112 PRO H CA 1
ATOM 2599 C C . PRO B 2 112 ? 34.157 0.966 7.208 1.00 12.99 112 PRO H C 1
ATOM 2600 O O . PRO B 2 112 ? 35.264 0.768 7.733 1.00 13.20 112 PRO H O 1
ATOM 2604 N N . GLY B 2 113 ? 33.974 1.566 6.030 1.00 12.91 113 GLY H N 1
ATOM 2605 C CA . GLY B 2 113 ? 35.061 2.072 5.192 1.00 12.75 113 GLY H CA 1
ATOM 2606 C C . GLY B 2 113 ? 35.494 1.092 4.124 1.00 13.21 113 GLY H C 1
ATOM 2607 O O . GLY B 2 113 ? 35.421 -0.104 4.340 1.00 13.78 113 GLY H O 1
ATOM 2608 N N . ILE B 2 114 ? 35.979 1.606 2.991 1.00 12.43 114 ILE H N 1
ATOM 2609 C CA . ILE B 2 114 ? 36.500 0.766 1.901 1.00 12.47 114 ILE H CA 1
ATOM 2610 C C . ILE B 2 114 ? 37.896 1.259 1.540 1.00 11.81 114 ILE H C 1
ATOM 2611 O O . ILE B 2 114 ? 38.095 2.450 1.359 1.00 11.16 114 ILE H O 1
ATOM 2616 N N . VAL B 2 115 ? 38.854 0.331 1.420 1.00 11.52 115 VAL H N 1
ATOM 2617 C CA . VAL B 2 115 ? 40.230 0.674 1.082 1.00 11.30 115 VAL H CA 1
ATOM 2618 C C . VAL B 2 115 ? 40.354 0.793 -0.438 1.00 10.84 115 VAL H C 1
ATOM 2619 O O . VAL B 2 115 ? 39.997 -0.117 -1.155 1.00 10.63 115 VAL H O 1
ATOM 2623 N N . VAL B 2 116 ? 40.889 1.915 -0.897 1.00 10.51 116 VAL H N 1
ATOM 2624 C CA . VAL B 2 116 ? 41.070 2.188 -2.316 1.00 10.58 116 VAL H CA 1
ATOM 2625 C C . VAL B 2 116 ? 42.519 2.573 -2.557 1.00 10.36 116 VAL H C 1
ATOM 2626 O O . VAL B 2 116 ? 43.055 3.417 -1.878 1.00 10.13 116 VAL H O 1
ATOM 2630 N N . THR B 2 117 ? 43.170 1.883 -3.502 1.00 10.89 117 THR H N 1
ATOM 2631 C CA . THR B 2 117 ? 44.534 2.187 -3.895 1.00 11.52 117 THR H CA 1
ATOM 2632 C C . THR B 2 117 ? 44.481 2.669 -5.338 1.00 11.00 117 THR H C 1
ATOM 2633 O O . THR B 2 117 ? 43.889 2.020 -6.188 1.00 11.41 117 THR H O 1
ATOM 2637 N N . ALA B 2 118 ? 45.135 3.784 -5.588 1.00 11.36 118 ALA H N 1
ATOM 2638 C CA . ALA B 2 118 ? 45.377 4.262 -6.935 1.00 11.69 118 ALA H CA 1
ATOM 2639 C C . ALA B 2 118 ? 46.810 3.957 -7.314 1.00 11.40 118 ALA H C 1
ATOM 2640 O O . ALA B 2 118 ? 47.729 4.512 -6.722 1.00 12.12 118 ALA H O 1
ATOM 2642 N N . SER B 2 119 ? 46.979 3.121 -8.340 1.00 11.73 119 SER H N 1
ATOM 2643 C CA . SER B 2 119 ? 48.281 2.584 -8.735 1.00 12.81 119 SER H CA 1
ATOM 2644 C C . SER B 2 119 ? 48.245 1.985 -10.126 1.00 13.68 119 SER H C 1
ATOM 2645 O O . SER B 2 119 ? 47.209 1.494 -10.570 1.00 13.82 119 SER H O 1
ATOM 2648 N N . SER B 2 120 ? 49.403 2.011 -10.790 1.00 15.79 120 SER H N 1
ATOM 2649 C CA . SER B 2 120 ? 49.636 1.313 -12.072 1.00 17.71 120 SER H CA 1
ATOM 2650 C C . SER B 2 120 ? 50.093 -0.127 -11.919 1.00 18.23 120 SER H C 1
ATOM 2651 O O . SER B 2 120 ? 50.162 -0.861 -12.907 1.00 18.62 120 SER H O 1
ATOM 2654 N N . ALA B 2 121 ? 50.429 -0.526 -10.695 1.00 18.71 121 ALA H N 1
ATOM 2655 C CA . ALA B 2 121 ? 50.963 -1.867 -10.423 1.00 19.08 121 ALA H CA 1
ATOM 2656 C C . ALA B 2 121 ? 49.898 -2.934 -10.583 1.00 19.70 121 ALA H C 1
ATOM 2657 O O . ALA B 2 121 ? 48.708 -2.678 -10.396 1.00 18.06 121 ALA H O 1
ATOM 2659 N N . LYS B 2 122 ? 50.347 -4.141 -10.915 1.00 21.07 122 LYS H N 1
ATOM 2660 C CA . LYS B 2 122 ? 49.448 -5.214 -11.215 1.00 22.20 122 LYS H CA 1
ATOM 2661 C C . LYS B 2 122 ? 49.054 -5.930 -9.937 1.00 18.86 122 LYS H C 1
ATOM 2662 O O . LYS B 2 122 ? 49.847 -6.076 -9.014 1.00 17.51 122 LYS H O 1
ATOM 2668 N N . THR B 2 123 ? 47.820 -6.385 -9.917 1.00 16.48 123 THR H N 1
ATOM 2669 C CA . THR B 2 123 ? 47.310 -7.188 -8.816 1.00 16.46 123 THR H CA 1
ATOM 2670 C C . THR B 2 123 ? 48.110 -8.497 -8.742 1.00 15.36 123 THR H C 1
ATOM 2671 O O . THR B 2 123 ? 48.357 -9.114 -9.782 1.00 16.21 123 THR H O 1
ATOM 2675 N N . THR B 2 124 ? 48.501 -8.900 -7.523 1.00 13.98 124 THR H N 1
ATOM 2676 C CA . THR B 2 124 ? 49.361 -10.075 -7.294 1.00 13.99 124 THR H CA 1
ATOM 2677 C C . THR B 2 124 ? 48.859 -10.782 -6.038 1.00 13.45 124 THR H C 1
ATOM 2678 O O . THR B 2 124 ? 48.670 -10.123 -5.020 1.00 12.56 124 THR H O 1
ATOM 2682 N N . PRO B 2 125 ? 48.586 -12.090 -6.121 1.00 12.94 125 PRO H N 1
ATOM 2683 C CA . PRO B 2 125 ? 48.092 -12.794 -4.940 1.00 12.75 125 PRO H CA 1
ATOM 2684 C C . PRO B 2 125 ? 49.212 -13.065 -3.933 1.00 12.63 125 PRO H C 1
ATOM 2685 O O . PRO B 2 125 ? 50.399 -12.986 -4.287 1.00 12.95 125 PRO H O 1
ATOM 2689 N N . PRO B 2 126 ? 48.842 -13.379 -2.671 1.00 12.97 126 PRO H N 1
ATOM 2690 C CA . PRO B 2 126 ? 49.828 -13.674 -1.647 1.00 12.51 126 PRO H CA 1
ATOM 2691 C C . PRO B 2 126 ? 50.402 -15.080 -1.729 1.00 11.93 126 PRO H C 1
ATOM 2692 O O . PRO B 2 126 ? 49.702 -16.002 -2.150 1.00 12.25 126 PRO H O 1
ATOM 2696 N N . SER B 2 127 ? 51.664 -15.212 -1.326 1.00 11.65 127 SER H N 1
ATOM 2697 C CA . SER B 2 127 ? 52.280 -16.497 -1.006 1.00 11.77 127 SER H CA 1
ATOM 2698 C C . SER B 2 127 ? 52.232 -16.567 0.498 1.00 11.59 127 SER H C 1
ATOM 2699 O O . SER B 2 127 ? 52.584 -15.598 1.162 1.00 11.97 127 SER H O 1
ATOM 2702 N N . VAL B 2 128 ? 51.791 -17.704 1.031 1.00 10.84 128 VAL H N 1
ATOM 2703 C CA . VAL B 2 128 ? 51.594 -17.872 2.454 1.00 10.91 128 VAL H CA 1
ATOM 2704 C C . VAL B 2 128 ? 52.507 -18.999 2.937 1.00 11.23 128 VAL H C 1
ATOM 2705 O O . VAL B 2 128 ? 52.552 -20.072 2.325 1.00 10.92 128 VAL H O 1
ATOM 2709 N N . TYR B 2 129 ? 53.207 -18.750 4.040 1.00 11.04 129 TYR H N 1
ATOM 2710 C CA . TYR B 2 129 ? 54.178 -19.698 4.598 1.00 11.91 129 TYR H CA 1
ATOM 2711 C C . TYR B 2 129 ? 53.922 -19.981 6.081 1.00 12.12 129 TYR H C 1
ATOM 2712 O O . TYR B 2 129 ? 53.719 -19.046 6.851 1.00 12.71 129 TYR H O 1
ATOM 2721 N N . PRO B 2 130 ? 53.932 -21.256 6.481 1.00 12.69 130 PRO H N 1
ATOM 2722 C CA . PRO B 2 130 ? 53.776 -21.614 7.894 1.00 13.46 130 PRO H CA 1
ATOM 2723 C C . PRO B 2 130 ? 55.012 -21.269 8.735 1.00 13.38 130 PRO H C 1
ATOM 2724 O O . PRO B 2 130 ? 56.157 -21.454 8.282 1.00 14.56 130 PRO H O 1
ATOM 2728 N N . LEU B 2 131 ? 54.785 -20.768 9.948 1.00 12.15 131 LEU H N 1
ATOM 2729 C CA . LEU B 2 131 ? 55.861 -20.561 10.918 1.00 12.61 131 LEU H CA 1
ATOM 2730 C C . LEU B 2 131 ? 55.687 -21.564 12.075 1.00 12.28 131 LEU H C 1
ATOM 2731 O O . LEU B 2 131 ? 54.850 -21.370 12.933 1.00 11.76 131 LEU H O 1
ATOM 2736 N N . ALA B 2 132 ? 56.494 -22.623 12.064 1.00 12.86 132 ALA H N 1
ATOM 2737 C CA . ALA B 2 132 ? 56.554 -23.651 13.123 1.00 13.57 132 ALA H CA 1
ATOM 2738 C C . ALA B 2 132 ? 57.881 -23.518 13.884 1.00 13.95 132 ALA H C 1
ATOM 2739 O O . ALA B 2 132 ? 58.877 -23.150 13.294 1.00 12.51 132 ALA H O 1
ATOM 2741 N N . PRO B 2 133 ? 57.916 -23.862 15.176 1.00 15.39 133 PRO H N 1
ATOM 2742 C CA . PRO B 2 133 ? 59.177 -23.819 15.946 1.00 16.54 133 PRO H CA 1
ATOM 2743 C C . PRO B 2 133 ? 60.258 -24.717 15.342 1.00 18.33 133 PRO H C 1
ATOM 2744 O O . PRO B 2 133 ? 59.937 -25.717 14.673 1.00 17.15 133 PRO H O 1
ATOM 2748 N N . GLY B 2 134 ? 61.518 -24.369 15.581 1.00 19.83 134 GLY H N 1
ATOM 2749 C CA . GLY B 2 134 ? 62.623 -25.211 15.136 1.00 22.21 134 GLY H CA 1
ATOM 2750 C C . GLY B 2 134 ? 62.677 -26.492 15.955 1.00 23.99 134 GLY H C 1
ATOM 2751 O O . GLY B 2 134 ? 62.152 -26.545 17.059 1.00 23.53 134 GLY H O 1
ATOM 2752 N N . CYS B 2 135 ? 63.318 -27.517 15.400 1.00 30.47 135 CYS H N 1
ATOM 2753 C CA . CYS B 2 135 ? 63.484 -28.814 16.083 1.00 34.74 135 CYS H CA 1
ATOM 2754 C C . CYS B 2 135 ? 64.125 -28.652 17.462 1.00 36.68 135 CYS H C 1
ATOM 2755 O O . CYS B 2 135 ? 65.057 -27.873 17.626 1.00 38.48 135 CYS H O 1
ATOM 2758 N N . GLY B 2 136 ? 63.605 -29.376 18.446 1.00 40.34 136 GLY H N 1
ATOM 2759 C CA . GLY B 2 136 ? 64.164 -29.371 19.794 1.00 42.45 136 GLY H CA 1
ATOM 2760 C C . GLY B 2 136 ? 63.917 -28.131 20.638 1.00 44.04 136 GLY H C 1
ATOM 2761 O O . GLY B 2 136 ? 64.541 -27.972 21.692 1.00 44.21 136 GLY H O 1
ATOM 2762 N N . ASP B 2 137 ? 62.997 -27.265 20.211 1.00 46.42 137 ASP H N 1
ATOM 2763 C CA . ASP B 2 137 ? 62.691 -26.044 20.954 1.00 48.37 137 ASP H CA 1
ATOM 2764 C C . ASP B 2 137 ? 61.982 -26.412 22.259 1.00 47.47 137 ASP H C 1
ATOM 2765 O O . ASP B 2 137 ? 61.126 -27.302 22.281 1.00 48.41 137 ASP H O 1
ATOM 2770 N N . THR B 2 138 ? 62.344 -25.725 23.339 1.00 46.58 138 THR H N 1
ATOM 2771 C CA . THR B 2 138 ? 61.876 -26.092 24.681 1.00 47.04 138 THR H CA 1
ATOM 2772 C C . THR B 2 138 ? 60.476 -25.523 24.931 1.00 45.71 138 THR H C 1
ATOM 2773 O O . THR B 2 138 ? 60.266 -24.307 24.862 1.00 45.64 138 THR H O 1
ATOM 2777 N N . THR B 2 139 ? 59.524 -26.409 25.221 1.00 44.65 139 THR H N 1
ATOM 2778 C CA . THR B 2 139 ? 58.120 -26.028 25.274 1.00 43.37 139 THR H CA 1
ATOM 2779 C C . THR B 2 139 ? 57.629 -25.730 26.692 1.00 38.79 139 THR H C 1
ATOM 2780 O O . THR B 2 139 ? 57.648 -26.598 27.563 1.00 40.46 139 THR H O 1
ATOM 2784 N N . GLY B 2 140 ? 57.186 -24.493 26.906 1.00 33.91 140 GLY H N 1
ATOM 2785 C CA . GLY B 2 140 ? 56.446 -24.126 28.114 1.00 29.60 140 GLY H CA 1
ATOM 2786 C C . GLY B 2 140 ? 55.010 -24.633 28.045 1.00 26.02 140 GLY H C 1
ATOM 2787 O O . GLY B 2 140 ? 54.687 -25.517 27.253 1.00 22.43 140 GLY H O 1
ATOM 2788 N N . SER B 2 141 ? 54.151 -24.049 28.875 1.00 23.92 141 SER H N 1
ATOM 2789 C CA . SER B 2 141 ? 52.722 -24.363 28.894 1.00 22.68 141 SER H CA 1
ATOM 2790 C C . SER B 2 141 ? 51.942 -23.779 27.700 1.00 19.98 141 SER H C 1
ATOM 2791 O O . SER B 2 141 ? 50.821 -24.196 27.444 1.00 20.48 141 SER H O 1
ATOM 2794 N N . SER B 2 142 ? 52.537 -22.827 26.984 1.00 18.60 142 SER H N 1
ATOM 2795 C CA . SER B 2 142 ? 51.945 -22.268 25.767 1.00 17.99 142 SER H CA 1
ATOM 2796 C C . SER B 2 142 ? 52.983 -22.254 24.661 1.00 15.51 142 SER H C 1
ATOM 2797 O O . SER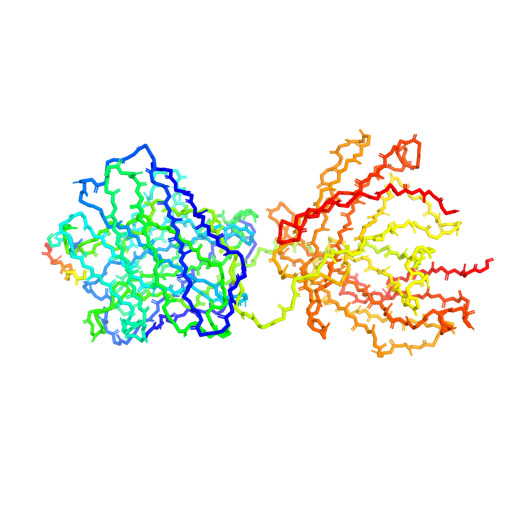 B 2 142 ? 54.175 -22.294 24.934 1.00 15.52 142 SER H O 1
ATOM 2800 N N . VAL B 2 143 ? 52.504 -22.248 23.419 1.00 13.83 143 VAL H N 1
ATOM 2801 C CA . VAL B 2 143 ? 53.338 -22.304 22.226 1.00 12.91 143 VAL H CA 1
ATOM 2802 C C . VAL B 2 143 ? 52.780 -21.282 21.231 1.00 11.86 143 VAL H C 1
ATOM 2803 O O . VAL B 2 143 ? 51.567 -21.150 21.070 1.00 11.18 143 VAL H O 1
ATOM 2807 N N . THR B 2 144 ? 53.688 -20.551 20.577 1.00 11.69 144 THR H N 1
ATOM 2808 C CA . THR B 2 144 ? 53.312 -19.551 19.583 1.00 11.50 144 THR H CA 1
ATOM 2809 C C . THR B 2 144 ? 53.672 -20.116 18.206 1.00 10.70 144 THR H C 1
ATOM 2810 O O . THR B 2 144 ? 54.714 -20.756 18.043 1.00 11.83 144 THR H O 1
ATOM 2814 N N . LEU B 2 145 ? 52.771 -19.902 17.257 1.00 10.00 145 LEU H N 1
ATOM 2815 C CA . LEU B 2 145 ? 52.928 -20.289 15.861 1.00 9.82 145 LEU H CA 1
ATOM 2816 C C . LEU B 2 145 ? 52.628 -19.057 15.005 1.00 9.55 145 LEU H C 1
ATOM 2817 O O . LEU B 2 145 ? 52.088 -18.056 15.495 1.00 8.88 145 LEU H O 1
ATOM 2822 N N . GLY B 2 146 ? 52.930 -19.126 13.719 1.00 9.49 146 GLY H N 1
ATOM 2823 C CA . GLY B 2 146 ? 52.579 -18.023 12.844 1.00 9.60 146 GLY H CA 1
ATOM 2824 C C . GLY B 2 146 ? 52.404 -18.371 11.394 1.00 9.88 146 GLY H C 1
ATOM 2825 O O . GLY B 2 146 ? 52.585 -19.527 10.985 1.00 9.69 146 GLY H O 1
ATOM 2826 N N . CYS B 2 147 ? 51.946 -17.374 10.638 1.00 10.20 147 CYS H N 1
ATOM 2827 C CA A CYS B 2 147 ? 51.929 -17.402 9.171 0.50 10.01 147 CYS H CA 1
ATOM 2828 C CA B CYS B 2 147 ? 52.100 -17.442 9.191 0.50 11.03 147 CYS H CA 1
ATOM 2829 C C . CYS B 2 147 ? 52.542 -16.117 8.599 1.00 9.89 147 CYS H C 1
ATOM 2830 O O . CYS B 2 147 ? 52.243 -15.023 9.110 1.00 9.61 147 CYS H O 1
ATOM 2835 N N . LEU B 2 148 ? 53.347 -16.261 7.558 1.00 9.49 148 LEU H N 1
ATOM 2836 C CA . LEU B 2 148 ? 54.039 -15.174 6.904 1.00 9.60 148 LEU H CA 1
ATOM 2837 C C . LEU B 2 148 ? 53.370 -15.032 5.547 1.00 9.39 148 LEU H C 1
ATOM 2838 O O . LEU B 2 148 ? 53.262 -16.010 4.805 1.00 9.25 148 LEU H O 1
ATOM 2843 N N . VAL B 2 149 ? 52.950 -13.817 5.207 1.00 9.54 149 VAL H N 1
ATOM 2844 C CA . VAL B 2 149 ? 52.188 -13.545 3.970 1.00 10.11 149 VAL H CA 1
ATOM 2845 C C . VAL B 2 149 ? 53.024 -12.580 3.134 1.00 10.85 149 VAL H C 1
ATOM 2846 O O . VAL B 2 149 ? 53.298 -11.506 3.593 1.00 13.24 149 VAL H O 1
ATOM 2850 N N . LYS B 2 150 ? 53.485 -12.985 1.949 1.00 11.16 150 LYS H N 1
ATOM 2851 C CA . LYS B 2 150 ? 54.412 -12.185 1.161 1.00 12.50 150 LYS H CA 1
ATOM 2852 C C . LYS B 2 150 ? 53.945 -11.967 -0.250 1.00 11.92 150 LYS H C 1
ATOM 2853 O O . LYS B 2 150 ? 53.211 -12.792 -0.790 1.00 12.63 150 LYS H O 1
ATOM 2859 N N . GLY B 2 151 ? 54.414 -10.871 -0.845 1.00 12.28 151 GLY H N 1
ATOM 2860 C CA . GLY B 2 151 ? 54.331 -10.702 -2.296 1.00 11.96 151 GLY H CA 1
ATOM 2861 C C . GLY B 2 151 ? 52.987 -10.375 -2.915 1.00 11.31 151 GLY H C 1
ATOM 2862 O O . GLY B 2 151 ? 52.784 -10.637 -4.091 1.00 12.01 151 GLY H O 1
ATOM 2863 N N . TYR B 2 152 ? 52.080 -9.761 -2.146 1.00 10.75 152 TYR H N 1
ATOM 2864 C CA . TYR B 2 152 ? 50.751 -9.417 -2.651 1.00 10.24 152 TYR H CA 1
ATOM 2865 C C . TYR B 2 152 ? 50.562 -7.930 -2.968 1.00 10.15 152 TYR H C 1
ATOM 2866 O O . TYR B 2 152 ? 51.267 -7.048 -2.444 1.00 9.66 152 TYR H O 1
ATOM 2875 N N . PHE B 2 153 ? 49.573 -7.644 -3.810 1.00 10.02 153 PHE H N 1
ATOM 2876 C CA . PHE B 2 153 ? 49.221 -6.267 -4.126 1.00 10.20 153 PHE H CA 1
ATOM 2877 C C . PHE B 2 153 ? 47.811 -6.224 -4.726 1.00 9.80 153 PHE H C 1
ATOM 2878 O O . PHE B 2 153 ? 47.495 -7.120 -5.508 1.00 9.21 153 PHE H O 1
ATOM 2886 N N . PRO B 2 154 ? 46.937 -5.273 -4.353 1.00 9.92 154 PRO H N 1
ATOM 2887 C CA . PRO B 2 154 ? 47.127 -4.238 -3.327 1.00 10.19 154 PRO H CA 1
ATOM 2888 C C . PRO B 2 154 ? 46.682 -4.715 -1.969 1.00 11.05 154 PRO H C 1
ATOM 2889 O O . PRO B 2 154 ? 46.281 -5.879 -1.823 1.00 11.12 154 PRO H O 1
ATOM 2893 N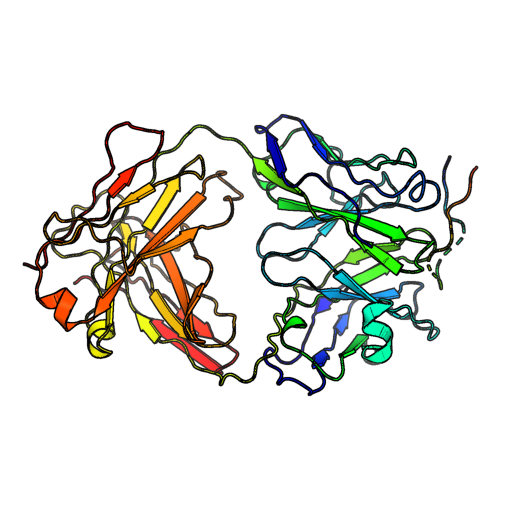 N . GLU B 2 155 ? 46.697 -3.811 -0.987 1.00 11.22 155 GLU H N 1
ATOM 2894 C CA . GLU B 2 155 ? 45.972 -4.058 0.269 1.00 12.56 155 GLU H CA 1
ATOM 2895 C C . GLU B 2 155 ? 44.457 -4.265 0.015 1.00 12.86 155 GLU H C 1
ATOM 2896 O O . GLU B 2 155 ? 43.919 -3.768 -0.985 1.00 13.07 155 GLU H O 1
ATOM 2902 N N . SER B 2 156 ? 43.733 -4.987 0.866 1.00 13.03 156 SER H N 1
ATOM 2903 C CA . SER B 2 156 ? 44.215 -5.642 2.086 1.00 13.85 156 SER H CA 1
ATOM 2904 C C . SER B 2 156 ? 44.136 -7.190 2.018 1.00 13.21 156 SER H C 1
ATOM 2905 O O . SER B 2 156 ? 43.576 -7.779 1.081 1.00 12.28 156 SER H O 1
ATOM 2908 N N . VAL B 2 157 ? 44.702 -7.841 3.033 1.00 11.73 157 VAL H N 1
ATOM 2909 C CA . VAL B 2 157 ? 44.445 -9.263 3.293 1.00 11.94 157 VAL H CA 1
ATOM 2910 C C . VAL B 2 157 ? 43.831 -9.376 4.674 1.00 11.83 157 VAL H C 1
ATOM 2911 O O . VAL B 2 157 ? 43.972 -8.467 5.511 1.00 11.62 157 VAL H O 1
ATOM 2915 N N . THR B 2 158 ? 43.108 -10.464 4.889 1.00 12.32 158 THR H N 1
ATOM 2916 C CA A THR B 2 158 ? 42.654 -10.808 6.236 0.50 12.32 158 THR H CA 1
ATOM 2917 C CA B THR B 2 158 ? 42.594 -10.821 6.208 0.50 12.54 158 THR H CA 1
ATOM 2918 C C . THR B 2 158 ? 43.168 -12.186 6.589 1.00 12.45 158 THR H C 1
ATOM 2919 O O . THR B 2 158 ? 43.100 -13.117 5.780 1.00 12.20 158 THR H O 1
ATOM 2926 N N . VAL B 2 159 ? 43.705 -12.309 7.799 1.00 12.05 159 VAL H N 1
ATOM 2927 C CA . VAL B 2 159 ? 44.265 -13.566 8.285 1.00 12.09 159 VAL H CA 1
ATOM 2928 C C . VAL B 2 159 ? 43.422 -14.035 9.440 1.00 12.23 159 VAL H C 1
ATOM 2929 O O . VAL B 2 159 ? 43.219 -13.264 10.398 1.00 12.68 159 VAL H O 1
ATOM 2933 N N . THR B 2 160 ? 42.927 -15.269 9.341 1.00 11.71 160 THR H N 1
ATOM 2934 C CA . THR B 2 160 ? 42.193 -15.893 10.425 1.00 12.09 160 THR H CA 1
ATOM 2935 C C . THR B 2 160 ? 42.847 -17.207 10.815 1.00 11.85 160 THR H C 1
ATOM 2936 O O . THR B 2 160 ? 43.569 -17.823 10.025 1.00 11.72 160 THR H O 1
ATOM 2940 N N . TRP B 2 161 ? 42.586 -17.626 12.047 1.00 11.01 161 TRP H N 1
ATOM 2941 C CA . TRP B 2 161 ? 43.156 -18.845 12.606 1.00 11.50 161 TRP H CA 1
ATOM 2942 C C . TRP B 2 161 ? 42.072 -19.810 13.038 1.00 12.51 161 TRP H C 1
ATOM 2943 O O . TRP B 2 161 ? 41.119 -19.409 13.706 1.00 12.65 161 TRP H O 1
ATOM 2954 N N . ASN B 2 162 ? 42.261 -21.087 12.733 1.00 13.70 162 ASN H N 1
ATOM 2955 C CA . ASN B 2 162 ? 41.419 -22.168 13.275 1.00 15.41 162 ASN H CA 1
ATOM 2956 C C . ASN B 2 162 ? 42.311 -23.065 14.114 1.00 17.03 162 ASN H C 1
ATOM 2957 O O . ASN B 2 162 ? 43.352 -23.517 13.655 1.00 16.83 162 ASN H O 1
ATOM 2962 N N . SER B 2 163 ? 41.892 -23.328 15.346 1.00 18.26 163 SER H N 1
ATOM 2963 C CA . SER B 2 163 ? 42.649 -24.166 16.258 1.00 19.68 163 SER H CA 1
ATOM 2964 C C . SER B 2 163 ? 41.708 -24.970 17.140 1.00 21.59 163 SER H C 1
ATOM 2965 O O . SER B 2 163 ? 40.553 -24.613 17.297 1.00 22.55 163 SER H O 1
ATOM 2968 N N . GLY B 2 164 ? 42.214 -26.067 17.692 1.00 22.68 164 GLY H N 1
ATOM 2969 C CA . GLY B 2 164 ? 41.435 -26.886 18.626 1.00 23.53 164 GLY H CA 1
ATOM 2970 C C . GLY B 2 164 ? 40.941 -26.069 19.808 1.00 24.71 164 GLY H C 1
ATOM 2971 O O . GLY B 2 164 ? 39.767 -26.153 20.188 1.00 26.33 164 GLY H O 1
ATOM 2972 N N . SER B 2 165 ? 41.832 -25.255 20.377 1.00 23.41 165 SER H N 1
ATOM 2973 C CA . SER B 2 165 ? 41.517 -24.455 21.565 1.00 21.85 165 SER H CA 1
ATOM 2974 C C . SER B 2 165 ? 40.558 -23.276 21.324 1.00 22.01 165 SER H C 1
ATOM 2975 O O . SER B 2 165 ? 39.976 -22.765 22.280 1.00 22.52 165 SER H O 1
ATOM 2978 N N . LEU B 2 166 ? 40.431 -22.830 20.070 1.00 21.52 166 LEU H N 1
ATOM 2979 C CA . LEU B 2 166 ? 39.749 -21.586 19.715 1.00 21.95 166 LEU H CA 1
ATOM 2980 C C . LEU B 2 166 ? 40.377 -20.354 20.387 1.00 21.66 166 LEU H C 1
ATOM 2981 O O . LEU B 2 166 ? 39.684 -19.380 20.704 1.00 21.33 166 LEU H O 1
ATOM 2986 N N . SER B 2 167 ? 41.705 -20.378 20.557 1.00 20.20 167 SER H N 1
ATOM 2987 C CA . SER B 2 167 ? 42.437 -19.237 21.109 1.00 19.80 167 SER H CA 1
ATOM 2988 C C . SER B 2 167 ? 42.230 -17.981 20.290 1.00 20.40 167 SER H C 1
ATOM 2989 O O . SER B 2 167 ? 42.334 -18.026 19.064 1.00 21.42 167 SER H O 1
ATOM 2992 N N . SER B 2 168 ? 41.987 -16.867 20.975 1.00 20.43 168 SER H N 1
ATOM 2993 C CA . SER B 2 168 ? 41.982 -15.544 20.342 1.00 19.86 168 SER H CA 1
ATOM 2994 C C . SER B 2 168 ? 43.260 -14.745 20.671 1.00 17.99 168 SER H C 1
ATOM 2995 O O . SER B 2 168 ? 43.299 -13.516 20.476 1.00 18.94 168 SER H O 1
ATOM 2998 N N . SER B 2 169 ? 44.304 -15.427 21.168 1.00 16.87 169 SER H N 1
ATOM 2999 C CA A SER B 2 169 ? 45.582 -14.784 21.480 0.70 15.54 169 SER H CA 1
ATOM 3000 C CA B SER B 2 169 ? 45.585 -14.789 21.480 0.30 15.58 169 SER H CA 1
ATOM 3001 C C . SER B 2 169 ? 46.373 -14.646 20.181 1.00 14.67 169 SER H C 1
ATOM 3002 O O . SER B 2 169 ? 47.361 -15.368 19.940 1.00 12.78 169 SER H O 1
ATOM 3007 N N . VAL B 2 170 ? 45.887 -13.720 19.357 1.00 13.57 170 VAL H N 1
ATOM 3008 C CA . VAL B 2 170 ? 46.347 -13.489 17.990 1.00 12.82 170 VAL H CA 1
ATOM 3009 C C . VAL B 2 170 ? 46.901 -12.064 17.841 1.00 12.73 170 VAL H C 1
ATOM 3010 O O . VAL B 2 170 ? 46.325 -11.094 18.379 1.00 12.55 170 VAL H O 1
ATOM 3014 N N . HIS B 2 171 ? 48.008 -11.933 17.111 1.00 12.28 171 HIS H N 1
ATOM 3015 C CA A HIS B 2 171 ? 48.558 -10.617 16.757 0.50 12.71 171 HIS H CA 1
ATOM 3016 C CA B HIS B 2 171 ? 48.539 -10.619 16.754 0.50 12.57 171 HIS H CA 1
ATOM 3017 C C . HIS B 2 171 ? 48.741 -10.555 15.266 1.00 12.57 171 HIS H C 1
ATOM 3018 O O . HIS B 2 171 ? 49.415 -11.404 14.690 1.00 13.12 171 HIS H O 1
ATOM 3031 N N . THR B 2 172 ? 48.147 -9.545 14.659 1.00 13.16 172 THR H N 1
ATOM 3032 C CA . THR B 2 172 ? 48.248 -9.332 13.244 1.00 14.56 172 THR H CA 1
ATOM 3033 C C . THR B 2 172 ? 49.126 -8.106 13.039 1.00 13.06 172 THR H C 1
ATOM 3034 O O . THR B 2 172 ? 48.817 -7.023 13.523 1.00 14.96 172 THR H O 1
ATOM 3038 N N . PHE B 2 173 ? 50.213 -8.262 12.301 1.00 11.86 173 PHE H N 1
ATOM 3039 C CA . PHE B 2 173 ? 51.188 -7.190 12.176 1.00 11.23 173 PHE H CA 1
ATOM 3040 C C . PHE B 2 173 ? 50.924 -6.399 10.889 1.00 12.13 173 PHE H C 1
ATOM 3041 O O . PHE B 2 173 ? 50.560 -7.002 9.866 1.00 11.00 173 PHE H O 1
ATOM 3049 N N . PRO B 2 174 ? 51.058 -5.052 10.940 1.00 12.42 174 PRO H N 1
ATOM 3050 C CA . PRO B 2 174 ? 50.795 -4.223 9.732 1.00 12.44 174 PRO H CA 1
ATOM 3051 C C . PRO B 2 174 ? 51.685 -4.562 8.564 1.00 12.62 174 PRO H C 1
ATOM 3052 O O . PRO B 2 174 ? 52.858 -4.859 8.752 1.00 12.35 174 PRO H O 1
ATOM 3056 N N . ALA B 2 175 ? 51.133 -4.481 7.353 1.00 11.90 175 ALA H N 1
ATOM 3057 C CA . ALA B 2 175 ? 51.891 -4.777 6.154 1.00 12.96 175 ALA H CA 1
ATOM 3058 C C . ALA B 2 175 ? 52.889 -3.680 5.802 1.00 13.82 175 ALA H C 1
ATOM 3059 O O . ALA B 2 175 ? 52.641 -2.495 6.043 1.00 14.67 175 ALA H O 1
ATOM 3061 N N . LEU B 2 176 ? 54.016 -4.106 5.226 1.00 13.85 176 LEU H N 1
ATOM 3062 C CA . LEU B 2 176 ? 55.083 -3.235 4.752 1.00 14.32 176 LEU H CA 1
ATOM 3063 C C . LEU B 2 176 ? 55.301 -3.467 3.271 1.00 14.80 176 LEU H C 1
ATOM 3064 O O . LEU B 2 176 ? 55.310 -4.606 2.812 1.00 13.33 176 LEU H O 1
ATOM 3069 N N . LEU B 2 177 ? 55.541 -2.373 2.546 1.00 17.07 177 LEU H N 1
ATOM 3070 C CA . LEU B 2 177 ? 55.625 -2.374 1.092 1.00 19.78 177 LEU H CA 1
ATOM 3071 C C . LEU B 2 177 ? 57.075 -2.320 0.662 1.00 22.58 177 LEU H C 1
ATOM 3072 O O . LEU B 2 177 ? 57.842 -1.504 1.182 1.00 23.73 177 LEU H O 1
ATOM 3077 N N . GLN B 2 178 ? 57.437 -3.172 -0.301 1.00 26.33 178 GLN H N 1
ATOM 3078 C CA . GLN B 2 178 ? 58.815 -3.267 -0.814 1.00 30.44 178 GLN H CA 1
ATOM 3079 C C . GLN B 2 178 ? 58.828 -3.790 -2.239 1.00 32.04 178 GLN H C 1
ATOM 3080 O O . GLN B 2 178 ? 58.411 -4.923 -2.486 1.00 33.15 178 GLN H O 1
ATOM 3086 N N . SER B 2 179 ? 59.329 -2.962 -3.157 1.00 32.93 179 SER H N 1
ATOM 3087 C CA . SER B 2 179 ? 59.326 -3.243 -4.598 1.00 32.83 179 SER H CA 1
ATOM 3088 C C . SER B 2 179 ? 57.933 -3.617 -5.098 1.00 30.04 179 SER H C 1
ATOM 3089 O O . SER B 2 179 ? 57.757 -4.592 -5.828 1.00 30.60 179 SER H O 1
ATOM 3092 N N . GLY B 2 180 ? 56.946 -2.837 -4.677 1.00 25.41 180 GLY H N 1
ATOM 3093 C CA . GLY B 2 180 ? 55.594 -2.966 -5.173 1.00 23.39 180 GLY H CA 1
ATOM 3094 C C . GLY B 2 180 ? 54.773 -4.090 -4.583 1.00 20.51 180 GLY H C 1
ATOM 3095 O O . GLY B 2 180 ? 53.631 -4.274 -5.013 1.00 21.05 180 GLY H O 1
ATOM 3096 N N . LEU B 2 181 ? 55.318 -4.826 -3.601 1.00 18.50 181 LEU H N 1
ATOM 3097 C CA . LEU B 2 181 ? 54.620 -5.946 -2.968 1.00 16.49 181 LEU H CA 1
ATOM 3098 C C . LEU B 2 181 ? 54.597 -5.834 -1.426 1.00 14.91 181 LEU H C 1
ATOM 3099 O O . LEU B 2 181 ? 55.596 -5.491 -0.787 1.00 15.98 181 LEU H O 1
ATOM 3104 N N . TYR B 2 182 ? 53.455 -6.152 -0.839 1.00 13.02 182 TYR H N 1
ATOM 3105 C CA . TYR B 2 182 ? 53.307 -6.104 0.611 1.00 12.34 182 TYR H CA 1
ATOM 3106 C C . TYR B 2 182 ? 53.684 -7.434 1.286 1.00 11.98 182 TYR H C 1
ATOM 3107 O O . TYR B 2 182 ? 53.478 -8.512 0.722 1.00 11.86 182 TYR H O 1
ATOM 3116 N N . THR B 2 183 ? 54.167 -7.333 2.519 1.00 11.22 183 THR H N 1
ATOM 3117 C CA . THR B 2 183 ? 54.415 -8.490 3.361 1.00 11.74 183 THR H CA 1
ATOM 3118 C C . THR B 2 183 ? 53.885 -8.196 4.746 1.00 11.30 183 THR H C 1
ATOM 3119 O O . THR B 2 183 ? 54.101 -7.120 5.287 1.00 10.87 183 THR H O 1
ATOM 3123 N N . MET B 2 184 ? 53.227 -9.189 5.332 1.00 11.05 184 MET H N 1
ATOM 3124 C CA . MET B 2 184 ? 52.737 -9.091 6.698 1.00 11.17 184 MET H CA 1
ATOM 3125 C C . MET B 2 184 ? 52.851 -10.449 7.369 1.00 10.23 184 MET H C 1
ATOM 3126 O O . MET B 2 184 ? 53.195 -11.430 6.735 1.00 9.83 184 MET H O 1
ATOM 3131 N N . SER B 2 185 ? 52.621 -10.490 8.672 1.00 9.96 185 SER H N 1
ATOM 3132 C CA . SER B 2 185 ? 52.568 -11.771 9.379 1.00 10.25 185 SER H CA 1
ATOM 3133 C C . SER B 2 185 ? 51.562 -11.729 10.472 1.00 9.76 185 SER H C 1
ATOM 3134 O O . SER B 2 185 ? 51.061 -10.647 10.828 1.00 10.55 185 SER H O 1
ATOM 3137 N N . SER B 2 186 ? 51.273 -12.915 11.000 1.00 9.49 186 SER H N 1
ATOM 3138 C CA . SER B 2 186 ? 50.324 -13.075 12.087 1.00 9.46 186 SER H CA 1
ATOM 3139 C C . SER B 2 186 ? 50.814 -14.189 13.021 1.00 9.29 186 SER H C 1
ATOM 3140 O O . SER B 2 186 ? 51.393 -15.188 12.573 1.00 9.45 186 SER H O 1
ATOM 3143 N N . SER B 2 187 ? 50.618 -13.972 14.319 1.00 9.37 187 SER H N 1
ATOM 3144 C CA . SER B 2 187 ? 50.980 -14.938 15.345 1.00 10.04 187 SER H CA 1
ATOM 3145 C C . SER B 2 187 ? 49.733 -15.400 16.080 1.00 9.95 187 SER H C 1
ATOM 3146 O O . SER B 2 187 ? 48.790 -14.612 16.274 1.00 10.68 187 SER H O 1
ATOM 3149 N N . VAL B 2 188 ? 49.737 -16.674 16.460 1.00 9.40 188 VAL H N 1
ATOM 3150 C CA . VAL B 2 188 ? 48.732 -17.234 17.382 1.00 9.77 188 VAL H CA 1
ATOM 3151 C C . VAL B 2 188 ? 49.417 -17.979 18.512 1.00 9.62 188 VAL H C 1
ATOM 3152 O O . VAL B 2 188 ? 50.423 -18.652 18.293 1.00 10.10 188 VAL H O 1
ATOM 3156 N N . THR B 2 189 ? 48.905 -17.807 19.736 1.00 10.18 189 THR H N 1
ATOM 3157 C CA . THR B 2 189 ? 49.410 -18.526 20.899 1.00 10.74 189 THR H CA 1
ATOM 3158 C C . THR B 2 189 ? 48.332 -19.471 21.430 1.00 10.88 189 THR H C 1
ATOM 3159 O O . THR B 2 189 ? 47.198 -19.048 21.636 1.00 12.10 189 THR H O 1
ATOM 3163 N N . VAL B 2 190 ? 48.695 -20.741 21.601 1.00 10.18 190 VAL H N 1
ATOM 3164 C CA . VAL B 2 190 ? 47.759 -21.793 22.040 1.00 10.72 190 VAL H CA 1
ATOM 3165 C C . VAL B 2 190 ? 48.411 -22.565 23.192 1.00 11.15 190 VAL H C 1
ATOM 3166 O O . VAL B 2 190 ? 49.610 -22.530 23.359 1.00 10.79 190 VAL H O 1
ATOM 3170 N N . PRO B 2 191 ? 47.606 -23.300 23.980 1.00 11.84 191 PRO H N 1
ATOM 3171 C CA . PRO B 2 191 ? 48.252 -24.135 25.003 1.00 12.67 191 PRO H CA 1
ATOM 3172 C C . PRO B 2 191 ? 49.060 -25.248 24.368 1.00 13.08 191 PRO H C 1
ATOM 3173 O O . PRO B 2 191 ? 48.614 -25.813 23.376 1.00 13.22 191 PRO H O 1
ATOM 3177 N N . SER B 2 192 ? 50.227 -25.575 24.945 1.00 14.29 192 SER H N 1
ATOM 3178 C CA A SER B 2 192 ? 51.096 -26.613 24.379 0.50 14.50 192 SER H CA 1
ATOM 3179 C CA B SER B 2 192 ? 51.111 -26.628 24.417 0.50 14.57 192 SER H CA 1
ATOM 3180 C C . SER B 2 192 ? 50.470 -28.014 24.412 1.00 15.14 192 SER H C 1
ATOM 3181 O O . SER B 2 192 ? 50.860 -28.875 23.646 1.00 16.23 192 SER H O 1
ATOM 3186 N N . SER B 2 193 ? 49.490 -28.230 25.288 1.00 16.16 193 SER H N 1
ATOM 3187 C CA . SER B 2 193 ? 48.702 -29.458 25.274 1.00 16.99 193 SER H CA 1
ATOM 3188 C C . SER B 2 193 ? 47.806 -29.651 24.045 1.00 17.29 193 SER H C 1
ATOM 3189 O O . SER B 2 193 ? 47.322 -30.755 23.832 1.00 20.75 193 SER H O 1
ATOM 3192 N N . THR B 2 194 ? 47.581 -28.599 23.248 1.00 17.03 194 THR H N 1
ATOM 3193 C CA . THR B 2 194 ? 46.653 -28.625 22.101 1.00 16.79 194 THR H CA 1
ATOM 3194 C C . THR B 2 194 ? 47.314 -28.536 20.730 1.00 17.91 194 THR H C 1
ATOM 3195 O O . THR B 2 194 ? 46.630 -28.664 19.718 1.00 19.47 194 THR H O 1
ATOM 3199 N N . TRP B 2 195 ? 48.616 -28.272 20.682 1.00 17.60 195 TRP H N 1
ATOM 3200 C CA . TRP B 2 195 ? 49.383 -28.380 19.439 1.00 17.57 195 TRP H CA 1
ATOM 3201 C C . TRP B 2 195 ? 50.708 -29.047 19.767 1.00 18.28 195 TRP H C 1
ATOM 3202 O O . TRP B 2 195 ? 51.320 -28.679 20.752 1.00 19.79 195 TRP H O 1
ATOM 3213 N N . PRO B 2 196 ? 51.187 -29.988 18.963 1.00 20.31 196 PRO H N 1
ATOM 3214 C CA . PRO B 2 196 ? 50.607 -30.422 17.687 1.00 21.47 196 PRO H CA 1
ATOM 3215 C C . PRO B 2 196 ? 49.537 -31.489 17.787 1.00 23.02 196 PRO H C 1
ATOM 3216 O O . PRO B 2 196 ? 49.071 -31.968 16.760 1.00 23.17 196 PRO H O 1
ATOM 3220 N N . SER B 2 197 ? 49.126 -31.853 19.006 1.00 23.94 197 SER H N 1
ATOM 3221 C CA . SER B 2 197 ? 48.102 -32.869 19.169 1.00 24.40 197 SER H CA 1
ATOM 3222 C C . SER B 2 197 ? 46.782 -32.540 18.442 1.00 24.98 197 SER H C 1
ATOM 3223 O O . SER B 2 197 ? 46.108 -33.457 17.978 1.00 27.38 197 SER H O 1
ATOM 3226 N N . GLN B 2 198 ? 46.426 -31.254 18.317 1.00 24.14 198 GLN H N 1
ATOM 3227 C CA . GLN B 2 198 ? 45.310 -30.819 17.461 1.00 24.80 198 GLN H CA 1
ATOM 3228 C C . GLN B 2 198 ? 45.754 -29.786 16.415 1.00 22.26 198 GLN H C 1
ATOM 3229 O O . GLN B 2 198 ? 46.774 -29.141 16.568 1.00 21.15 198 GLN H O 1
ATOM 3235 N N . THR B 2 199 ? 44.977 -29.676 15.344 1.00 19.57 199 THR H N 1
ATOM 3236 C CA . THR B 2 199 ? 45.283 -28.841 14.192 1.00 18.90 199 THR H CA 1
ATOM 3237 C C . THR B 2 199 ? 45.275 -27.330 14.482 1.00 16.42 199 THR H C 1
ATOM 3238 O O . THR B 2 199 ? 44.424 -26.834 15.229 1.00 16.20 199 THR H O 1
ATOM 3242 N N . VAL B 2 200 ? 46.246 -26.620 13.888 1.00 14.06 200 VAL H N 1
ATOM 3243 C CA . VAL B 2 200 ? 46.230 -25.149 13.794 1.00 13.52 200 VAL H CA 1
ATOM 3244 C C . VAL B 2 200 ? 46.479 -24.785 12.331 1.00 12.20 200 VAL H C 1
ATOM 3245 O O . VAL B 2 200 ? 47.471 -25.222 11.740 1.00 12.45 200 VAL H O 1
ATOM 3249 N N . THR B 2 201 ? 45.555 -24.020 11.752 1.00 11.65 201 THR H N 1
ATOM 3250 C CA A THR B 2 201 ? 45.626 -23.582 10.357 0.35 11.57 201 THR H CA 1
ATOM 3251 C CA B THR B 2 201 ? 45.660 -23.562 10.359 0.35 11.48 201 THR H CA 1
ATOM 3252 C CA C THR B 2 201 ? 45.688 -23.569 10.369 0.30 11.76 201 THR H CA 1
ATOM 3253 C C . THR B 2 201 ? 45.398 -22.072 10.270 1.00 11.65 201 THR H C 1
ATOM 3254 O O . THR B 2 201 ? 44.552 -21.532 11.013 1.00 12.05 201 THR H O 1
ATOM 3264 N N . CYS B 2 202 ? 46.114 -21.388 9.377 1.00 11.45 202 CYS H N 1
ATOM 3265 C CA A CYS B 2 202 ? 45.797 -20.000 9.073 0.50 11.78 202 CYS H CA 1
ATOM 3266 C CA B CYS B 2 202 ? 45.785 -19.999 9.075 0.50 12.40 202 CYS H CA 1
ATOM 3267 C C . CYS B 2 202 ? 45.126 -19.956 7.717 1.00 12.05 202 CYS H C 1
ATOM 3268 O O . CYS B 2 202 ? 45.441 -20.779 6.841 1.00 12.99 202 CYS H O 1
ATOM 3273 N N . SER B 2 203 ? 44.213 -19.006 7.559 1.00 11.67 203 SER H N 1
ATOM 3274 C CA . SER B 2 203 ? 43.527 -18.788 6.274 1.00 11.56 203 SER H CA 1
ATOM 3275 C C . SER B 2 203 ? 43.711 -17.337 5.901 1.00 10.82 203 SER H C 1
ATOM 3276 O O . SER B 2 203 ? 43.451 -16.445 6.708 1.00 9.93 203 SER H O 1
ATOM 3279 N N . VAL B 2 204 ? 44.160 -17.109 4.676 1.00 9.96 204 VAL H N 1
ATOM 3280 C CA . VAL B 2 204 ? 44.501 -15.799 4.197 1.00 10.16 204 VAL H CA 1
ATOM 3281 C C . VAL B 2 204 ? 43.625 -15.459 2.996 1.00 10.21 204 VAL H C 1
ATOM 3282 O O . VAL B 2 204 ? 43.702 -16.124 1.976 1.00 11.41 204 VAL H O 1
ATOM 3286 N N . ALA B 2 205 ? 42.800 -14.433 3.137 1.00 9.80 205 ALA H N 1
ATOM 3287 C CA . ALA B 2 205 ? 41.936 -13.957 2.038 1.00 9.94 205 ALA H CA 1
ATOM 3288 C C . ALA B 2 205 ? 42.493 -12.677 1.422 1.00 9.83 205 ALA H C 1
ATOM 3289 O O . ALA B 2 205 ? 42.866 -11.748 2.147 1.00 9.75 205 ALA H O 1
ATOM 3291 N N . HIS B 2 206 ? 42.590 -12.647 0.086 1.00 9.99 206 HIS H N 1
ATOM 3292 C CA . HIS B 2 206 ? 42.973 -11.468 -0.690 1.00 10.41 206 HIS H CA 1
ATOM 3293 C C . HIS B 2 206 ? 41.909 -11.209 -1.762 1.00 11.26 206 HIS H C 1
ATOM 3294 O O . HIS B 2 206 ? 42.049 -11.643 -2.908 1.00 10.98 206 HIS H O 1
ATOM 3301 N N . PRO B 2 207 ? 40.830 -10.514 -1.391 1.00 12.35 207 PRO H N 1
ATOM 3302 C CA . PRO B 2 207 ? 39.721 -10.272 -2.332 1.00 12.89 207 PRO H CA 1
ATOM 3303 C C . PRO B 2 207 ? 40.142 -9.656 -3.674 1.00 13.24 207 PRO H C 1
ATOM 3304 O O . PRO B 2 207 ? 39.583 -10.007 -4.712 1.00 14.35 207 PRO H O 1
ATOM 3308 N N . ALA B 2 208 ? 41.131 -8.767 -3.665 1.00 13.35 208 ALA H N 1
ATOM 3309 C CA . ALA B 2 208 ? 41.562 -8.124 -4.900 1.00 13.35 208 ALA H CA 1
ATOM 3310 C C . ALA B 2 208 ? 42.004 -9.115 -5.991 1.00 13.92 208 ALA H C 1
ATOM 3311 O O . ALA B 2 208 ? 41.789 -8.843 -7.179 1.00 15.47 208 ALA H O 1
ATOM 3313 N N . SER B 2 209 ? 42.601 -10.244 -5.598 1.00 12.88 209 SER H N 1
ATOM 3314 C CA . SER B 2 209 ? 42.996 -11.279 -6.561 1.00 12.35 209 SER H CA 1
ATOM 3315 C C . SER B 2 209 ? 42.055 -12.497 -6.554 1.00 12.47 209 SER H C 1
ATOM 3316 O O . SER B 2 209 ? 42.360 -13.517 -7.199 1.00 13.21 209 SER H O 1
ATOM 3319 N N . SER B 2 210 ? 40.936 -12.387 -5.833 1.00 12.85 210 SER H N 1
ATOM 3320 C CA . SER B 2 210 ? 39.947 -13.456 -5.666 1.00 13.72 210 SER H CA 1
ATOM 3321 C C . SER B 2 210 ? 40.596 -14.734 -5.143 1.00 12.91 210 SER H C 1
ATOM 3322 O O . SER B 2 210 ? 40.218 -15.841 -5.534 1.00 13.57 210 SER H O 1
ATOM 3325 N N . THR B 2 211 ? 41.574 -14.573 -4.260 1.00 12.36 211 THR H N 1
ATOM 3326 C CA . THR B 2 211 ? 42.399 -15.693 -3.786 1.00 12.43 211 THR H CA 1
ATOM 3327 C C . THR B 2 211 ? 42.206 -15.912 -2.291 1.00 12.06 211 THR H C 1
ATOM 3328 O O . THR B 2 211 ? 42.073 -14.950 -1.535 1.00 11.77 211 THR H O 1
ATOM 3332 N N . THR B 2 212 ? 42.086 -17.177 -1.913 1.00 11.93 212 THR H N 1
ATOM 3333 C CA . THR B 2 212 ? 42.186 -17.593 -0.511 1.00 12.25 212 THR H CA 1
ATOM 3334 C C . THR B 2 212 ? 43.212 -18.726 -0.399 1.00 12.28 212 THR H C 1
ATOM 3335 O O . THR B 2 212 ? 43.201 -19.658 -1.213 1.00 11.93 212 THR H O 1
ATOM 3339 N N . VAL B 2 213 ? 44.095 -18.642 0.608 1.00 11.85 213 VAL H N 1
ATOM 3340 C CA . VAL B 2 213 ? 45.153 -19.633 0.814 1.00 11.96 213 VAL H CA 1
ATOM 3341 C C . VAL B 2 213 ? 45.131 -20.076 2.261 1.00 12.26 213 VAL H C 1
ATOM 3342 O O . VAL B 2 213 ? 45.170 -19.218 3.146 1.00 12.63 213 VAL H O 1
ATOM 3346 N N . ASP B 2 214 ? 45.033 -21.383 2.490 1.00 12.69 214 ASP H N 1
ATOM 3347 C CA . ASP B 2 214 ? 45.203 -21.972 3.838 1.00 13.22 214 ASP H CA 1
ATOM 3348 C C . ASP B 2 214 ? 46.554 -22.669 3.992 1.00 12.88 214 ASP H C 1
ATOM 3349 O O . ASP B 2 214 ? 47.062 -23.305 3.041 1.00 12.58 214 ASP H O 1
ATOM 3354 N N . LYS B 2 215 ? 47.127 -22.565 5.196 1.00 12.62 215 LYS H N 1
ATOM 3355 C CA . LYS B 2 215 ? 48.315 -23.347 5.553 1.00 13.75 215 LYS H CA 1
ATOM 3356 C C . LYS B 2 215 ? 48.137 -23.997 6.904 1.00 13.60 215 LYS H C 1
ATOM 3357 O O . LYS B 2 215 ? 47.816 -23.323 7.857 1.00 14.65 215 LYS H O 1
ATOM 3363 N N . LYS B 2 216 ? 48.360 -25.297 6.968 1.00 14.25 216 LYS H N 1
ATOM 3364 C CA . LYS B 2 216 ? 48.336 -26.054 8.234 1.00 14.64 216 LYS H CA 1
ATOM 3365 C C . LYS B 2 216 ? 49.709 -25.973 8.861 1.00 14.53 216 LYS H C 1
ATOM 3366 O O . LYS B 2 216 ? 50.714 -26.258 8.206 1.00 16.15 216 LYS H O 1
ATOM 3372 N N . ILE B 2 217 ? 49.769 -25.631 10.139 1.00 13.52 217 ILE H N 1
ATOM 3373 C CA . ILE B 2 217 ? 51.055 -25.546 10.819 1.00 13.68 217 ILE H CA 1
ATOM 3374 C C . ILE B 2 217 ? 51.408 -26.916 11.393 1.00 13.98 217 ILE H C 1
ATOM 3375 O O . ILE B 2 217 ? 50.771 -27.387 12.339 1.00 14.05 217 ILE H O 1
ATOM 3380 N N . GLU B 2 218 ? 52.405 -27.559 10.799 1.00 14.31 218 GLU H N 1
ATOM 3381 C CA . GLU B 2 218 ? 52.847 -28.892 11.230 1.00 15.73 218 GLU H CA 1
ATOM 3382 C C . GLU B 2 218 ? 54.224 -28.840 11.897 1.00 16.02 218 GLU H C 1
ATOM 3383 O O . GLU B 2 218 ? 55.092 -28.069 11.486 1.00 15.21 218 GLU H O 1
ATOM 3389 N N . PRO B 2 219 ? 54.454 -29.698 12.899 1.00 17.57 219 PRO H N 1
ATOM 3390 C CA . PRO B 2 219 ? 55.789 -29.714 13.492 1.00 20.18 219 PRO H CA 1
ATOM 3391 C C . PRO B 2 219 ? 56.852 -30.159 12.486 1.00 22.35 219 PRO H C 1
ATOM 3392 O O . PRO B 2 219 ? 56.560 -30.870 11.525 1.00 22.74 219 PRO H O 1
ATOM 3396 N N . ARG B 2 220 ? 58.071 -29.682 12.697 1.00 27.26 220 ARG H N 1
ATOM 3397 C CA . ARG B 2 220 ? 59.112 -29.750 11.687 1.00 32.01 220 ARG H CA 1
ATOM 3398 C C . ARG B 2 220 ? 59.709 -31.155 11.549 1.00 35.94 220 ARG H C 1
ATOM 3399 O O . ARG B 2 220 ? 59.732 -31.729 10.454 1.00 37.94 220 ARG H O 1
ATOM 3415 N N . CYS C 3 2 ? 25.473 30.766 26.264 1.00 20.01 1 CYS A N 1
ATOM 3416 C CA . CYS C 3 2 ? 24.136 30.538 25.700 1.00 19.92 1 CYS A CA 1
ATOM 3417 C C . CYS C 3 2 ? 24.291 30.564 24.183 1.00 19.00 1 CYS A C 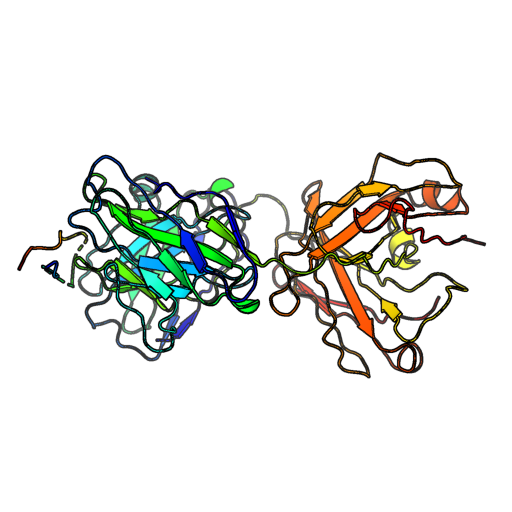1
ATOM 3418 O O . CYS C 3 2 ? 24.197 31.615 23.542 1.00 19.80 1 CYS A O 1
ATOM 3421 N N . LYS C 3 3 ? 24.557 29.392 23.634 1.00 17.01 2 LYS A N 1
ATOM 3422 C CA . LYS C 3 3 ? 24.898 29.242 22.217 1.00 16.87 2 LYS A CA 1
ATOM 3423 C C . LYS C 3 3 ? 23.942 28.203 21.620 1.00 16.56 2 LYS A C 1
ATOM 3424 O O . LYS C 3 3 ? 23.878 27.063 22.100 1.00 16.45 2 LYS A O 1
ATOM 3430 N N . ILE C 3 4 ? 23.193 28.601 20.584 1.00 17.47 3 ILE A N 1
ATOM 3431 C CA . ILE C 3 4 ? 22.180 27.740 19.960 1.00 18.03 3 ILE A CA 1
ATOM 3432 C C . ILE C 3 4 ? 22.245 27.760 18.440 1.00 19.14 3 ILE A C 1
ATOM 3433 O O . ILE C 3 4 ? 22.896 28.616 17.858 1.00 16.91 3 ILE A O 1
ATOM 3438 N N . HIS C 3 5 ? 21.528 26.822 17.827 1.00 20.94 4 HIS A N 1
ATOM 3439 C CA . HIS C 3 5 ? 21.445 26.718 16.367 1.00 25.33 4 HIS A CA 1
ATOM 3440 C C . HIS C 3 5 ? 20.747 27.925 15.765 1.00 26.92 4 HIS A C 1
ATOM 3441 O O . HIS C 3 5 ? 19.866 28.510 16.390 1.00 27.10 4 HIS A O 1
ATOM 3448 N N . ALA C 3 6 ? 21.151 28.275 14.542 1.00 30.96 5 ALA A N 1
ATOM 3449 C CA . ALA C 3 6 ? 20.340 29.123 13.660 1.00 34.88 5 ALA A CA 1
ATOM 3450 C C . ALA C 3 6 ? 18.960 28.426 13.486 1.00 38.14 5 ALA A C 1
ATOM 3451 O O . ALA C 3 6 ? 18.907 27.209 13.227 1.00 39.21 5 ALA A O 1
ATOM 3464 N N . PHE C 3 10 ? 18.185 23.206 8.771 1.00 19.40 9 PHE A N 1
ATOM 3465 C CA . PHE C 3 10 ? 19.129 22.110 8.574 1.00 19.14 9 PHE A CA 1
ATOM 3466 C C . PHE C 3 10 ? 19.307 21.675 7.113 1.00 17.77 9 PHE A C 1
ATOM 3467 O O . PHE C 3 10 ? 20.075 20.732 6.846 1.00 15.53 9 PHE A O 1
ATOM 3475 N N . ASP C 3 11 ? 18.687 22.364 6.150 1.00 16.50 10 ASP A N 1
ATOM 3476 C CA . ASP C 3 11 ? 18.859 21.970 4.727 1.00 16.77 10 ASP A CA 1
ATOM 3477 C C . ASP C 3 11 ? 20.043 22.678 4.021 1.00 14.86 10 ASP A C 1
ATOM 3478 O O . ASP C 3 11 ? 20.231 22.579 2.804 1.00 13.59 10 ASP A O 1
ATOM 3483 N N . SER C 3 12 ? 20.828 23.411 4.799 1.00 14.09 11 SER A N 1
ATOM 3484 C CA . SER C 3 12 ? 22.088 23.996 4.358 1.00 13.60 11 SER A CA 1
ATOM 3485 C C . SER C 3 12 ? 23.187 23.593 5.361 1.00 12.14 11 SER A C 1
ATOM 3486 O O . SER C 3 12 ? 22.888 22.961 6.370 1.00 11.63 11 SER A O 1
ATOM 3500 N N . GLY C 3 14 ? 26.885 25.144 7.385 1.00 14.52 13 GLY A N 1
ATOM 3501 C CA . GLY C 3 14 ? 27.822 26.225 7.675 1.00 15.73 13 GLY A CA 1
ATOM 3502 C C . GLY C 3 14 ? 27.216 27.468 8.298 1.00 17.09 13 GLY A C 1
ATOM 3503 O O . GLY C 3 14 ? 27.911 28.481 8.485 1.00 20.52 13 GLY A O 1
ATOM 3504 N N . ASN C 3 15 ? 25.947 27.402 8.668 1.00 16.81 14 ASN A N 1
ATOM 3505 C CA . ASN C 3 15 ? 25.278 28.581 9.235 1.00 17.34 14 ASN A CA 1
ATOM 3506 C C . ASN C 3 15 ? 25.913 28.850 10.600 1.00 16.92 14 ASN A C 1
ATOM 3507 O O . ASN C 3 15 ? 26.136 27.902 11.330 1.00 15.95 14 ASN A O 1
ATOM 3512 N N . PRO C 3 16 ? 26.250 30.122 10.922 1.00 16.60 15 PRO A N 1
ATOM 3513 C CA . PRO C 3 16 ? 26.772 30.385 12.272 1.00 15.97 15 PRO A CA 1
ATOM 3514 C C . PRO C 3 16 ? 25.742 30.136 13.373 1.00 15.32 15 PRO A C 1
ATOM 3515 O O . PRO C 3 16 ? 24.521 30.199 13.139 1.00 14.50 15 PRO A O 1
ATOM 3519 N N . THR C 3 17 ? 26.241 29.801 14.556 1.00 14.68 16 THR A N 1
ATOM 3520 C CA . THR C 3 17 ? 25.389 29.673 15.712 1.00 14.70 16 THR A CA 1
ATOM 3521 C C . THR C 3 17 ? 24.969 31.099 16.137 1.00 15.32 16 THR A C 1
ATOM 3522 O O . THR C 3 17 ? 25.530 32.105 15.658 1.00 14.66 16 THR A O 1
ATOM 3526 N N . VAL C 3 18 ? 23.995 31.184 17.028 1.00 17.45 17 VAL A N 1
ATOM 3527 C CA . VAL C 3 18 ? 23.574 32.490 17.573 1.00 20.04 17 VAL A CA 1
ATOM 3528 C C . VAL C 3 18 ? 23.510 32.471 19.086 1.00 21.40 17 VAL A C 1
ATOM 3529 O O . VAL C 3 18 ? 23.520 31.412 19.699 1.00 20.07 17 VAL A O 1
ATOM 3533 N N . GLU C 3 19 ? 23.461 33.663 19.672 1.00 25.56 18 GLU A N 1
ATOM 3534 C CA . GLU C 3 19 ? 23.380 33.807 21.125 1.00 28.32 18 GLU A CA 1
ATOM 3535 C C . GLU C 3 19 ? 21.936 33.802 21.587 1.00 28.16 18 GLU A C 1
ATOM 3536 O O . GLU C 3 19 ? 21.049 34.240 20.865 1.00 28.62 18 GLU A O 1
ATOM 3542 N N . CYS C 3 20 ? 21.722 33.271 22.789 1.00 28.33 19 CYS A N 1
ATOM 3543 C CA . CYS C 3 20 ? 20.478 33.454 23.557 1.00 28.36 19 CYS A CA 1
ATOM 3544 C C . CYS C 3 20 ? 20.775 34.238 24.851 1.00 29.61 19 CYS A C 1
ATOM 3545 O O . CYS C 3 20 ? 21.920 34.638 25.131 1.00 26.25 19 CYS A O 1
#

Secondary structure (DSSP, 8-state):
-EE------PPPEE-/-EEEEE--SEE-TTS-EEEEEEEESS-TTSS-EEEEEEE-TTS-EEEEEEE-TTS-EEE-GGGTTTEEEEEETTTTEEEEEE-S--GGG-EEEEEEEEETTTT-EEEEE---EEEEE-SSPPBPPEEEEE-PPTTPPP-SEEEEEEEEEEEBSS--EEEEEESS----EEEPPPEEETTEEEEEEEEEEETTSTTTS-EEEEEEEGGGTEEEEEE----/--BB--SEEEE-TT--EEEEEE-STTTTTTS--EEEEE-TTS--EEEEBTTTB--TT--TTEEEEE-SSEEEEEE-S--GGG-EEEEEEEEETTTTEEEEB--EEEEEP---BPPEEEEEPPPHHHHHTTEEEEEEEEEEEBSS--EEEEEETTEEE-TTEEEEEPPPPTTT--EEEEEEEEEEHHHHHT--EEEEEEE-TT-SSPEEEEEE--

Radius of gyration: 24.74 Å; Cα contacts (8 Å, |Δi|>4): 1292; chains: 3; bounding box: 64×67×51 Å

Nearest PDB structures (foldseek):
  5ock-assembly1_L  TM=1.005E+00  e=4.488E-45  Homo sapiens
  4imk-assembly1_D  TM=9.806E-01  e=6.288E-34  Homo sapiens
  8y57-assembly1_B  TM=9.692E-01  e=3.713E-32  synthetic construct
  7y6k-assembly1_I  TM=9.568E-01  e=5.736E-32  Homo sapiens
  7yc5-assembly1_F  TM=9.571E-01  e=2.490E-31  Homo sapiens